Protein AF-A0A813JQM4-F1 (afdb_monomer)

InterPro domains:
  IPR029058 Alpha/Beta hydrolase fold [G3DSA:3.40.50.1820] (97-361)
  IPR029058 Alpha/Beta hydrolase fold [SSF53474] (106-343)
  IPR050955 Plant Biomass Hydrolyzing Esterase [PTHR43037] (115-410)

Organism: Polarella glacialis (NCBI:txid89957)

Structure (mmCIF, N/CA/C/O backbone):
data_AF-A0A813JQM4-F1
#
_entry.id   AF-A0A813JQM4-F1
#
loop_
_atom_site.group_PDB
_atom_site.id
_atom_site.type_symbol
_atom_site.label_atom_id
_atom_site.label_alt_id
_atom_site.label_comp_id
_atom_site.label_asym_id
_atom_site.label_entity_id
_atom_site.label_seq_id
_atom_site.pdbx_PDB_ins_code
_atom_site.Cartn_x
_atom_site.Cartn_y
_atom_site.Cartn_z
_atom_site.occupancy
_atom_site.B_iso_or_equiv
_atom_site.auth_seq_id
_atom_site.auth_comp_id
_atom_site.auth_asym_id
_atom_site.auth_atom_id
_atom_site.pdbx_PDB_model_num
ATOM 1 N N . ASP A 1 1 ? -21.031 -23.734 30.870 1.00 67.06 1 ASP A N 1
ATOM 2 C CA . ASP A 1 1 ? -20.643 -22.753 29.848 1.00 67.06 1 ASP A CA 1
ATOM 3 C C . ASP A 1 1 ? -20.612 -21.358 30.480 1.00 67.06 1 ASP A C 1
ATOM 5 O O . ASP A 1 1 ? -21.610 -20.950 31.069 1.00 67.06 1 ASP A O 1
ATOM 9 N N . SER A 1 2 ? -19.451 -20.698 30.475 1.00 84.44 2 SER A N 1
ATOM 10 C CA . SER A 1 2 ? -19.255 -19.329 30.996 1.00 84.44 2 SER A CA 1
ATOM 11 C C . SER A 1 2 ? -19.070 -18.306 29.870 1.00 84.44 2 SER A C 1
ATOM 13 O O . SER A 1 2 ? -18.728 -17.158 30.140 1.00 84.44 2 SER A O 1
ATOM 15 N N . TRP A 1 3 ? -19.262 -18.722 28.618 1.00 89.88 3 TRP A N 1
ATOM 16 C CA . TRP A 1 3 ? -19.212 -17.835 27.469 1.00 89.88 3 TRP A CA 1
ATOM 17 C C . TRP A 1 3 ? -20.367 -16.839 27.508 1.00 89.88 3 TRP A C 1
ATOM 19 O O . TRP A 1 3 ? -21.476 -17.161 27.950 1.00 89.88 3 TRP A O 1
ATOM 29 N N . VAL A 1 4 ? -20.107 -15.637 27.003 1.00 92.56 4 VAL A N 1
ATOM 30 C CA . VAL A 1 4 ? -21.167 -14.685 26.681 1.00 92.56 4 VAL A CA 1
ATOM 31 C C . VAL A 1 4 ? -21.512 -14.885 25.214 1.00 92.56 4 VAL A C 1
ATOM 33 O O . VAL A 1 4 ? -20.688 -14.630 24.339 1.00 92.56 4 VAL A O 1
ATOM 36 N N . ARG A 1 5 ? -22.716 -15.388 24.950 1.00 91.81 5 ARG A N 1
ATOM 37 C CA . ARG A 1 5 ? -23.178 -15.742 23.607 1.00 91.81 5 ARG A CA 1
ATOM 38 C C . ARG A 1 5 ? -23.965 -14.600 22.969 1.00 91.81 5 ARG A C 1
ATOM 40 O O . ARG A 1 5 ? -24.624 -13.832 23.675 1.00 91.81 5 ARG A O 1
ATOM 47 N N . SER A 1 6 ? -23.967 -14.541 21.638 1.00 91.31 6 SER A N 1
ATOM 48 C CA . SER A 1 6 ? -24.801 -13.615 20.847 1.00 91.31 6 SER A CA 1
ATOM 49 C C . SER A 1 6 ? -24.639 -12.135 21.226 1.00 91.31 6 SER A C 1
ATOM 51 O O . SER A 1 6 ? -25.618 -11.386 21.314 1.00 91.31 6 SER A O 1
ATOM 53 N N . VAL A 1 7 ? -23.397 -11.724 21.470 1.00 92.75 7 VAL A N 1
ATOM 54 C CA . VAL A 1 7 ? -23.034 -10.358 21.838 1.00 92.75 7 VAL A CA 1
ATOM 55 C C . VAL A 1 7 ? -23.314 -9.404 20.682 1.00 92.75 7 VAL A C 1
ATOM 57 O O . VAL A 1 7 ? -22.910 -9.664 19.548 1.00 92.75 7 VAL A O 1
ATOM 60 N N . ARG A 1 8 ? -24.002 -8.296 20.972 1.00 92.44 8 ARG A N 1
ATOM 61 C CA . ARG A 1 8 ? -24.404 -7.279 19.990 1.00 92.44 8 ARG A CA 1
ATOM 62 C C . ARG A 1 8 ? -24.412 -5.867 20.593 1.00 92.44 8 ARG A C 1
ATOM 64 O O . ARG A 1 8 ? -24.663 -5.722 21.792 1.00 92.44 8 ARG A O 1
ATOM 71 N N . PRO A 1 9 ? -24.176 -4.822 19.782 1.00 92.75 9 PRO A N 1
ATOM 72 C CA . PRO A 1 9 ? -24.314 -3.443 20.230 1.00 92.75 9 PRO A CA 1
ATOM 73 C C . PRO A 1 9 ? -25.788 -3.029 20.324 1.00 92.75 9 PRO A C 1
ATOM 75 O O . PRO A 1 9 ? -26.642 -3.532 19.593 1.00 92.75 9 PRO A O 1
ATOM 78 N N . VAL A 1 10 ? -26.070 -2.072 21.205 1.00 91.25 10 VAL A N 1
ATOM 79 C CA . VAL A 1 10 ? -27.380 -1.449 21.412 1.00 91.25 10 VAL A CA 1
ATOM 80 C C . VAL A 1 10 ? -27.204 0.065 21.471 1.00 91.25 10 VAL A C 1
ATOM 82 O O . VAL A 1 10 ? -26.344 0.563 22.192 1.00 91.25 10 VAL A O 1
ATOM 85 N N . LEU A 1 11 ? -28.025 0.797 20.718 1.00 90.25 11 LEU A N 1
ATOM 86 C CA . LEU A 1 11 ? -28.042 2.258 20.687 1.00 90.25 11 LEU A CA 1
ATOM 87 C C . LEU A 1 11 ? -29.149 2.758 21.612 1.00 90.25 11 LEU A C 1
ATOM 89 O O . LEU A 1 11 ? -30.335 2.572 21.337 1.00 90.25 11 LEU A O 1
ATOM 93 N N . ILE A 1 12 ? -28.736 3.359 22.724 1.00 90.69 12 ILE A N 1
ATOM 94 C CA . ILE A 1 12 ? -29.610 3.834 23.799 1.00 90.69 12 ILE A CA 1
ATOM 95 C C . ILE A 1 12 ? -30.222 5.178 23.416 1.00 90.69 12 ILE A C 1
ATOM 97 O O . ILE A 1 12 ? -31.441 5.340 23.442 1.00 90.69 12 ILE A O 1
ATOM 101 N N . SER A 1 13 ? -29.379 6.138 23.040 1.00 87.56 13 SER A N 1
ATOM 102 C CA . SER A 1 13 ? -29.812 7.490 22.703 1.00 87.56 13 SER A CA 1
ATOM 103 C C . SER A 1 13 ? -28.931 8.116 21.623 1.00 87.56 13 SER A C 1
ATOM 105 O O . SER A 1 13 ? -27.776 7.726 21.423 1.00 87.56 13 SER A O 1
ATOM 107 N N . VAL A 1 14 ? -29.500 9.087 20.909 1.00 85.44 14 VAL A N 1
ATOM 108 C CA . VAL A 1 14 ? -28.794 9.973 19.977 1.00 85.44 14 VAL A CA 1
ATOM 109 C C . VAL A 1 14 ? -29.087 11.399 20.429 1.00 85.44 14 VAL A C 1
ATOM 111 O O . VAL A 1 14 ? -30.249 11.787 20.528 1.00 85.44 14 VAL A O 1
ATOM 114 N N . ASP A 1 15 ? -28.040 12.145 20.774 1.00 84.81 15 ASP A N 1
ATOM 115 C CA . ASP A 1 15 ? -28.101 13.497 21.351 1.00 84.81 15 ASP A CA 1
ATOM 116 C C . ASP A 1 15 ? -29.008 13.595 22.588 1.00 84.81 15 ASP A C 1
ATOM 118 O O . ASP A 1 15 ? -29.729 14.570 22.787 1.00 84.81 15 ASP A O 1
ATOM 122 N N . GLY A 1 16 ? -29.002 12.548 23.418 1.00 79.88 16 GLY A N 1
ATOM 123 C CA . GLY A 1 16 ? -29.823 12.466 24.628 1.00 79.88 16 GLY A CA 1
ATOM 124 C C . GLY A 1 16 ? -31.295 12.112 24.385 1.00 79.88 16 GLY A C 1
ATOM 125 O O . GLY A 1 16 ? -32.018 11.867 25.348 1.00 79.88 16 GLY A O 1
ATOM 126 N N . ALA A 1 17 ? -31.749 12.020 23.130 1.00 77.31 17 ALA A N 1
ATOM 127 C CA . ALA A 1 17 ? -33.082 11.528 22.798 1.00 77.31 17 ALA A CA 1
ATOM 128 C C . ALA A 1 17 ? -33.075 9.997 22.667 1.00 77.31 17 ALA A C 1
ATOM 130 O O . ALA A 1 17 ? -32.280 9.436 21.906 1.00 77.31 17 ALA A O 1
ATOM 131 N N . SER A 1 18 ? -33.977 9.319 23.386 1.00 73.19 18 SER A N 1
ATOM 132 C CA . SER A 1 18 ? -34.124 7.859 23.300 1.00 73.19 18 SER A CA 1
ATOM 133 C C . SER A 1 18 ? -34.482 7.427 21.877 1.00 73.19 18 SER A C 1
ATOM 135 O O . SER A 1 18 ? -35.323 8.039 21.211 1.00 73.19 18 SER A O 1
ATOM 137 N N . THR A 1 19 ? -33.880 6.327 21.423 1.00 65.69 19 THR A N 1
ATOM 138 C CA . THR A 1 19 ? -34.180 5.714 20.119 1.00 65.69 19 THR A CA 1
ATOM 139 C C . THR A 1 19 ? -35.604 5.159 20.035 1.00 65.69 19 THR A C 1
ATOM 141 O O . THR A 1 19 ? -36.133 5.002 18.939 1.00 65.69 19 THR A O 1
ATOM 144 N N . SER A 1 20 ? -36.267 4.930 21.175 1.00 57.69 20 SER A N 1
ATOM 145 C CA . SER A 1 20 ? -37.674 4.516 21.240 1.00 57.69 20 SER A CA 1
ATOM 146 C C . SER A 1 20 ? -38.674 5.666 21.060 1.00 57.69 20 SER A C 1
ATOM 148 O O . SER A 1 20 ? -39.874 5.408 21.000 1.00 57.69 20 SER A O 1
ATOM 150 N N . SER A 1 21 ? -38.216 6.927 21.039 1.00 44.47 21 SER A N 1
ATOM 151 C CA . SER A 1 21 ? -39.083 8.109 21.153 1.00 44.47 21 SER A CA 1
ATOM 152 C C . SER A 1 21 ? -38.976 9.134 20.016 1.00 44.47 21 SER A C 1
ATOM 154 O O . SER A 1 21 ? -39.528 10.222 20.159 1.00 44.47 21 SER A O 1
ATOM 156 N N . SER A 1 22 ? -38.313 8.861 18.884 1.00 44.41 22 SER A N 1
ATOM 157 C CA . SER A 1 22 ? -38.365 9.801 17.749 1.00 44.41 22 SER A CA 1
ATOM 158 C C . SER A 1 22 ? -38.124 9.159 16.375 1.00 44.41 22 SER A C 1
ATOM 160 O O . SER A 1 22 ? -37.173 8.412 16.169 1.00 44.41 22 SER A O 1
ATOM 162 N N . ASN A 1 23 ? -38.954 9.541 15.398 1.00 48.50 23 ASN A N 1
ATOM 163 C CA . ASN A 1 23 ? -38.730 9.335 13.959 1.00 48.50 23 ASN A CA 1
ATOM 164 C C . ASN A 1 23 ? -37.703 10.334 13.369 1.00 48.50 23 ASN A C 1
ATOM 166 O O . ASN A 1 23 ? -37.594 10.449 12.154 1.00 48.50 23 ASN A O 1
ATOM 170 N N . ASN A 1 24 ? -36.978 11.090 14.208 1.00 51.31 24 ASN A N 1
ATOM 171 C CA . ASN A 1 24 ? -36.159 12.240 13.788 1.00 51.31 24 ASN A CA 1
ATOM 172 C C . ASN A 1 24 ? -34.645 12.032 13.939 1.00 51.31 24 ASN A C 1
ATOM 174 O O . ASN A 1 24 ? -33.857 12.915 13.589 1.00 51.31 24 ASN A O 1
ATOM 178 N N . ASN A 1 25 ? -34.214 10.877 14.441 1.00 61.75 25 ASN A N 1
ATOM 179 C CA . ASN A 1 25 ? -32.798 10.572 14.571 1.00 61.75 25 ASN A CA 1
ATOM 180 C C . ASN A 1 25 ? -32.352 9.845 13.297 1.00 61.75 25 ASN A C 1
ATOM 182 O O . ASN A 1 25 ? -32.552 8.644 13.156 1.00 61.75 25 ASN A O 1
ATOM 186 N N . ASN A 1 26 ? -31.748 10.578 12.356 1.00 74.38 26 ASN A N 1
ATOM 187 C CA . ASN A 1 26 ? -31.226 10.062 11.077 1.00 74.38 26 ASN A CA 1
ATOM 188 C C . ASN A 1 26 ? -30.051 9.062 11.237 1.00 74.38 26 ASN A C 1
ATOM 190 O O . ASN A 1 26 ? -29.259 8.905 10.313 1.00 74.38 26 ASN A O 1
ATOM 194 N N . ILE A 1 27 ? -29.881 8.439 12.409 1.00 80.25 27 ILE A N 1
ATOM 195 C CA . ILE A 1 27 ? -28.828 7.478 12.745 1.00 80.25 27 ILE A CA 1
ATOM 196 C C . ILE A 1 27 ? -29.484 6.288 13.447 1.00 80.25 27 ILE A C 1
ATOM 198 O O . ILE A 1 27 ? -30.138 6.452 14.475 1.00 80.25 27 ILE A O 1
ATOM 202 N N . ALA A 1 28 ? -29.261 5.089 12.917 1.00 83.12 28 ALA A N 1
ATOM 203 C CA . ALA A 1 28 ? -29.738 3.831 13.477 1.00 83.12 28 ALA A CA 1
ATOM 204 C C . ALA A 1 28 ? -28.613 2.788 13.526 1.00 83.12 28 ALA A C 1
ATOM 206 O O . ALA A 1 28 ? -27.596 2.917 12.839 1.00 83.12 28 ALA A O 1
ATOM 207 N N . LEU A 1 29 ? -28.803 1.727 14.316 1.00 86.00 29 LEU A N 1
ATOM 208 C CA . LEU A 1 29 ? -27.965 0.535 14.200 1.00 86.00 29 LEU A CA 1
ATOM 209 C C . LEU A 1 29 ? -28.356 -0.253 12.951 1.00 86.00 29 LEU A C 1
ATOM 211 O O . LEU A 1 29 ? -29.534 -0.506 12.705 1.00 86.00 29 LEU A O 1
ATOM 215 N N . GLY A 1 30 ? -27.353 -0.662 12.182 1.00 82.00 30 GLY A N 1
ATOM 216 C CA . GLY A 1 30 ? -27.517 -1.666 11.139 1.00 82.00 30 GLY A CA 1
ATOM 217 C C . GLY A 1 30 ? -27.567 -3.084 11.713 1.00 82.00 30 GLY A C 1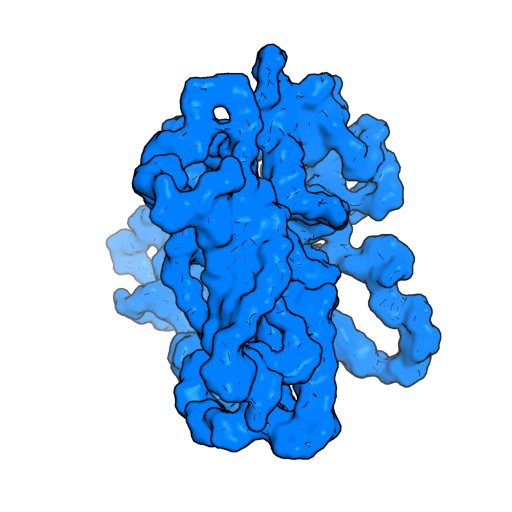
ATOM 218 O O . GLY A 1 30 ? -27.473 -3.306 12.921 1.00 82.00 30 GLY A O 1
ATOM 219 N N . SER A 1 31 ? -27.672 -4.072 10.827 1.00 79.12 31 SER A N 1
ATOM 220 C CA . SER A 1 31 ? -27.609 -5.486 11.203 1.00 79.12 31 SER A CA 1
ATOM 221 C C . SER A 1 31 ? -26.209 -5.849 11.708 1.00 79.12 31 SER A C 1
ATOM 223 O O . SER A 1 31 ? -25.260 -5.908 10.929 1.00 79.12 31 SER A O 1
ATOM 225 N N . ALA A 1 32 ? -26.076 -6.085 13.014 1.00 74.38 32 ALA A N 1
ATOM 226 C CA . ALA A 1 32 ? -24.850 -6.606 13.611 1.00 74.38 32 ALA A CA 1
ATOM 227 C C . ALA A 1 32 ? -24.814 -8.136 13.514 1.00 74.38 32 ALA A C 1
ATOM 229 O O . ALA A 1 32 ? -25.832 -8.796 13.726 1.00 74.38 32 ALA A O 1
ATOM 230 N N . ILE A 1 33 ? -23.638 -8.697 13.232 1.00 75.19 33 ILE A N 1
ATOM 231 C CA . ILE A 1 33 ? -23.407 -10.142 13.315 1.00 75.19 33 ILE A CA 1
ATOM 232 C C . ILE A 1 33 ? -23.112 -10.463 14.787 1.00 75.19 33 ILE A C 1
ATOM 234 O O . ILE A 1 33 ? -22.121 -9.948 15.312 1.00 75.19 33 ILE A O 1
ATOM 238 N N . PRO A 1 34 ? -23.955 -11.257 15.477 1.00 79.75 34 PRO A N 1
ATOM 239 C CA . PRO A 1 34 ? -23.709 -11.607 16.869 1.00 79.75 34 PRO A CA 1
ATOM 240 C C . PRO A 1 34 ? -22.393 -12.373 17.010 1.00 79.75 34 PRO A C 1
ATOM 242 O O . PRO A 1 34 ? -22.084 -13.232 16.183 1.00 79.75 34 PRO A O 1
ATOM 245 N N . MET A 1 35 ? -21.642 -12.087 18.071 1.00 85.69 35 MET A N 1
ATOM 246 C CA . MET A 1 35 ? -20.382 -12.775 18.368 1.00 85.69 35 MET A CA 1
ATOM 247 C C . MET A 1 35 ? -20.402 -13.444 19.736 1.00 85.69 35 MET A C 1
ATOM 249 O O . MET A 1 35 ? -21.093 -13.000 20.649 1.00 85.69 35 MET A O 1
ATOM 253 N N . ASP A 1 36 ? -19.619 -14.503 19.880 1.00 88.44 36 ASP A N 1
ATOM 254 C CA . ASP A 1 36 ? -19.452 -15.200 21.148 1.00 88.44 36 ASP A CA 1
ATOM 255 C C . ASP A 1 36 ? -18.104 -14.823 21.764 1.00 88.44 36 ASP A C 1
ATOM 257 O O . ASP A 1 36 ? -17.090 -14.784 21.066 1.00 88.44 36 ASP A O 1
ATOM 261 N N . ILE A 1 37 ? -18.096 -14.546 23.069 1.00 89.94 37 ILE A N 1
ATOM 262 C CA . ILE A 1 37 ? -16.904 -14.128 23.812 1.00 89.94 37 ILE A CA 1
ATOM 263 C C . ILE A 1 37 ? -16.577 -15.187 24.861 1.00 89.94 37 ILE A C 1
ATOM 265 O O . ILE A 1 37 ? -17.397 -15.485 25.741 1.00 89.94 37 ILE A O 1
ATOM 269 N N . ALA A 1 38 ? -15.369 -15.744 24.777 1.00 88.38 38 ALA A N 1
ATOM 270 C CA . ALA A 1 38 ? -14.878 -16.699 25.759 1.00 88.38 38 ALA A CA 1
ATOM 271 C C . ALA A 1 38 ? -14.550 -16.009 27.102 1.00 88.38 38 ALA A C 1
ATOM 273 O O . ALA A 1 38 ? -14.218 -14.821 27.133 1.00 88.38 38 ALA A O 1
ATOM 274 N N . PRO A 1 39 ? -14.596 -16.731 28.238 1.00 87.94 39 PRO A N 1
ATOM 275 C CA . PRO A 1 39 ? -14.222 -16.173 29.538 1.00 87.94 39 PRO A CA 1
ATOM 276 C C . PRO A 1 39 ? -12.818 -15.550 29.525 1.00 87.94 39 PRO A C 1
ATOM 278 O O . PRO A 1 39 ? -11.848 -16.217 29.176 1.00 87.94 39 PRO A O 1
ATOM 281 N N . GLY A 1 40 ? -12.714 -14.276 29.919 1.00 88.62 40 GLY A N 1
ATOM 282 C CA . GLY A 1 40 ? -11.452 -13.523 29.956 1.00 88.62 40 GLY A CA 1
ATOM 283 C C . GLY A 1 40 ? -10.958 -13.011 28.597 1.00 88.62 40 GLY A C 1
ATOM 284 O O . GLY A 1 40 ? -9.882 -12.415 28.532 1.00 88.62 40 GLY A O 1
ATOM 285 N N . GLN A 1 41 ? -11.701 -13.253 27.512 1.00 90.56 41 GLN A N 1
ATOM 286 C CA . GLN A 1 41 ? -11.315 -12.819 26.172 1.00 90.56 41 GLN A CA 1
ATOM 287 C C . GLN A 1 41 ? -11.737 -11.368 25.952 1.00 90.56 41 GLN A C 1
ATOM 289 O O . GLN A 1 41 ? -12.857 -10.976 26.280 1.00 90.56 41 GLN A O 1
ATOM 294 N N . ALA A 1 42 ? -10.849 -10.581 25.356 1.00 89.56 42 ALA A N 1
ATOM 295 C CA . ALA A 1 42 ? -11.170 -9.266 24.829 1.00 89.56 42 ALA A CA 1
ATOM 296 C C . ALA A 1 42 ? -11.347 -9.355 23.306 1.00 89.56 42 ALA A C 1
ATOM 298 O O . ALA A 1 42 ? -10.554 -9.996 22.616 1.00 89.56 42 ALA A O 1
ATOM 299 N N . VAL A 1 43 ? -12.386 -8.703 22.779 1.00 86.50 43 VAL A N 1
ATOM 300 C CA . VAL A 1 43 ? -12.692 -8.656 21.340 1.00 86.50 43 VAL A CA 1
ATOM 301 C C . VAL A 1 43 ? -13.104 -7.244 20.926 1.00 86.50 43 VAL A C 1
ATOM 303 O O . VAL A 1 43 ? -13.612 -6.470 21.739 1.00 86.50 43 VAL A O 1
ATOM 306 N N . ARG A 1 44 ? -12.912 -6.904 19.647 1.00 85.81 44 ARG A N 1
ATOM 307 C CA . ARG A 1 44 ? -13.500 -5.699 19.045 1.00 85.81 44 ARG A CA 1
ATOM 308 C C . ARG A 1 44 ? -14.882 -6.043 18.516 1.00 85.81 44 ARG A C 1
ATOM 310 O O . ARG A 1 44 ? -15.006 -6.944 17.697 1.00 85.81 44 ARG A O 1
ATOM 317 N N . LEU A 1 45 ? -15.893 -5.301 18.953 1.00 86.56 45 LEU A N 1
ATOM 318 C CA . LEU A 1 45 ? -17.265 -5.445 18.480 1.00 86.56 45 LEU A CA 1
ATOM 319 C C . LEU A 1 45 ? -17.541 -4.420 17.366 1.00 86.56 45 LEU A C 1
ATOM 321 O O . LEU A 1 45 ? -17.554 -3.221 17.655 1.00 86.56 45 LEU A O 1
ATOM 325 N N . PRO A 1 46 ? -17.775 -4.844 16.110 1.00 87.88 46 PRO A N 1
ATOM 326 C CA . PRO A 1 46 ? -18.225 -3.942 15.059 1.00 87.88 46 PRO A CA 1
ATOM 327 C C . PRO A 1 46 ? -19.598 -3.353 15.397 1.00 87.88 46 PRO A C 1
ATOM 329 O O . PRO A 1 46 ? -20.540 -4.082 15.713 1.00 87.88 46 PRO A O 1
ATOM 332 N N . VAL A 1 47 ? -19.719 -2.029 15.296 1.00 89.12 47 VAL A N 1
ATOM 333 C CA . VAL A 1 47 ? -20.983 -1.307 15.488 1.00 89.12 47 VAL A CA 1
ATOM 334 C C . VAL A 1 47 ? -21.437 -0.761 14.135 1.00 89.12 47 VAL A C 1
ATOM 336 O O . VAL A 1 47 ? -20.950 0.288 13.711 1.00 89.12 47 VAL A O 1
ATOM 339 N N . PRO A 1 48 ? -22.324 -1.466 13.410 1.00 88.12 48 PRO A N 1
ATOM 340 C CA . PRO A 1 48 ? -22.825 -0.977 12.136 1.00 88.12 48 PRO A CA 1
ATOM 341 C C . PRO A 1 48 ? -23.750 0.214 12.384 1.00 88.12 48 PRO A C 1
ATOM 343 O O . PRO A 1 48 ? -24.768 0.089 13.062 1.00 88.12 48 PRO A O 1
ATOM 346 N N . LEU A 1 49 ? -23.403 1.365 11.817 1.00 86.00 49 LEU A N 1
ATOM 347 C CA . LEU A 1 49 ? -24.231 2.567 11.848 1.00 86.00 49 LEU A CA 1
ATOM 348 C C . LEU A 1 49 ? -24.841 2.794 10.462 1.00 86.00 49 LEU A C 1
ATOM 350 O O . LEU A 1 49 ? -24.144 2.716 9.449 1.00 86.00 49 LEU A O 1
ATOM 354 N N . ALA A 1 50 ? -26.139 3.078 10.423 1.00 81.88 50 ALA A N 1
ATOM 355 C CA . ALA A 1 50 ? -26.878 3.446 9.225 1.00 81.88 50 ALA A CA 1
ATOM 356 C C . ALA A 1 50 ? -27.353 4.895 9.347 1.00 81.88 50 ALA A C 1
ATOM 358 O O . ALA A 1 50 ? -27.950 5.267 10.357 1.00 81.88 50 ALA A O 1
ATOM 359 N N . VAL A 1 51 ? -27.104 5.702 8.314 1.00 76.06 51 VAL A N 1
ATOM 360 C CA . VAL A 1 51 ? -27.625 7.071 8.221 1.00 76.06 51 VAL A CA 1
ATOM 361 C C . VAL A 1 51 ? -28.897 7.031 7.379 1.00 76.06 51 VAL A C 1
ATOM 363 O O . VAL A 1 51 ? -28.844 6.684 6.202 1.00 76.06 51 VAL A O 1
ATOM 366 N N . THR A 1 52 ? -30.045 7.322 7.986 1.00 66.50 52 THR A N 1
ATOM 367 C CA . THR A 1 52 ? -31.380 7.042 7.423 1.00 66.50 52 THR A CA 1
ATOM 368 C C . THR A 1 52 ? -32.050 8.244 6.743 1.00 66.50 52 THR A C 1
ATOM 370 O O . THR A 1 52 ? -33.184 8.121 6.286 1.00 66.50 52 THR A O 1
ATOM 373 N N . GLY A 1 53 ? -31.367 9.392 6.605 1.00 60.31 53 GLY A N 1
ATOM 374 C CA . GLY A 1 53 ? -31.925 10.575 5.934 1.00 60.31 53 GLY A CA 1
ATOM 375 C C . GLY A 1 53 ? -30.908 11.668 5.574 1.00 60.31 53 GLY A C 1
ATOM 376 O O . GLY A 1 53 ? -29.860 11.800 6.205 1.00 60.31 53 GLY A O 1
ATOM 377 N N . ALA A 1 54 ? -31.249 12.494 4.575 1.00 51.66 54 ALA A N 1
ATOM 378 C CA . ALA A 1 54 ? -30.392 13.536 3.980 1.00 51.66 54 ALA A CA 1
ATOM 379 C C . ALA A 1 54 ? -30.143 14.783 4.868 1.00 51.66 54 ALA A C 1
ATOM 381 O O . ALA A 1 54 ? -29.506 15.738 4.435 1.00 51.66 54 ALA A O 1
ATOM 382 N N . GLY A 1 55 ? -30.620 14.787 6.117 1.00 53.56 55 GLY A N 1
ATOM 383 C CA . GLY A 1 55 ? -30.558 15.932 7.038 1.00 53.56 55 GLY A CA 1
ATOM 384 C C . GLY A 1 55 ? -29.779 15.683 8.333 1.00 53.56 55 GLY A C 1
ATOM 385 O O . GLY A 1 55 ? -29.969 16.417 9.299 1.00 53.56 55 GLY A O 1
ATOM 386 N N . GLY A 1 56 ? -28.941 14.640 8.406 1.00 53.19 56 GLY A N 1
ATOM 387 C CA . GLY A 1 56 ? -28.312 14.169 9.656 1.00 53.19 56 GLY A CA 1
ATOM 388 C C . GLY A 1 56 ? -27.488 15.199 10.439 1.00 53.19 56 GLY A C 1
ATOM 389 O O . GLY A 1 56 ? -27.282 15.028 11.640 1.00 53.19 56 GLY A O 1
ATOM 390 N N . CYS A 1 57 ? -27.073 16.288 9.794 1.00 59.22 57 CYS A N 1
ATOM 391 C CA . CYS A 1 57 ? -26.171 17.270 10.386 1.00 59.22 57 CYS A CA 1
ATOM 392 C C . CYS A 1 57 ? -26.812 18.576 10.855 1.00 59.22 57 CYS A C 1
ATOM 394 O O . CYS A 1 57 ? -26.110 19.349 11.489 1.00 59.22 57 CYS A O 1
ATOM 396 N N . GLY A 1 58 ? -28.111 18.803 10.619 1.00 52.62 58 GLY A N 1
ATOM 397 C CA . GLY A 1 58 ? -28.779 20.055 10.996 1.00 52.62 58 GLY A CA 1
ATOM 398 C C . GLY A 1 58 ? -28.223 21.262 10.225 1.00 52.62 58 GLY A C 1
ATOM 399 O O . GLY A 1 58 ? -27.044 21.590 10.288 1.00 52.62 58 GLY A O 1
ATOM 400 N N . GLY A 1 59 ? -29.058 21.932 9.436 1.00 48.22 59 GLY A N 1
ATOM 401 C CA . GLY A 1 59 ? -28.627 23.068 8.621 1.00 48.22 59 GLY A CA 1
ATOM 402 C C . GLY A 1 59 ? -28.335 24.318 9.454 1.00 48.22 59 GLY A C 1
ATOM 403 O O . GLY A 1 59 ? -29.170 25.205 9.504 1.00 48.22 59 GLY A O 1
ATOM 404 N N . THR A 1 60 ? -27.160 24.418 10.071 1.00 42.53 60 THR A N 1
ATOM 405 C CA . THR A 1 60 ? -26.565 25.687 10.525 1.00 42.53 60 THR A CA 1
ATOM 406 C C . THR A 1 60 ? -25.048 25.561 10.472 1.00 42.53 60 THR A C 1
ATOM 408 O O . THR A 1 60 ? -24.496 24.527 10.825 1.00 42.53 60 THR A O 1
ATOM 411 N N . SER A 1 61 ? -24.384 26.607 9.993 1.00 42.50 61 SER A N 1
ATOM 412 C CA . SER A 1 61 ? -22.986 26.693 9.552 1.00 42.50 61 SER A CA 1
ATOM 413 C C . SER A 1 61 ? -21.907 26.544 10.647 1.00 42.50 61 SER A C 1
ATOM 415 O O . SER A 1 61 ? -20.947 27.311 10.678 1.00 42.50 61 SER A O 1
ATOM 417 N N . GLY A 1 62 ? -22.033 25.563 11.540 1.00 47.12 62 GLY A N 1
ATOM 418 C CA . GLY A 1 62 ? -21.035 25.187 12.543 1.00 47.12 62 GLY A CA 1
ATOM 419 C C . GLY A 1 62 ? -20.771 23.682 12.501 1.00 47.12 62 GLY A C 1
ATOM 420 O O . GLY A 1 62 ? -21.601 22.921 12.011 1.00 47.12 62 GLY A O 1
ATOM 421 N N . VAL A 1 63 ? -19.604 23.242 12.976 1.00 52.84 63 VAL A N 1
ATOM 422 C CA . VAL A 1 63 ? -19.229 21.818 13.059 1.00 52.84 63 VAL A CA 1
ATOM 423 C C . VAL A 1 63 ? -20.230 21.093 13.966 1.00 52.84 63 VAL A C 1
ATOM 425 O O . VAL A 1 63 ? -20.078 21.090 15.182 1.00 52.84 63 VAL A O 1
ATOM 428 N N . ALA A 1 64 ? -21.286 20.525 13.385 1.00 71.88 64 ALA A N 1
ATOM 429 C CA . ALA A 1 64 ? -22.284 19.775 14.131 1.00 71.88 64 ALA A CA 1
ATOM 430 C C . ALA A 1 64 ? -21.675 18.437 14.571 1.00 71.88 64 ALA A C 1
ATOM 432 O O . ALA A 1 64 ? -21.229 17.633 13.752 1.00 71.88 64 ALA A O 1
ATOM 433 N N . GLU A 1 65 ? -21.614 18.203 15.873 1.00 81.19 65 GLU A N 1
ATOM 434 C CA . GLU A 1 65 ? -21.231 16.921 16.454 1.00 81.19 65 GLU A CA 1
ATOM 435 C C . GLU A 1 65 ? -22.500 16.217 16.938 1.00 81.19 65 GLU A C 1
ATOM 437 O O . GLU A 1 65 ? -23.385 16.852 17.511 1.00 81.19 65 GLU A O 1
ATOM 442 N N . ARG A 1 66 ? -22.615 14.915 16.672 1.00 83.25 66 ARG A N 1
ATOM 443 C CA . ARG A 1 66 ? -23.709 14.072 17.167 1.00 83.25 66 ARG A CA 1
ATOM 444 C C . ARG A 1 66 ? -23.148 13.143 18.234 1.00 83.25 66 ARG A C 1
ATOM 446 O O . ARG A 1 66 ? -22.110 12.518 18.016 1.00 83.25 66 ARG A O 1
ATOM 453 N N . THR A 1 67 ? -23.826 13.031 19.367 1.00 88.56 67 THR A N 1
ATOM 454 C CA . THR A 1 67 ? -23.427 12.147 20.470 1.00 88.56 67 THR A CA 1
ATOM 455 C C . THR A 1 67 ? -24.286 10.888 20.460 1.00 88.56 67 THR A C 1
ATOM 457 O O . THR A 1 67 ? -25.509 10.961 20.525 1.00 88.56 67 THR A O 1
ATOM 460 N N . LEU A 1 68 ? -23.648 9.724 20.411 1.00 89.62 68 LEU A N 1
ATOM 461 C CA . LEU A 1 68 ? -24.279 8.410 20.474 1.00 89.62 68 LEU A CA 1
ATOM 462 C C . LEU A 1 68 ? -24.031 7.792 21.846 1.00 89.62 68 LEU A C 1
ATOM 464 O O . LEU A 1 68 ? -22.892 7.741 22.307 1.00 89.62 68 LEU A O 1
ATOM 468 N N . GLU A 1 69 ? -25.079 7.275 22.475 1.00 93.31 69 GLU A N 1
ATOM 469 C CA . GLU A 1 69 ? -24.956 6.465 23.682 1.00 93.31 69 GLU A CA 1
ATOM 470 C C . GLU A 1 69 ? -25.136 4.985 23.332 1.00 93.31 69 GLU A C 1
ATOM 472 O O . GLU A 1 69 ? -26.207 4.558 22.8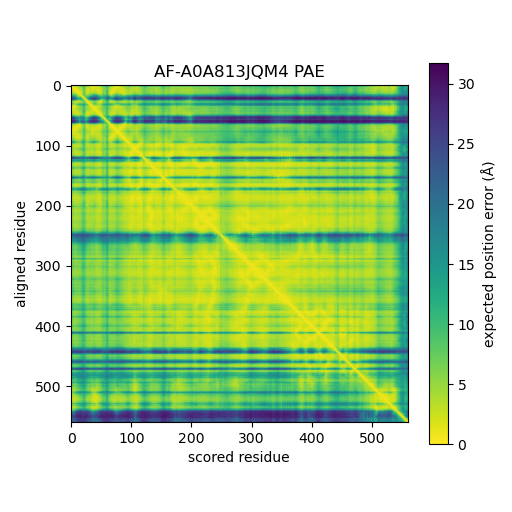97 1.00 93.31 69 GLU A O 1
ATOM 477 N N . LEU A 1 70 ? -24.073 4.201 23.500 1.00 93.00 70 LEU A N 1
ATOM 478 C CA . LEU A 1 70 ? -23.999 2.799 23.096 1.00 93.00 70 LEU A CA 1
ATOM 479 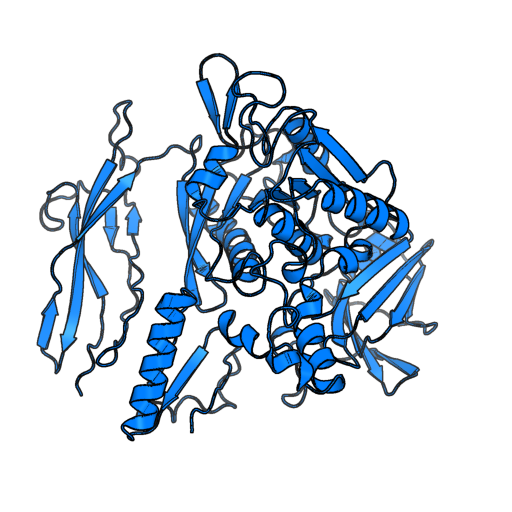C C . LEU A 1 70 ? -23.809 1.897 24.315 1.00 93.00 70 LEU A C 1
ATOM 481 O O . LEU A 1 70 ? -23.044 2.220 25.214 1.00 93.00 70 LEU A O 1
ATOM 485 N N . ALA A 1 71 ? -24.445 0.733 24.319 1.00 94.00 71 ALA A N 1
ATOM 486 C CA . ALA A 1 71 ? -24.157 -0.358 25.245 1.00 94.00 71 ALA A CA 1
ATOM 487 C C . ALA A 1 71 ? -24.006 -1.673 24.479 1.00 94.00 71 ALA A C 1
ATOM 489 O O . ALA A 1 71 ? -24.263 -1.748 23.277 1.00 94.00 71 ALA A O 1
ATOM 490 N N . VAL A 1 72 ? -23.585 -2.720 25.177 1.00 93.50 72 VAL A N 1
ATOM 491 C CA . VAL A 1 72 ? -23.425 -4.064 24.626 1.00 93.50 72 VAL A CA 1
ATOM 492 C C . VAL A 1 72 ? -24.315 -5.023 25.400 1.00 93.50 72 VAL A C 1
ATOM 494 O O . VAL A 1 72 ? -24.343 -4.995 26.630 1.00 93.50 72 VAL A O 1
ATOM 497 N N . GLU A 1 73 ? -25.034 -5.880 24.685 1.00 94.44 73 GLU A N 1
ATOM 498 C CA . GLU A 1 73 ? -25.856 -6.944 25.257 1.00 94.44 73 GLU A CA 1
ATOM 499 C C . GLU A 1 73 ? -25.357 -8.316 24.830 1.00 94.44 73 GLU A C 1
ATOM 501 O O . GLU A 1 73 ? -24.876 -8.476 23.712 1.00 94.44 73 GLU A O 1
ATOM 506 N N . GLY A 1 74 ? -25.536 -9.317 25.689 1.00 94.38 74 GLY A N 1
ATOM 507 C CA . GLY A 1 74 ? -25.250 -10.717 25.382 1.00 94.38 74 GLY A CA 1
ATOM 508 C C . GLY A 1 74 ? -25.962 -11.672 26.338 1.00 94.38 74 GLY A C 1
ATOM 509 O O . GLY A 1 74 ? -26.649 -11.245 27.265 1.00 94.38 74 GLY A O 1
ATOM 510 N N . LEU A 1 75 ? -25.808 -12.976 26.113 1.00 95.19 75 LEU A N 1
ATOM 511 C CA . LEU A 1 75 ? -26.418 -14.030 26.921 1.00 95.19 75 LEU A CA 1
ATOM 512 C C . LEU A 1 75 ? -25.350 -14.770 27.729 1.00 95.19 75 LEU A C 1
ATOM 514 O O . LEU A 1 75 ? -24.510 -15.462 27.161 1.00 95.19 75 LEU A O 1
ATOM 518 N N . LEU A 1 76 ? -25.417 -14.687 29.057 1.00 94.12 76 LEU A N 1
ATOM 519 C CA . LEU A 1 76 ? -24.587 -15.479 29.965 1.00 94.12 76 LEU A CA 1
ATOM 520 C C . LEU A 1 76 ? -25.464 -16.525 30.653 1.00 94.12 76 LEU A C 1
ATOM 522 O O . LEU A 1 76 ? -26.373 -16.182 31.410 1.00 94.12 76 LEU A O 1
ATOM 526 N N . LYS A 1 77 ? -25.210 -17.813 30.384 1.00 92.50 77 LYS A N 1
ATOM 527 C CA . LYS A 1 77 ? -26.039 -18.933 30.884 1.00 92.50 77 LYS A CA 1
ATOM 528 C C . LYS A 1 77 ? -27.538 -18.737 30.579 1.00 92.50 77 LYS A C 1
ATOM 530 O O . LYS A 1 77 ? -28.389 -18.950 31.438 1.00 92.50 77 LYS A O 1
ATOM 535 N N . GLY A 1 78 ? -27.846 -18.258 29.370 1.00 91.62 78 GLY A N 1
ATOM 536 C CA . GLY A 1 78 ? -29.211 -17.971 28.910 1.00 91.62 78 GLY A CA 1
ATOM 537 C C . GLY A 1 78 ? -29.847 -16.698 29.484 1.00 91.62 78 GLY A C 1
ATOM 538 O O . GLY A 1 78 ? -30.950 -16.345 29.078 1.00 91.62 78 GLY A O 1
ATOM 539 N N . LYS A 1 79 ? -29.176 -15.981 30.395 1.00 94.62 79 LYS A N 1
ATOM 540 C CA . LYS A 1 79 ? -29.665 -14.713 30.949 1.00 94.62 79 LYS A CA 1
ATOM 541 C C . LYS A 1 79 ? -29.084 -13.535 30.177 1.00 94.62 79 LYS A C 1
ATOM 543 O O . LYS A 1 79 ? -27.876 -13.483 29.951 1.00 94.62 79 LYS A O 1
ATOM 548 N N . LEU A 1 80 ? -29.944 -12.586 29.809 1.00 95.44 80 LEU A N 1
ATOM 549 C CA . LEU A 1 80 ? -29.521 -11.329 29.199 1.00 95.44 80 LEU A CA 1
ATOM 550 C C . LEU A 1 80 ? -28.680 -10.530 30.198 1.00 95.44 80 LEU A C 1
ATOM 552 O O . LEU A 1 80 ? -29.108 -10.285 31.326 1.00 95.44 80 LEU A O 1
ATOM 556 N N . ILE A 1 81 ? -27.499 -10.116 29.761 1.00 95.31 81 ILE A N 1
ATOM 557 C CA . ILE A 1 81 ? -26.632 -9.177 30.466 1.00 95.31 81 ILE A CA 1
ATOM 558 C C . ILE A 1 81 ? -26.385 -7.963 29.573 1.00 95.31 81 ILE A C 1
ATOM 560 O O . ILE A 1 81 ? -26.373 -8.085 28.346 1.00 95.31 81 ILE A O 1
ATOM 564 N N . ARG A 1 82 ? -26.190 -6.793 30.187 1.00 95.12 82 ARG A N 1
ATOM 565 C CA . ARG A 1 82 ? -25.926 -5.527 29.495 1.00 95.12 82 ARG A CA 1
ATOM 566 C C . ARG A 1 82 ? -24.740 -4.814 30.145 1.00 95.12 82 ARG A C 1
ATOM 568 O O . ARG A 1 82 ? -24.635 -4.792 31.370 1.00 95.12 82 ARG A O 1
ATOM 575 N N . SER A 1 83 ? -23.858 -4.243 29.331 1.00 94.44 83 SER A N 1
ATOM 576 C CA . SER A 1 83 ? -22.748 -3.409 29.798 1.00 94.44 83 SER A CA 1
ATOM 577 C C . SER A 1 83 ? -23.228 -2.028 30.271 1.00 94.44 83 SER A C 1
ATOM 579 O O . SER A 1 83 ? -24.314 -1.586 29.887 1.00 94.44 83 SER A O 1
ATOM 581 N N . PRO A 1 84 ? -22.397 -1.283 31.021 1.00 95.94 84 PRO A N 1
ATOM 582 C CA . PRO A 1 84 ? -22.545 0.166 31.119 1.00 95.94 84 PRO A CA 1
ATOM 583 C C . PRO A 1 84 ? -22.570 0.813 29.728 1.00 95.94 84 PRO A C 1
ATOM 585 O O . PRO A 1 84 ? -21.990 0.270 28.777 1.00 95.94 84 PRO A O 1
ATOM 588 N N . SER A 1 85 ? -23.238 1.962 29.615 1.00 94.00 85 SER A N 1
ATOM 589 C CA . SER A 1 85 ? -23.240 2.737 28.381 1.00 94.00 85 SER A CA 1
ATOM 590 C C . SER A 1 85 ? -21.951 3.542 28.222 1.00 94.00 85 SER A C 1
ATOM 592 O O . SER A 1 85 ? -21.323 3.964 29.195 1.00 94.00 85 SER A O 1
ATOM 594 N N . ILE A 1 86 ? -21.555 3.757 26.972 1.00 94.50 86 ILE A N 1
ATOM 595 C CA . ILE A 1 86 ? -20.463 4.635 26.570 1.00 94.50 86 ILE A CA 1
ATOM 596 C C . ILE A 1 86 ? -21.008 5.727 25.658 1.00 94.50 86 ILE A C 1
ATOM 598 O O . ILE A 1 86 ? -21.902 5.487 24.846 1.00 94.50 86 ILE A O 1
ATOM 602 N N . ARG A 1 87 ? -20.451 6.932 25.782 1.00 93.12 87 ARG A N 1
ATOM 603 C CA . ARG A 1 87 ? -20.757 8.052 24.890 1.00 93.12 87 ARG A CA 1
ATOM 604 C C . ARG A 1 87 ? -19.680 8.159 23.819 1.00 93.12 87 ARG A C 1
ATOM 606 O O . ARG A 1 87 ? -18.497 8.217 24.142 1.00 93.12 87 ARG A O 1
ATOM 613 N N . VAL A 1 88 ? -20.101 8.176 22.560 1.00 90.44 88 VAL A N 1
ATOM 614 C CA . VAL A 1 88 ? -19.235 8.301 21.386 1.00 90.44 88 VAL A CA 1
ATOM 615 C C . VAL A 1 88 ? -19.719 9.476 20.559 1.00 90.44 88 VAL A C 1
ATOM 617 O O . VAL A 1 88 ? -20.901 9.553 20.239 1.00 90.44 88 VAL A O 1
ATOM 620 N N . SER A 1 89 ? -18.810 10.362 20.176 1.00 88.38 89 SER A N 1
ATOM 621 C CA . SER A 1 89 ? -19.157 11.514 19.354 1.00 88.38 89 SER A CA 1
ATOM 622 C C . SER A 1 89 ? -18.729 11.313 17.904 1.00 88.38 89 SER A C 1
ATOM 624 O O . SER A 1 89 ? -17.626 10.837 17.627 1.00 88.38 89 SER A O 1
ATOM 626 N N . ILE A 1 90 ? -19.602 11.683 16.970 1.00 85.94 90 ILE A N 1
ATOM 627 C CA . ILE A 1 90 ? -19.323 11.672 15.534 1.00 85.94 90 ILE A CA 1
ATOM 628 C C . ILE A 1 90 ? -19.454 13.085 14.967 1.00 85.94 90 ILE A C 1
ATOM 630 O O . ILE A 1 90 ? -20.386 13.822 15.283 1.00 85.94 90 ILE A O 1
ATOM 634 N N . ARG A 1 91 ? -18.506 13.471 14.111 1.00 85.31 91 ARG A N 1
ATOM 635 C CA . ARG A 1 91 ? -18.456 14.813 13.520 1.00 85.31 91 ARG A CA 1
ATOM 636 C C . ARG A 1 91 ? -19.140 14.825 12.162 1.00 85.31 91 ARG A C 1
ATOM 638 O O . ARG A 1 91 ? -18.834 13.991 11.312 1.00 85.31 91 ARG A O 1
ATOM 645 N N . CYS A 1 92 ? -19.976 15.825 11.927 1.00 80.88 92 CYS A N 1
ATOM 646 C CA . CYS A 1 92 ? -20.488 16.123 10.602 1.00 80.88 92 CYS A CA 1
ATOM 647 C C . CYS A 1 92 ? -19.406 16.744 9.726 1.00 80.88 92 CYS A C 1
ATOM 649 O O . CYS A 1 92 ? -18.786 17.746 10.085 1.00 80.88 92 CYS A O 1
ATOM 651 N N . ARG A 1 93 ? -19.185 16.136 8.561 1.00 81.62 93 ARG A N 1
ATOM 652 C CA . ARG A 1 93 ? -18.190 16.560 7.576 1.00 81.62 93 ARG A CA 1
ATOM 653 C C . ARG A 1 93 ? -18.846 16.693 6.210 1.00 81.62 93 ARG A C 1
ATOM 655 O O . ARG A 1 93 ? -19.744 15.928 5.869 1.00 81.62 93 ARG A O 1
ATOM 662 N N . THR A 1 94 ? -18.392 17.671 5.435 1.00 77.81 94 THR A N 1
ATOM 663 C CA . THR A 1 94 ? -18.771 17.807 4.019 1.00 77.81 94 THR A CA 1
ATOM 664 C C . THR A 1 94 ? -17.771 17.070 3.129 1.00 77.81 94 THR A C 1
ATOM 666 O O . THR A 1 94 ? -16.659 16.779 3.563 1.00 77.81 94 THR A O 1
ATOM 669 N N . GLY A 1 95 ? -18.113 16.833 1.858 1.00 72.06 95 GLY A N 1
ATOM 670 C CA . GLY A 1 95 ? -17.196 16.207 0.892 1.00 72.06 95 GLY A CA 1
ATOM 671 C C . GLY A 1 95 ? -15.893 16.982 0.637 1.00 72.06 95 GLY A C 1
ATOM 672 O O . GLY A 1 95 ? -14.940 16.419 0.111 1.00 72.06 95 GLY A O 1
ATOM 673 N N . ARG A 1 96 ? -15.828 18.262 1.040 1.00 79.56 96 ARG A N 1
ATOM 674 C CA . ARG A 1 96 ? -14.627 19.116 0.961 1.00 79.56 96 ARG A CA 1
ATOM 675 C C . ARG A 1 96 ? -13.731 19.039 2.200 1.00 79.56 96 ARG A C 1
ATOM 677 O O . ARG A 1 96 ? -12.740 19.757 2.286 1.00 79.56 96 ARG A O 1
ATOM 684 N N . GLN A 1 97 ? -14.102 18.226 3.178 1.00 86.94 97 GLN A N 1
ATOM 685 C CA . GLN A 1 97 ? -13.321 17.953 4.376 1.00 86.94 97 GLN A CA 1
ATOM 686 C C . GLN A 1 97 ? -12.948 16.475 4.389 1.00 86.94 97 GLN A C 1
ATOM 688 O O . GLN A 1 97 ? -13.580 15.661 3.714 1.00 86.94 97 GLN A O 1
ATOM 693 N N . ASN A 1 98 ? -11.950 16.114 5.192 1.00 92.38 98 ASN A N 1
ATOM 694 C CA . ASN A 1 98 ? -11.717 14.703 5.445 1.00 92.38 98 ASN A CA 1
ATOM 695 C C . ASN A 1 98 ? -12.920 14.085 6.173 1.00 92.38 98 ASN A C 1
ATOM 697 O O . ASN A 1 98 ? -13.558 14.722 7.019 1.00 92.38 98 ASN A O 1
ATOM 701 N N . PHE A 1 99 ? -13.187 12.823 5.869 1.00 92.69 99 PHE A N 1
ATOM 702 C CA . PHE A 1 99 ? -14.083 11.978 6.642 1.00 92.69 99 PHE A CA 1
ATOM 703 C C . PHE A 1 99 ? -13.409 10.634 6.906 1.00 92.69 99 PHE A C 1
ATOM 705 O O . PHE A 1 99 ? -12.647 10.138 6.077 1.00 92.69 99 PHE A O 1
ATOM 712 N N . VAL A 1 100 ? -13.691 10.045 8.068 1.00 93.81 100 VAL A N 1
ATOM 713 C CA . VAL A 1 100 ? -13.168 8.732 8.461 1.00 93.81 100 VAL A CA 1
ATOM 714 C C . VAL A 1 100 ? -14.223 7.673 8.174 1.00 93.81 100 VAL A C 1
ATOM 716 O O . VAL A 1 100 ? -15.390 7.848 8.521 1.00 93.81 100 VAL A O 1
ATOM 719 N N . PHE A 1 101 ? -13.808 6.567 7.569 1.00 93.88 101 PHE A N 1
ATOM 720 C CA . PHE A 1 101 ? -14.641 5.393 7.346 1.00 93.88 101 PHE A CA 1
ATOM 721 C C . PHE A 1 101 ? -13.938 4.134 7.853 1.00 93.88 101 PHE A C 1
ATOM 723 O O . PHE A 1 101 ? -12.711 4.078 7.952 1.00 93.88 101 PHE A O 1
ATOM 730 N N . THR A 1 102 ? -14.728 3.117 8.183 1.00 93.62 102 THR A N 1
ATOM 731 C CA . THR A 1 102 ? -14.238 1.802 8.600 1.00 93.62 102 THR A CA 1
ATOM 732 C C . THR A 1 102 ? -14.381 0.784 7.476 1.00 93.62 102 THR A C 1
ATOM 734 O O . THR A 1 102 ? -15.258 0.901 6.616 1.00 93.62 102 THR A O 1
ATOM 737 N N . PHE A 1 103 ? -13.510 -0.219 7.476 1.00 92.88 103 PHE A N 1
ATOM 738 C CA . PHE A 1 103 ? -13.528 -1.327 6.527 1.00 92.88 103 PHE A CA 1
ATOM 739 C C . PHE A 1 103 ? -13.000 -2.601 7.192 1.00 92.88 103 PHE A C 1
ATOM 741 O O . PHE A 1 103 ? -12.279 -2.540 8.187 1.00 92.88 103 PHE A O 1
ATOM 748 N N . GLU A 1 104 ? -13.392 -3.749 6.652 1.00 89.56 104 GLU A N 1
ATOM 749 C CA . GLU A 1 104 ? -12.854 -5.051 7.049 1.00 89.56 104 GLU A CA 1
ATOM 750 C C . GLU A 1 104 ? -11.549 -5.305 6.286 1.00 89.56 104 GLU A C 1
ATOM 752 O O . GLU A 1 104 ? -11.514 -5.158 5.061 1.00 89.56 104 GLU A O 1
ATOM 757 N N . ASP A 1 105 ? -10.482 -5.612 7.018 1.00 89.00 105 ASP A N 1
ATOM 758 C CA . ASP A 1 105 ? -9.166 -5.945 6.471 1.00 89.00 105 ASP A CA 1
ATOM 759 C C . ASP A 1 105 ? -9.079 -7.438 6.106 1.00 89.00 105 ASP A C 1
ATOM 761 O O . ASP A 1 105 ? -9.967 -8.230 6.426 1.00 89.00 105 ASP A O 1
ATOM 765 N N . ASP A 1 106 ? -8.006 -7.845 5.432 1.00 83.50 106 ASP A N 1
ATOM 766 C CA . ASP A 1 106 ? -7.823 -9.213 4.938 1.00 83.50 106 ASP A CA 1
ATOM 767 C C . ASP A 1 106 ? -7.732 -10.254 6.071 1.00 83.50 106 ASP A C 1
ATOM 769 O O . ASP A 1 106 ? -7.991 -11.434 5.838 1.00 83.50 106 ASP A O 1
ATOM 773 N N . ASP A 1 107 ? -7.395 -9.841 7.298 1.00 81.75 107 ASP A N 1
ATOM 774 C CA . ASP A 1 107 ? -7.402 -10.693 8.493 1.00 81.75 107 ASP A CA 1
ATOM 775 C C . ASP A 1 107 ? -8.785 -10.797 9.175 1.00 81.75 107 ASP A C 1
ATOM 777 O O . ASP A 1 107 ? -8.942 -11.527 10.157 1.00 81.75 107 ASP A O 1
ATOM 781 N N . GLY A 1 108 ? -9.796 -10.096 8.651 1.00 83.06 108 GLY A N 1
ATOM 782 C CA . GLY A 1 108 ? -11.146 -10.008 9.211 1.00 83.06 108 GLY A CA 1
ATOM 783 C C . GLY A 1 108 ? -11.290 -8.982 10.340 1.00 83.06 108 GLY A C 1
ATOM 784 O O . GLY A 1 108 ? -12.363 -8.861 10.936 1.00 83.06 108 GLY A O 1
ATOM 785 N N . SER A 1 109 ? -10.231 -8.240 10.676 1.00 84.00 109 SER A N 1
ATOM 786 C CA . SER A 1 109 ? -10.300 -7.172 11.668 1.00 84.00 109 SER A CA 1
ATOM 787 C C . SER A 1 109 ? -10.923 -5.901 11.081 1.00 84.00 109 SER A C 1
ATOM 789 O O . SER A 1 109 ? -10.823 -5.606 9.890 1.00 84.00 109 SER A O 1
ATOM 791 N N . LEU A 1 110 ? -11.580 -5.111 11.935 1.00 88.25 110 LEU A N 1
ATOM 792 C CA . LEU A 1 110 ? -12.117 -3.811 11.539 1.00 88.25 110 LEU A CA 1
ATOM 793 C C . LEU A 1 110 ? -11.024 -2.741 11.652 1.00 88.25 110 LEU A C 1
ATOM 795 O O . LEU A 1 110 ? -10.570 -2.421 12.758 1.00 88.25 110 LEU A O 1
ATOM 799 N N . GLN A 1 111 ? -10.652 -2.165 10.514 1.00 91.25 111 GLN A N 1
ATOM 800 C CA . GLN A 1 111 ? -9.713 -1.053 10.397 1.00 91.25 111 GLN A CA 1
ATOM 801 C C . GLN A 1 111 ? -10.430 0.217 9.924 1.00 91.25 111 GLN A C 1
ATOM 803 O O . GLN A 1 111 ? -11.643 0.233 9.699 1.00 91.25 111 GLN A O 1
ATOM 808 N N . HIS A 1 112 ? -9.690 1.321 9.836 1.00 94.31 112 HIS A N 1
ATOM 809 C CA . HIS A 1 112 ? -10.229 2.609 9.413 1.00 94.31 112 HIS A CA 1
ATOM 810 C C . HIS A 1 112 ? -9.260 3.367 8.508 1.00 94.31 112 HIS A C 1
ATOM 812 O O . HIS A 1 112 ? -8.047 3.175 8.550 1.00 94.31 112 HIS A O 1
ATOM 818 N N . ALA A 1 113 ? -9.815 4.244 7.684 1.00 97.19 113 ALA A N 1
ATOM 819 C CA . ALA A 1 113 ? -9.089 5.155 6.814 1.00 97.19 113 ALA A CA 1
ATOM 820 C C . ALA A 1 113 ? -9.810 6.502 6.782 1.00 97.19 113 ALA A C 1
ATOM 822 O O . ALA A 1 113 ? -10.995 6.590 7.105 1.00 97.19 113 ALA A O 1
ATOM 823 N N . ALA A 1 114 ? -9.102 7.550 6.386 1.00 97.19 114 ALA A N 1
ATOM 824 C CA . ALA A 1 114 ? -9.696 8.832 6.055 1.00 97.19 114 ALA A CA 1
ATOM 825 C C . ALA A 1 114 ? -9.639 9.062 4.548 1.00 97.19 114 ALA A C 1
ATOM 827 O O . ALA A 1 114 ? -8.707 8.614 3.879 1.00 97.19 114 ALA A O 1
ATOM 828 N N . ALA A 1 115 ? -10.622 9.779 4.017 1.00 96.88 115 ALA A N 1
ATOM 829 C CA . ALA A 1 115 ? -10.625 10.194 2.626 1.00 96.88 115 ALA A CA 1
ATOM 830 C C . ALA A 1 115 ? -11.074 11.645 2.459 1.00 96.88 115 ALA A C 1
ATOM 832 O O . ALA A 1 115 ? -11.801 12.184 3.294 1.00 96.88 115 ALA A O 1
ATOM 833 N N . VAL A 1 116 ? -10.640 12.258 1.359 1.00 95.25 116 VAL A N 1
ATOM 834 C CA . VAL A 1 116 ? -11.142 13.544 0.857 1.00 95.25 116 VAL A CA 1
ATOM 835 C C . VAL A 1 116 ? -11.545 13.342 -0.600 1.00 95.25 116 VAL A C 1
ATOM 837 O O . VAL A 1 116 ? -10.815 12.700 -1.361 1.00 95.25 116 VAL A O 1
ATOM 840 N N . MET A 1 117 ? -12.710 13.865 -0.984 1.00 94.06 117 MET A N 1
ATOM 841 C CA . MET A 1 117 ? -13.184 13.766 -2.365 1.00 94.06 117 MET A CA 1
ATOM 842 C C . MET A 1 117 ? -12.298 14.601 -3.311 1.00 94.06 117 MET A C 1
ATOM 844 O O . MET A 1 117 ? -11.697 15.584 -2.868 1.00 94.06 117 MET A O 1
ATOM 848 N N . PRO A 1 118 ? -12.238 14.254 -4.609 1.00 92.06 118 PRO A N 1
ATOM 849 C CA . PRO A 1 118 ? -11.479 15.013 -5.598 1.00 92.06 118 PRO A CA 1
ATOM 850 C C . PRO A 1 118 ? -11.839 16.502 -5.629 1.00 92.06 118 PRO A C 1
ATOM 852 O O . PRO A 1 118 ? -13.016 16.873 -5.682 1.00 92.06 118 PRO A O 1
ATOM 855 N N . LEU A 1 119 ? -10.821 17.369 -5.648 1.00 87.62 119 LEU A N 1
ATOM 856 C CA . LEU A 1 119 ? -11.016 18.796 -5.893 1.00 87.62 119 LEU A CA 1
ATOM 857 C C . LEU A 1 119 ? -11.163 19.042 -7.398 1.00 87.62 119 LEU A C 1
ATOM 859 O O . LEU A 1 119 ? -10.200 18.906 -8.153 1.00 87.62 119 LEU A O 1
ATOM 863 N N . GLY A 1 120 ? -12.361 19.448 -7.821 1.00 76.19 120 GLY A N 1
ATOM 864 C CA . GLY A 1 120 ? -12.676 19.664 -9.234 1.00 76.19 120 GLY A CA 1
ATOM 865 C C . GLY A 1 120 ? -12.777 18.355 -10.025 1.00 76.19 120 GLY A C 1
ATOM 866 O O . GLY A 1 120 ? -12.197 17.334 -9.667 1.00 76.19 120 GLY A O 1
ATOM 867 N N . SER A 1 121 ? -13.546 18.384 -11.109 1.00 58.97 121 SER A N 1
ATOM 868 C CA . SER A 1 121 ? -13.868 17.208 -11.926 1.00 58.97 121 SER A CA 1
ATOM 869 C C . SER A 1 121 ? -13.402 17.384 -13.372 1.00 58.97 121 SER A C 1
ATOM 871 O O . SER A 1 121 ? -14.175 17.153 -14.296 1.00 58.97 121 SER A O 1
ATOM 873 N N . GLY A 1 122 ? -12.167 17.858 -13.586 1.00 61.94 122 GLY A N 1
ATOM 874 C CA . GLY A 1 122 ? -11.604 17.952 -14.941 1.00 61.94 122 GLY A CA 1
ATOM 875 C C . GLY A 1 122 ? -11.627 16.597 -15.673 1.00 61.94 122 GLY A C 1
ATOM 876 O O . GLY A 1 122 ? -11.892 15.564 -15.058 1.00 61.94 122 GLY A O 1
ATOM 877 N N . GLY A 1 123 ? -11.293 16.576 -16.970 1.00 68.31 123 GLY A N 1
ATOM 878 C CA . GLY A 1 123 ? -11.378 15.365 -17.815 1.00 68.31 123 GLY A CA 1
ATOM 879 C C . GLY A 1 123 ? -10.628 14.124 -17.289 1.00 68.31 123 GLY A C 1
ATOM 880 O O . GLY A 1 123 ? -10.941 13.005 -17.666 1.00 68.31 123 GLY A O 1
ATOM 881 N N . VAL A 1 124 ? -9.693 14.286 -16.344 1.00 79.25 124 VAL A N 1
ATOM 882 C CA . VAL A 1 124 ? -8.981 13.189 -15.649 1.00 79.25 124 VAL A CA 1
ATOM 883 C C . VAL A 1 124 ? -9.929 12.199 -14.949 1.00 79.25 124 VAL A C 1
ATOM 885 O O . VAL A 1 124 ? -9.590 11.022 -14.795 1.00 79.25 124 VAL A O 1
ATOM 888 N N . CYS A 1 125 ? -11.106 12.672 -14.533 1.00 85.25 125 CYS A N 1
ATOM 889 C CA . CYS A 1 125 ? -12.127 11.880 -13.853 1.00 85.25 125 CYS A CA 1
ATOM 890 C C . CYS A 1 125 ? -13.156 11.222 -14.796 1.00 85.25 125 CYS A C 1
ATOM 892 O O . CYS A 1 125 ? -14.104 10.596 -14.309 1.00 85.25 125 CYS A O 1
ATOM 894 N N . GLU A 1 126 ? -13.007 11.350 -16.120 1.00 81.31 126 GLU A N 1
ATOM 895 C CA . GLU A 1 126 ? -13.862 10.660 -17.094 1.00 81.31 126 GLU A CA 1
ATOM 896 C C . GLU A 1 126 ? -13.687 9.137 -16.954 1.00 81.31 126 GLU A C 1
ATOM 898 O O . GLU A 1 126 ? -12.600 8.600 -17.150 1.00 81.31 126 GLU A O 1
ATOM 903 N N . GLY A 1 127 ? -14.752 8.435 -16.552 1.00 80.38 127 GLY A N 1
ATOM 904 C CA . GLY A 1 127 ? -14.713 6.989 -16.281 1.00 80.38 127 GLY A CA 1
ATOM 905 C C . GLY A 1 127 ? -14.221 6.590 -14.881 1.00 80.38 127 GLY A C 1
ATOM 906 O O . GLY A 1 127 ? -14.059 5.403 -14.620 1.00 80.38 127 GLY A O 1
ATOM 907 N N . GLY A 1 128 ? -14.012 7.555 -13.979 1.00 90.44 128 GLY A N 1
ATOM 908 C CA . GLY A 1 128 ? -13.565 7.339 -12.596 1.00 90.44 128 GLY A CA 1
ATOM 909 C C . GLY A 1 128 ? -12.400 8.262 -12.239 1.00 90.44 128 GLY A C 1
ATOM 910 O O . GLY A 1 128 ? -11.613 8.634 -13.105 1.00 90.44 128 GLY A O 1
ATOM 911 N N . CYS A 1 129 ? -12.282 8.672 -10.977 1.00 94.19 129 CYS A N 1
ATOM 912 C CA . CYS A 1 129 ? -11.177 9.531 -10.539 1.00 94.19 129 CYS A CA 1
ATOM 913 C C . CYS A 1 129 ? -10.019 8.690 -9.981 1.00 94.19 129 CYS A C 1
ATOM 915 O O . CYS A 1 129 ? -10.273 7.850 -9.120 1.00 94.19 129 CYS A O 1
ATOM 917 N N . PRO A 1 130 ? -8.755 8.941 -10.363 1.00 96.94 130 PRO A N 1
ATOM 918 C CA . PRO A 1 130 ? -7.604 8.294 -9.736 1.00 96.94 130 PRO A CA 1
ATOM 919 C C . PRO A 1 130 ? -7.565 8.461 -8.210 1.00 96.94 130 PRO A C 1
ATOM 921 O O . PRO A 1 130 ? -8.202 9.357 -7.645 1.00 96.94 130 PRO A O 1
ATOM 924 N N . VAL A 1 131 ? -6.745 7.649 -7.543 1.00 98.31 131 VAL A N 1
ATOM 925 C CA . VAL A 1 131 ? -6.550 7.706 -6.087 1.00 98.31 131 VAL A CA 1
ATOM 926 C C . VAL A 1 131 ? -5.118 8.115 -5.749 1.00 98.31 131 VAL A C 1
ATOM 928 O O . VAL A 1 131 ? -4.167 7.457 -6.157 1.00 98.31 131 VAL A O 1
ATOM 931 N N . LEU A 1 132 ? -4.952 9.165 -4.949 1.00 98.44 132 LEU A N 1
ATOM 932 C CA . LEU A 1 132 ? -3.733 9.441 -4.198 1.00 98.44 132 LEU A CA 1
ATOM 933 C C . LEU A 1 132 ? -3.779 8.667 -2.873 1.00 98.44 132 LEU A C 1
ATOM 935 O O . LEU A 1 132 ? -4.440 9.082 -1.920 1.00 98.44 132 LEU A O 1
ATOM 939 N N . LEU A 1 133 ? -3.068 7.542 -2.817 1.00 98.75 133 LEU A N 1
ATOM 940 C CA . LEU A 1 133 ? -2.876 6.752 -1.604 1.00 98.75 133 LEU A CA 1
ATOM 941 C C . LEU A 1 133 ? -1.691 7.323 -0.819 1.00 98.75 133 LEU A C 1
ATOM 943 O O . LEU A 1 133 ? -0.540 7.146 -1.218 1.00 98.75 133 LEU A O 1
ATOM 947 N N . THR A 1 134 ? -1.971 8.004 0.290 1.00 97.94 134 THR A N 1
ATOM 948 C CA . THR A 1 134 ? -0.949 8.614 1.145 1.00 97.94 134 THR A CA 1
ATOM 949 C C . THR A 1 134 ? -0.743 7.839 2.438 1.00 97.94 134 THR A C 1
ATOM 951 O O . THR A 1 134 ? -1.700 7.454 3.105 1.00 97.94 134 THR A O 1
ATOM 954 N N . LEU A 1 135 ? 0.515 7.616 2.807 1.00 97.94 135 LEU A N 1
ATOM 955 C CA . LEU A 1 135 ? 0.897 6.874 4.000 1.00 97.94 135 LEU A CA 1
ATOM 956 C C . LEU A 1 135 ? 1.545 7.802 5.026 1.00 97.94 135 LEU A C 1
ATOM 958 O O . LEU A 1 135 ? 2.445 8.589 4.717 1.00 97.94 135 LEU A O 1
ATOM 962 N N . HIS A 1 136 ? 1.104 7.672 6.272 1.00 95.50 136 HIS A N 1
ATOM 963 C CA . HIS A 1 136 ? 1.492 8.566 7.354 1.00 95.50 136 HIS A CA 1
ATOM 964 C C . HIS A 1 136 ? 2.743 8.103 8.116 1.00 95.50 136 HIS A C 1
ATOM 966 O O . HIS A 1 136 ? 3.115 6.925 8.108 1.00 95.50 136 HIS A O 1
ATOM 972 N N . GLY A 1 137 ? 3.380 9.050 8.809 1.00 92.25 137 GLY A N 1
ATOM 973 C CA . GLY A 1 137 ? 4.484 8.808 9.739 1.00 92.25 137 GLY A CA 1
ATOM 974 C C . GLY A 1 137 ? 4.033 8.210 11.079 1.00 92.25 137 GLY A C 1
ATOM 975 O O . GLY A 1 137 ? 2.849 7.963 11.316 1.00 92.25 137 GLY A O 1
ATOM 976 N N . THR A 1 138 ? 4.978 7.963 11.982 1.00 88.69 138 THR A N 1
ATOM 977 C CA . THR A 1 138 ? 4.680 7.437 13.324 1.00 88.69 138 THR A CA 1
ATOM 978 C C . THR A 1 138 ? 3.781 8.398 14.111 1.00 88.69 138 THR A C 1
ATOM 980 O O . THR A 1 138 ? 3.973 9.608 14.058 1.00 88.69 138 THR A O 1
ATOM 983 N N . SER A 1 139 ? 2.817 7.853 14.859 1.00 86.44 139 SER A N 1
ATOM 984 C CA . SER A 1 139 ? 1.904 8.605 15.745 1.00 86.44 139 SER A CA 1
ATOM 985 C C . SER A 1 139 ? 0.930 9.575 15.059 1.00 86.44 139 SER A C 1
ATOM 987 O O . SER A 1 139 ? 0.298 10.376 15.740 1.00 86.44 139 SER A O 1
ATOM 989 N N . ILE A 1 140 ? 0.766 9.487 13.738 1.00 92.62 140 ILE A N 1
ATOM 990 C CA . ILE A 1 140 ? -0.218 10.274 12.984 1.00 92.62 140 ILE A CA 1
ATOM 991 C C . ILE A 1 140 ? -1.487 9.442 12.778 1.00 92.62 140 ILE A C 1
ATOM 993 O O . ILE A 1 140 ? -1.404 8.267 12.423 1.00 92.62 140 ILE A O 1
ATOM 997 N N . SER A 1 141 ? -2.663 10.027 13.018 1.00 94.00 141 SER A N 1
ATOM 998 C CA . SER A 1 141 ? -3.936 9.355 12.737 1.00 94.00 141 SER A CA 1
ATOM 999 C C . SER A 1 141 ? -4.275 9.403 11.242 1.00 94.00 141 SER A C 1
ATOM 1001 O O . SER A 1 141 ? -3.802 10.276 10.513 1.00 94.00 141 SER A O 1
ATOM 1003 N N . ALA A 1 142 ? -5.156 8.514 10.774 1.00 95.12 142 ALA A N 1
ATOM 1004 C CA . ALA A 1 142 ? -5.655 8.556 9.395 1.00 95.12 142 ALA A CA 1
ATOM 1005 C C . ALA A 1 142 ? -6.268 9.931 9.044 1.00 95.12 142 ALA A C 1
ATOM 1007 O O . ALA A 1 142 ? -6.000 10.485 7.979 1.00 95.12 142 ALA A O 1
ATOM 1008 N N . SER A 1 143 ? -7.034 10.517 9.976 1.00 95.25 143 SER A N 1
ATOM 1009 C CA . SER A 1 143 ? -7.639 11.849 9.825 1.00 95.25 143 SER A CA 1
ATOM 1010 C C . SER A 1 143 ? -6.581 12.945 9.686 1.00 95.25 143 SER A C 1
ATOM 1012 O O . SER A 1 143 ? -6.686 13.764 8.778 1.00 95.25 143 SER A O 1
ATOM 1014 N N . ASP A 1 144 ? -5.563 12.956 10.551 1.00 95.50 144 ASP A N 1
ATOM 1015 C CA . ASP A 1 144 ? -4.504 13.976 10.525 1.00 95.50 144 ASP A CA 1
ATOM 1016 C C . ASP A 1 144 ? -3.630 13.847 9.272 1.00 95.50 144 ASP A C 1
ATOM 1018 O O . ASP A 1 144 ? -3.183 14.844 8.702 1.00 95.50 144 ASP A O 1
ATOM 1022 N N . SER A 1 145 ? -3.428 12.616 8.797 1.00 95.88 145 SER A N 1
ATOM 1023 C CA . SER A 1 145 ? -2.754 12.354 7.529 1.00 95.88 145 SER A CA 1
ATOM 1024 C C . SER A 1 145 ? -3.525 12.942 6.350 1.00 95.88 145 SER A C 1
ATOM 1026 O O . SER A 1 145 ? -2.927 13.609 5.510 1.00 95.88 145 SER A O 1
ATOM 1028 N N . ALA A 1 146 ? -4.845 12.739 6.286 1.00 96.25 146 ALA A N 1
ATOM 1029 C CA . ALA A 1 146 ? -5.672 13.363 5.255 1.00 96.25 146 ALA A CA 1
ATOM 1030 C C . ALA A 1 146 ? -5.664 14.900 5.376 1.00 96.25 146 ALA A C 1
ATOM 1032 O O . ALA A 1 146 ? -5.528 15.601 4.374 1.00 96.25 146 ALA A O 1
ATOM 1033 N N . ASP A 1 147 ? -5.727 15.429 6.601 1.00 94.81 147 ASP A N 1
ATOM 1034 C CA . ASP A 1 147 ? -5.676 16.871 6.872 1.00 94.81 147 ASP A CA 1
ATOM 1035 C C . ASP A 1 147 ? -4.321 17.516 6.578 1.00 94.81 147 ASP A C 1
ATOM 1037 O O . ASP A 1 147 ? -4.258 18.732 6.407 1.00 94.81 147 ASP A O 1
ATOM 1041 N N . SER A 1 148 ? -3.245 16.735 6.482 1.00 94.88 148 SER A N 1
ATOM 1042 C CA . SER A 1 148 ? -1.924 17.240 6.093 1.00 94.88 148 SER A CA 1
ATOM 1043 C C . SER A 1 148 ? -1.882 17.682 4.625 1.00 94.88 148 SER A C 1
ATOM 1045 O O . SER A 1 148 ? -1.052 18.507 4.259 1.00 94.88 148 SER A O 1
ATOM 1047 N N . TYR A 1 149 ? -2.824 17.220 3.796 1.00 95.19 149 TYR A N 1
ATOM 1048 C CA . TYR A 1 149 ? -3.011 17.666 2.411 1.00 95.19 149 TYR A CA 1
ATOM 1049 C C . TYR A 1 149 ? -3.921 18.894 2.309 1.00 95.19 149 TYR A C 1
ATOM 1051 O O . TYR A 1 149 ? -4.684 19.040 1.354 1.00 95.19 149 TYR A O 1
ATOM 1059 N N . LYS A 1 150 ? -3.865 19.793 3.293 1.00 93.38 150 LYS A N 1
ATOM 1060 C CA . LYS A 1 150 ? -4.491 21.112 3.190 1.00 93.38 150 LYS A CA 1
ATOM 1061 C C . LYS A 1 150 ? -3.459 22.164 2.817 1.00 93.38 150 LYS A C 1
ATOM 1063 O O . LYS A 1 150 ? -2.331 22.132 3.296 1.00 93.38 150 LYS A O 1
ATOM 1068 N N . ALA A 1 151 ? -3.867 23.115 1.997 1.00 91.62 151 ALA A N 1
ATOM 1069 C CA . ALA A 1 151 ? -3.098 24.320 1.718 1.00 91.62 151 ALA A CA 1
ATOM 1070 C C . ALA A 1 151 ? -4.024 25.529 1.816 1.00 91.62 151 ALA A C 1
ATOM 1072 O O . ALA A 1 151 ? -5.228 25.418 1.552 1.00 91.62 151 ALA A O 1
ATOM 1073 N N . LYS A 1 152 ? -3.479 26.678 2.215 1.00 89.81 152 LYS A N 1
ATOM 1074 C CA . LYS A 1 152 ? -4.237 27.927 2.204 1.00 89.81 152 LYS A CA 1
ATOM 1075 C C . LYS A 1 152 ? -4.172 28.518 0.799 1.00 89.81 152 LYS A C 1
ATOM 1077 O O . LYS A 1 152 ? -3.113 28.948 0.353 1.00 89.81 152 LYS A O 1
ATOM 1082 N N . LEU A 1 153 ? -5.304 28.503 0.107 1.00 78.06 153 LEU A N 1
ATOM 1083 C CA . LEU A 1 153 ? -5.466 29.112 -1.209 1.00 78.06 153 LEU A CA 1
ATOM 1084 C C . LEU A 1 153 ? -6.450 30.268 -1.014 1.00 78.06 153 LEU A C 1
ATOM 1086 O O . LEU A 1 153 ? -7.586 30.047 -0.599 1.00 78.06 153 LEU A O 1
ATOM 1090 N N . ASP A 1 154 ? -5.981 31.495 -1.229 1.00 79.94 154 ASP A N 1
ATOM 1091 C CA . ASP A 1 154 ? -6.682 32.739 -0.888 1.00 79.94 154 ASP A CA 1
ATOM 1092 C C . ASP A 1 154 ? -6.932 32.907 0.629 1.00 79.94 154 ASP A C 1
ATOM 1094 O O . ASP A 1 154 ? -5.990 32.990 1.427 1.00 79.94 154 ASP A O 1
ATOM 1098 N N . THR A 1 155 ? -8.198 33.003 1.053 1.00 79.94 155 THR A N 1
ATOM 1099 C CA . THR A 1 155 ? -8.587 33.293 2.442 1.00 79.94 155 THR A CA 1
ATOM 1100 C C . THR A 1 155 ? -8.846 32.050 3.296 1.00 79.94 155 THR A C 1
ATOM 1102 O O . THR A 1 155 ? -8.818 32.181 4.522 1.00 79.94 155 THR A O 1
ATOM 1105 N N . ASP A 1 156 ? -9.019 30.860 2.706 1.00 86.31 156 ASP A N 1
ATOM 1106 C CA . ASP A 1 156 ? -9.428 29.636 3.417 1.00 86.31 156 ASP A CA 1
ATOM 1107 C C . ASP A 1 156 ? -8.556 28.407 3.079 1.00 86.31 156 ASP A C 1
ATOM 1109 O O . ASP A 1 156 ? -7.797 28.383 2.105 1.00 86.31 156 ASP A O 1
ATOM 1113 N N . TYR A 1 157 ? -8.641 27.371 3.915 1.00 89.19 157 TYR A N 1
ATOM 1114 C CA . TYR A 1 157 ? -7.978 26.091 3.692 1.00 89.19 157 TYR A CA 1
ATOM 1115 C C . TYR A 1 157 ? -8.758 25.226 2.708 1.00 89.19 157 TYR A C 1
ATOM 1117 O O . TYR A 1 157 ? -9.940 24.935 2.889 1.00 89.19 157 TYR A O 1
ATOM 1125 N N . ARG A 1 158 ? -8.051 24.714 1.703 1.00 90.25 158 ARG A N 1
ATOM 1126 C CA . ARG A 1 158 ? -8.555 23.677 0.803 1.00 90.25 158 ARG A CA 1
ATOM 1127 C C . ARG A 1 158 ? -7.894 22.352 1.146 1.00 90.25 158 ARG A C 1
ATOM 1129 O O . ARG A 1 158 ? -6.671 22.285 1.185 1.00 90.25 158 ARG A O 1
ATOM 1136 N N . PHE A 1 159 ? -8.705 21.325 1.391 1.00 92.00 159 PHE A N 1
ATOM 1137 C CA . PHE A 1 159 ? -8.268 19.970 1.733 1.00 92.00 159 PHE A CA 1
ATOM 1138 C C . PHE A 1 159 ? -8.318 19.065 0.505 1.00 92.00 159 PHE A C 1
ATOM 1140 O O . PHE A 1 159 ? -9.269 19.142 -0.271 1.00 92.00 159 PHE A O 1
ATOM 1147 N N . GLY A 1 160 ? -7.347 18.164 0.374 1.00 91.94 160 GLY A N 1
ATOM 1148 C CA . GLY A 1 160 ? -7.305 17.179 -0.704 1.00 91.94 160 GLY A CA 1
ATOM 1149 C C . GLY A 1 160 ? -6.457 17.630 -1.890 1.00 91.94 160 GLY A C 1
ATOM 1150 O O . GLY A 1 160 ? -5.678 18.579 -1.805 1.00 91.94 160 GLY A O 1
ATOM 1151 N N . VAL A 1 161 ? -6.601 16.917 -3.005 1.00 91.38 161 VAL A N 1
ATOM 1152 C CA . VAL A 1 161 ? -5.825 17.138 -4.231 1.00 91.38 161 VAL A CA 1
ATOM 1153 C C . VAL A 1 161 ? -6.736 17.286 -5.444 1.00 91.38 161 VAL A C 1
ATOM 1155 O O . VAL A 1 161 ? -7.885 16.842 -5.449 1.00 91.38 161 VAL A O 1
ATOM 1158 N N . GLU A 1 162 ? -6.230 17.955 -6.474 1.00 89.94 162 GLU A N 1
ATOM 1159 C CA . GLU A 1 162 ? -6.971 18.184 -7.713 1.00 89.94 162 GLU A CA 1
ATOM 1160 C C . GLU A 1 162 ? -7.156 16.882 -8.495 1.00 89.94 162 GLU A C 1
ATOM 1162 O O . GLU A 1 162 ? -6.200 16.141 -8.704 1.00 89.94 162 GLU A O 1
ATOM 1167 N N . SER A 1 163 ? -8.381 16.628 -8.966 1.00 91.31 163 SER A N 1
ATOM 1168 C CA . SER A 1 163 ? -8.716 15.499 -9.852 1.00 91.31 163 SER A CA 1
ATOM 1169 C C . SER A 1 163 ? -8.349 14.093 -9.339 1.00 91.31 163 SER A C 1
ATOM 1171 O O . SER A 1 163 ? -8.194 13.174 -10.141 1.00 91.31 163 SER A O 1
ATOM 1173 N N . ALA A 1 164 ? -8.217 13.893 -8.025 1.00 95.12 164 ALA A N 1
ATOM 1174 C CA . ALA A 1 164 ? -8.007 12.570 -7.438 1.00 95.12 164 ALA A CA 1
ATOM 1175 C C . ALA A 1 164 ? -8.605 12.452 -6.037 1.00 95.12 164 ALA A C 1
ATOM 1177 O O . ALA A 1 164 ? -8.637 13.413 -5.270 1.00 95.12 164 ALA A O 1
ATOM 1178 N N . TRP A 1 165 ? -9.042 11.247 -5.687 1.00 96.69 165 TRP A N 1
ATOM 1179 C CA . TRP A 1 165 ? -9.404 10.909 -4.317 1.00 96.69 165 TRP A CA 1
ATOM 1180 C C . TRP A 1 165 ? -8.153 10.914 -3.450 1.00 96.69 165 TRP A C 1
ATOM 1182 O O . TRP A 1 165 ? -7.179 10.254 -3.793 1.00 96.69 165 TRP A O 1
ATOM 1192 N N . LEU A 1 166 ? -8.178 11.591 -2.306 1.00 97.50 166 LEU A N 1
ATOM 1193 C CA . LEU A 1 166 ? -7.150 11.393 -1.287 1.00 97.50 166 LEU A CA 1
ATOM 1194 C C . LEU A 1 166 ? -7.589 10.250 -0.376 1.00 97.50 166 LEU A C 1
ATOM 1196 O O . LEU A 1 166 ? -8.676 10.321 0.193 1.00 97.50 166 LEU A O 1
ATOM 1200 N N . LEU A 1 167 ? -6.744 9.237 -0.204 1.00 98.44 167 LEU A N 1
ATOM 1201 C CA . LEU A 1 167 ? -6.965 8.122 0.712 1.00 98.44 167 LEU A CA 1
ATOM 1202 C C . LEU A 1 167 ? -5.792 8.004 1.687 1.00 98.44 167 LEU A C 1
ATOM 1204 O O . LEU A 1 167 ? -4.657 7.792 1.268 1.00 98.44 167 LEU A O 1
ATOM 1208 N N . ALA A 1 168 ? -6.082 8.090 2.982 1.00 97.94 168 ALA A N 1
ATOM 1209 C CA . ALA A 1 168 ? -5.121 7.959 4.070 1.00 97.94 168 ALA A CA 1
ATOM 1210 C C . ALA A 1 168 ? -5.534 6.805 5.007 1.00 97.94 168 ALA A C 1
ATOM 1212 O O . ALA A 1 168 ? -6.370 7.006 5.893 1.00 97.94 168 ALA A O 1
ATOM 1213 N N . PRO A 1 169 ? -5.018 5.578 4.820 1.00 96.75 169 PRO A N 1
ATOM 1214 C CA . PRO A 1 169 ? -5.317 4.453 5.701 1.00 96.75 169 PRO A CA 1
ATOM 1215 C C . PRO A 1 169 ? -4.666 4.602 7.080 1.00 96.75 169 PRO A C 1
ATOM 1217 O O . PRO A 1 169 ? -3.703 5.346 7.253 1.00 96.75 169 PRO A O 1
ATOM 1220 N N . THR A 1 170 ? -5.174 3.858 8.063 1.00 91.94 170 THR A N 1
ATOM 1221 C CA . THR A 1 170 ? -4.439 3.578 9.303 1.00 91.94 170 THR A CA 1
ATOM 1222 C C . THR A 1 170 ? -3.380 2.503 9.063 1.00 91.94 170 THR A C 1
ATOM 1224 O O . THR A 1 170 ? -3.577 1.605 8.239 1.00 91.94 170 THR A O 1
ATOM 1227 N N . ARG A 1 171 ? -2.276 2.544 9.815 1.00 85.62 171 ARG A N 1
ATOM 1228 C CA . ARG A 1 171 ? -1.367 1.394 9.889 1.00 85.62 171 ARG A CA 1
ATOM 1229 C C . ARG A 1 171 ? -1.975 0.335 10.814 1.00 85.62 171 ARG A C 1
ATOM 1231 O O . ARG A 1 171 ? -2.284 0.614 11.974 1.00 85.62 171 ARG A O 1
ATOM 1238 N N . HIS A 1 172 ? -2.166 -0.875 10.306 1.00 79.50 172 HIS A N 1
ATOM 1239 C CA . HIS A 1 172 ? -2.670 -1.982 11.110 1.00 79.50 172 HIS A CA 1
ATOM 1240 C C . HIS A 1 172 ? -1.550 -2.590 11.974 1.00 79.50 172 HIS A C 1
ATOM 1242 O O . HIS A 1 172 ? -0.554 -3.104 11.464 1.00 79.50 172 HIS A O 1
ATOM 1248 N N . GLY A 1 173 ? -1.723 -2.520 13.298 1.00 74.25 173 GLY A N 1
ATOM 1249 C CA . GLY A 1 173 ? -0.831 -3.129 14.286 1.00 74.25 173 GLY A CA 1
ATOM 1250 C C . GLY A 1 173 ? 0.493 -2.388 14.520 1.00 74.25 173 GLY A C 1
ATOM 1251 O O . GLY A 1 173 ? 0.689 -1.234 14.136 1.00 74.25 173 GLY A O 1
ATOM 1252 N N . ALA A 1 174 ? 1.412 -3.060 15.218 1.00 69.69 174 ALA A N 1
ATOM 1253 C CA . ALA A 1 174 ? 2.711 -2.501 15.599 1.00 69.69 174 ALA A CA 1
ATOM 1254 C C . ALA A 1 174 ? 3.734 -2.461 14.450 1.00 69.69 174 ALA A C 1
ATOM 1256 O O . ALA A 1 174 ? 4.698 -1.693 14.519 1.00 69.69 174 ALA A O 1
ATOM 1257 N N . HIS A 1 175 ? 3.520 -3.252 13.398 1.00 73.06 175 HIS A N 1
ATOM 1258 C CA . HIS A 1 175 ? 4.342 -3.235 12.192 1.00 73.06 175 HIS A CA 1
ATOM 1259 C C . HIS A 1 175 ? 4.162 -1.887 11.471 1.00 73.06 175 HIS A C 1
ATOM 1261 O O . HIS A 1 175 ? 3.137 -1.224 11.630 1.00 73.06 175 HIS A O 1
ATOM 1267 N N . ASN A 1 176 ? 5.195 -1.414 10.770 1.00 86.44 176 ASN A N 1
ATOM 1268 C CA . ASN A 1 176 ? 5.148 -0.145 10.035 1.00 86.44 176 ASN A CA 1
ATOM 1269 C C . ASN A 1 176 ? 4.183 -0.289 8.830 1.00 86.44 176 ASN A C 1
ATOM 1271 O O . ASN A 1 176 ? 3.106 -0.863 8.938 1.00 86.44 176 ASN A O 1
ATOM 1275 N N . TRP A 1 177 ? 4.569 0.148 7.636 1.00 92.12 177 TRP A N 1
ATOM 1276 C CA . TRP A 1 177 ? 3.833 -0.168 6.400 1.00 92.12 177 TRP A CA 1
ATOM 1277 C C . TRP A 1 177 ? 4.288 -1.493 5.770 1.00 92.12 177 TRP A C 1
ATOM 1279 O O . TRP A 1 177 ? 4.234 -1.683 4.561 1.00 92.12 177 TRP A O 1
ATOM 1289 N N . GLU A 1 178 ? 4.752 -2.404 6.619 1.00 89.62 178 GLU A N 1
ATOM 1290 C CA . GLU A 1 178 ? 5.210 -3.751 6.299 1.00 89.62 178 GLU A CA 1
ATOM 1291 C C . GLU A 1 178 ? 4.134 -4.751 6.742 1.00 89.62 178 GLU A C 1
ATOM 1293 O O . GLU A 1 178 ? 3.410 -4.500 7.710 1.00 89.62 178 GLU A O 1
ATOM 1298 N N . GLY A 1 179 ? 4.041 -5.910 6.085 1.00 86.88 179 GLY A N 1
ATOM 1299 C CA . GLY A 1 179 ? 3.179 -6.999 6.552 1.00 86.88 179 GLY A CA 1
ATOM 1300 C C . GLY A 1 179 ? 1.702 -6.578 6.715 1.00 86.88 179 GLY A C 1
ATOM 1301 O O . GLY A 1 179 ? 1.082 -6.207 5.716 1.00 86.88 179 GLY A O 1
ATOM 1302 N N . PRO A 1 180 ? 1.137 -6.604 7.940 1.00 85.75 180 PRO A N 1
ATOM 1303 C CA . PRO A 1 180 ? -0.250 -6.203 8.187 1.00 85.75 180 PRO A CA 1
ATOM 1304 C C . PRO A 1 180 ? -0.562 -4.751 7.787 1.00 85.75 180 PRO A C 1
ATOM 1306 O O . PRO A 1 180 ? -1.612 -4.493 7.209 1.00 85.75 180 PRO A O 1
ATOM 1309 N N . GLY A 1 181 ? 0.360 -3.802 7.995 1.00 90.00 181 GLY A N 1
ATOM 1310 C CA . GLY A 1 181 ? 0.146 -2.405 7.590 1.00 90.00 181 GLY A CA 1
ATOM 1311 C C . GLY A 1 181 ? 0.051 -2.231 6.070 1.00 90.00 181 GLY A C 1
ATOM 1312 O O . GLY A 1 181 ? -0.746 -1.433 5.580 1.00 90.00 181 GLY A O 1
ATOM 1313 N N . HIS A 1 182 ? 0.819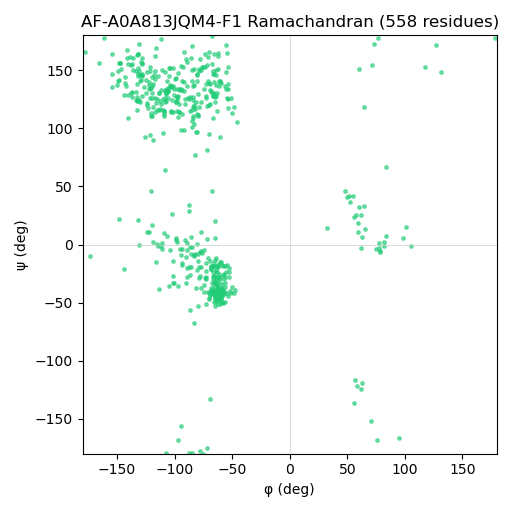 -3.026 5.318 1.00 91.69 182 HIS A N 1
ATOM 1314 C CA . HIS A 1 182 ? 0.723 -3.090 3.858 1.00 91.69 182 HIS A CA 1
ATOM 1315 C C . HIS A 1 182 ? -0.639 -3.641 3.409 1.00 91.69 182 HIS A C 1
ATOM 1317 O O . HIS A 1 182 ? -1.272 -3.077 2.516 1.00 91.69 182 HIS A O 1
ATOM 1323 N N . ALA A 1 183 ? -1.097 -4.737 4.026 1.00 90.31 183 ALA A N 1
ATOM 1324 C CA . ALA A 1 183 ? -2.396 -5.342 3.728 1.00 90.31 183 ALA A CA 1
ATOM 1325 C C . ALA A 1 183 ? -3.549 -4.358 3.988 1.00 90.31 183 ALA A C 1
ATOM 1327 O O . ALA A 1 183 ? -4.349 -4.117 3.084 1.00 90.31 183 ALA A O 1
ATOM 1328 N N . ALA A 1 184 ? -3.533 -3.679 5.138 1.00 92.25 184 ALA A N 1
ATOM 1329 C CA . ALA A 1 184 ? -4.535 -2.686 5.512 1.00 92.25 184 ALA A CA 1
ATOM 1330 C C . ALA A 1 184 ? -4.643 -1.524 4.517 1.00 92.25 184 ALA A C 1
ATOM 1332 O O . ALA A 1 184 ? -5.744 -1.082 4.187 1.00 92.25 184 ALA A O 1
ATOM 1333 N N . ALA A 1 185 ? -3.512 -1.035 3.995 1.00 95.69 185 ALA A N 1
ATOM 1334 C CA . ALA A 1 185 ? -3.510 0.013 2.976 1.00 95.69 185 ALA A CA 1
ATOM 1335 C C . ALA A 1 185 ? -4.172 -0.454 1.666 1.00 95.69 185 ALA A C 1
ATOM 1337 O O . ALA A 1 185 ? -4.968 0.279 1.074 1.00 95.69 185 ALA A O 1
ATOM 1338 N N . LEU A 1 186 ? -3.896 -1.691 1.236 1.00 95.50 186 LEU A N 1
ATOM 1339 C CA . LEU A 1 186 ? -4.542 -2.285 0.064 1.00 95.50 186 LEU A CA 1
ATOM 1340 C C . LEU A 1 186 ? -6.033 -2.561 0.297 1.00 95.50 186 LEU A C 1
ATOM 1342 O O . LEU A 1 186 ? -6.844 -2.336 -0.603 1.00 95.50 186 LEU A O 1
ATOM 1346 N N . ALA A 1 187 ? -6.414 -3.018 1.489 1.00 95.56 187 ALA A N 1
ATOM 1347 C CA . ALA A 1 187 ? -7.807 -3.236 1.861 1.00 95.56 187 ALA A CA 1
ATOM 1348 C C . ALA A 1 187 ? -8.596 -1.916 1.896 1.00 95.56 187 ALA A C 1
ATOM 1350 O O . ALA A 1 187 ? -9.696 -1.852 1.342 1.00 95.56 187 ALA A O 1
ATOM 1351 N N . ALA A 1 188 ? -8.009 -0.836 2.423 1.00 97.62 188 ALA A N 1
ATOM 1352 C CA . ALA A 1 188 ? -8.597 0.503 2.380 1.00 97.62 188 ALA A CA 1
ATOM 1353 C C . ALA A 1 188 ? -8.844 0.975 0.939 1.00 97.62 188 ALA A C 1
ATOM 1355 O O . ALA A 1 188 ? -9.926 1.477 0.627 1.00 97.62 188 ALA A O 1
ATOM 1356 N N . LEU A 1 189 ? -7.866 0.766 0.048 1.00 98.19 189 LEU A N 1
ATOM 1357 C CA . LEU A 1 189 ? -7.994 1.093 -1.372 1.00 98.19 189 LEU A CA 1
ATOM 1358 C C . LEU A 1 189 ? -9.152 0.315 -2.015 1.00 98.19 189 LEU A C 1
ATOM 1360 O O . LEU A 1 189 ? -9.991 0.913 -2.683 1.00 98.19 189 LEU A O 1
ATOM 1364 N N . ARG A 1 190 ? -9.261 -0.995 -1.751 1.00 97.56 190 ARG A N 1
ATOM 1365 C CA . ARG A 1 190 ? -10.369 -1.839 -2.240 1.00 97.56 190 ARG A CA 1
ATOM 1366 C C . ARG A 1 190 ? -11.731 -1.470 -1.643 1.00 97.56 190 ARG A C 1
ATOM 1368 O O . ARG A 1 190 ? -12.760 -1.724 -2.270 1.00 97.56 190 ARG A O 1
ATOM 1375 N N . ALA A 1 191 ? -11.763 -0.900 -0.441 1.00 97.62 191 ALA A N 1
ATOM 1376 C CA . ALA A 1 191 ? -12.995 -0.484 0.222 1.00 97.62 191 ALA A CA 1
ATOM 1377 C C . ALA A 1 191 ? -13.536 0.855 -0.307 1.00 97.62 191 ALA A C 1
ATOM 1379 O O . ALA A 1 191 ? -14.752 1.062 -0.298 1.00 97.62 191 ALA A O 1
ATOM 1380 N N . LEU A 1 192 ? -12.665 1.743 -0.800 1.00 97.44 192 LEU A N 1
ATOM 1381 C CA . LEU A 1 192 ? -13.029 3.105 -1.200 1.00 97.44 192 LEU A CA 1
ATOM 1382 C C . LEU A 1 192 ? -14.148 3.185 -2.266 1.00 97.44 192 LEU A C 1
ATOM 1384 O O . LEU A 1 192 ? -15.061 3.987 -2.061 1.00 97.44 192 LEU A O 1
ATOM 1388 N N . PRO A 1 193 ? -14.189 2.353 -3.334 1.00 96.94 193 PRO A N 1
ATOM 1389 C CA . PRO A 1 193 ? -15.305 2.368 -4.288 1.00 96.94 193 PRO A CA 1
ATOM 1390 C C . PRO A 1 193 ? -16.670 2.132 -3.631 1.00 96.94 193 PRO A C 1
ATOM 1392 O O . PRO A 1 193 ? -17.633 2.842 -3.911 1.00 96.94 193 PRO A O 1
ATOM 1395 N N . LYS A 1 194 ? -16.751 1.193 -2.677 1.00 94.69 194 LYS A N 1
ATOM 1396 C CA . LYS A 1 194 ? -17.996 0.911 -1.939 1.00 94.69 194 LYS A CA 1
ATOM 1397 C C . LYS A 1 194 ? -18.427 2.101 -1.081 1.00 94.69 194 LYS A C 1
ATOM 1399 O O . LYS A 1 194 ? -19.621 2.315 -0.887 1.00 94.69 194 LYS A O 1
ATOM 1404 N N . VAL A 1 195 ? -17.467 2.856 -0.548 1.00 92.81 195 VAL A N 1
ATOM 1405 C CA . VAL A 1 195 ? -17.729 4.078 0.223 1.00 92.81 195 VAL A CA 1
ATOM 1406 C C . VAL A 1 195 ? -18.253 5.182 -0.692 1.00 92.81 195 VAL A C 1
ATOM 1408 O O . VAL A 1 195 ? -19.282 5.775 -0.381 1.00 92.81 195 VAL A O 1
ATOM 1411 N N . ALA A 1 196 ? -17.611 5.410 -1.839 1.00 92.75 196 ALA A N 1
ATOM 1412 C CA . ALA A 1 196 ? -18.054 6.395 -2.825 1.00 92.75 196 ALA A CA 1
ATOM 1413 C C . ALA A 1 196 ? -19.472 6.098 -3.344 1.00 92.75 196 ALA A C 1
ATOM 1415 O O . ALA A 1 196 ? -20.318 6.992 -3.347 1.00 92.75 196 ALA A O 1
ATOM 1416 N N . ALA A 1 197 ? -19.767 4.832 -3.662 1.00 92.38 197 ALA A N 1
ATOM 1417 C CA . ALA A 1 197 ? -21.096 4.396 -4.084 1.00 92.38 197 ALA A CA 1
ATOM 1418 C C . ALA A 1 197 ? -22.169 4.663 -3.011 1.00 92.38 197 ALA A C 1
ATOM 1420 O O . ALA A 1 197 ? -23.239 5.182 -3.320 1.00 92.38 197 ALA A O 1
ATOM 1421 N N . LYS A 1 198 ? -21.874 4.385 -1.730 1.00 87.19 198 LYS A N 1
ATOM 1422 C CA . LYS A 1 198 ? -22.785 4.698 -0.608 1.00 87.19 198 LYS A CA 1
ATOM 1423 C C . LYS A 1 198 ? -23.026 6.196 -0.427 1.00 87.19 198 LYS A C 1
ATOM 1425 O O . LYS A 1 198 ? -24.091 6.581 0.045 1.00 87.19 198 LYS A O 1
ATOM 1430 N N . LEU A 1 199 ? -22.041 7.022 -0.765 1.00 85.38 199 LEU A N 1
ATOM 1431 C CA . LEU A 1 199 ? -22.144 8.478 -0.714 1.00 85.38 199 LEU A CA 1
ATOM 1432 C C . LEU A 1 199 ? -22.810 9.069 -1.969 1.00 85.38 199 LEU A C 1
ATOM 1434 O O . LEU A 1 199 ? -23.123 10.256 -1.968 1.00 85.38 199 LEU A O 1
ATOM 1438 N N . GLY A 1 200 ? -23.037 8.270 -3.020 1.00 88.06 200 GLY A N 1
ATOM 1439 C CA . GLY A 1 200 ? -23.620 8.733 -4.282 1.00 88.06 200 GLY A CA 1
ATOM 1440 C C . GLY A 1 200 ? -22.732 9.735 -5.026 1.00 88.06 200 GLY A C 1
ATOM 1441 O O . GLY A 1 200 ? -23.246 10.661 -5.649 1.00 88.06 200 GLY A O 1
ATOM 1442 N N . VAL A 1 201 ? -21.408 9.594 -4.917 1.00 87.75 201 VAL A N 1
ATOM 1443 C CA . VAL A 1 201 ? -20.422 10.506 -5.522 1.00 87.75 201 VAL A CA 1
ATOM 1444 C C . VAL A 1 201 ? -19.572 9.799 -6.577 1.00 87.75 201 VAL A C 1
ATOM 1446 O O . VAL A 1 201 ? -19.593 8.575 -6.682 1.00 87.75 201 VAL A O 1
ATOM 1449 N N . GLN A 1 202 ? -18.802 10.580 -7.342 1.00 88.62 202 GLN A N 1
ATOM 1450 C CA . GLN A 1 202 ? -17.917 10.081 -8.397 1.00 88.62 202 GLN A CA 1
ATOM 1451 C C . GLN A 1 202 ? -17.007 8.949 -7.901 1.00 88.62 202 GLN A C 1
ATOM 1453 O O . GLN A 1 202 ? -16.271 9.112 -6.923 1.00 88.62 202 GLN A O 1
ATOM 1458 N N . GLU A 1 203 ? -17.025 7.817 -8.603 1.00 93.31 203 GLU A N 1
ATOM 1459 C CA . GLU A 1 203 ? -16.295 6.629 -8.172 1.00 93.31 203 GLU A CA 1
ATOM 1460 C C . GLU A 1 203 ? -14.767 6.785 -8.315 1.00 93.31 203 GLU A C 1
ATOM 1462 O O . GLU A 1 203 ? -14.280 7.378 -9.287 1.00 93.31 203 GLU A O 1
ATOM 1467 N N . PRO A 1 204 ? -13.988 6.269 -7.348 1.00 95.56 204 PRO A N 1
ATOM 1468 C CA . PRO A 1 204 ? -12.544 6.135 -7.464 1.00 95.56 204 PRO A CA 1
ATOM 1469 C C . PRO A 1 204 ? -12.167 5.000 -8.426 1.00 95.56 204 PRO A C 1
ATOM 1471 O O . PRO A 1 204 ? -12.703 3.895 -8.353 1.00 95.56 204 PRO A O 1
ATOM 1474 N N . ASP A 1 205 ? -11.165 5.243 -9.258 1.00 95.88 205 ASP A N 1
ATOM 1475 C CA . ASP A 1 205 ? -10.518 4.242 -10.095 1.00 95.88 205 ASP A CA 1
ATOM 1476 C C . ASP A 1 205 ? -9.275 3.695 -9.382 1.00 95.88 205 ASP A C 1
ATOM 1478 O O . ASP A 1 205 ? -8.195 4.290 -9.394 1.00 95.88 205 ASP A O 1
ATOM 1482 N N . ILE A 1 206 ? -9.431 2.532 -8.750 1.00 96.31 206 ILE A N 1
ATOM 1483 C CA . ILE A 1 206 ? -8.351 1.860 -8.013 1.00 96.31 206 ILE A CA 1
ATOM 1484 C C . ILE A 1 206 ? -7.299 1.205 -8.930 1.00 96.31 206 ILE A C 1
ATOM 1486 O O . ILE A 1 206 ? -6.304 0.686 -8.429 1.00 96.31 206 ILE A O 1
ATOM 1490 N N . GLY A 1 207 ? -7.500 1.217 -10.254 1.00 95.88 207 GLY A N 1
ATOM 1491 C CA . GLY A 1 207 ? -6.498 0.834 -11.255 1.00 95.88 207 GLY A CA 1
ATOM 1492 C C . GLY A 1 207 ? -5.520 1.964 -11.598 1.00 95.88 207 GLY A C 1
ATOM 1493 O O . GLY A 1 207 ? -4.517 1.733 -12.275 1.00 95.88 207 GLY A O 1
ATOM 1494 N N . ARG A 1 208 ? -5.790 3.180 -11.110 1.00 96.88 208 ARG A N 1
ATOM 1495 C CA . ARG A 1 208 ? -4.981 4.384 -11.312 1.00 96.88 208 ARG A CA 1
ATOM 1496 C C . ARG A 1 208 ? -4.625 5.009 -9.967 1.00 96.88 208 ARG A C 1
ATOM 1498 O O . ARG A 1 208 ? -5.364 5.825 -9.418 1.00 96.88 208 ARG A O 1
ATOM 1505 N N . VAL A 1 209 ? -3.466 4.624 -9.437 1.00 98.31 209 VAL A N 1
ATOM 1506 C CA . VAL A 1 209 ? -3.044 4.980 -8.077 1.00 98.31 209 VAL A CA 1
ATOM 1507 C C . VAL A 1 209 ? -1.747 5.775 -8.100 1.00 98.31 209 VAL A C 1
ATOM 1509 O O . VAL A 1 209 ? -0.738 5.337 -8.636 1.00 98.31 209 VAL A O 1
ATOM 1512 N N . LEU A 1 210 ? -1.740 6.940 -7.472 1.00 98.50 210 LEU A N 1
ATOM 1513 C CA . LEU A 1 210 ? -0.529 7.675 -7.132 1.00 98.50 210 LEU A CA 1
ATOM 1514 C C . LEU A 1 210 ? -0.198 7.373 -5.672 1.00 98.50 210 LEU A C 1
ATOM 1516 O O . LEU A 1 210 ? -1.043 7.568 -4.803 1.00 98.50 210 LEU A O 1
ATOM 1520 N N . VAL A 1 211 ? 1.005 6.879 -5.388 1.00 98.69 211 VAL A N 1
ATOM 1521 C CA . VAL A 1 211 ? 1.393 6.528 -4.014 1.00 98.69 211 VAL A CA 1
ATOM 1522 C C . VAL A 1 211 ? 2.262 7.638 -3.437 1.00 98.69 211 VAL A C 1
ATOM 1524 O O . VAL A 1 211 ? 3.186 8.113 -4.096 1.00 98.69 211 VAL A O 1
ATOM 1527 N N . ALA A 1 212 ? 1.983 8.058 -2.207 1.00 98.56 212 ALA A N 1
ATOM 1528 C CA . ALA A 1 212 ? 2.785 9.049 -1.510 1.00 98.56 212 ALA A CA 1
ATOM 1529 C C . ALA A 1 212 ? 2.999 8.693 -0.036 1.00 98.56 212 ALA A C 1
ATOM 1531 O O . ALA A 1 212 ? 2.250 7.908 0.541 1.00 98.56 212 ALA A O 1
ATOM 1532 N N . GLY A 1 213 ? 4.002 9.289 0.603 1.00 97.81 213 GLY A N 1
ATOM 1533 C CA . GLY A 1 213 ? 4.134 9.195 2.052 1.00 97.81 213 GLY A CA 1
ATOM 1534 C C . GLY A 1 213 ? 5.303 9.978 2.632 1.00 97.81 213 GLY A C 1
ATOM 1535 O O . GLY A 1 213 ? 6.209 10.401 1.915 1.00 97.81 213 GLY A O 1
ATOM 1536 N N . HIS A 1 214 ? 5.283 10.151 3.955 1.00 97.31 214 HIS A N 1
ATOM 1537 C CA . HIS A 1 214 ? 6.326 10.848 4.717 1.00 97.31 214 HIS A CA 1
ATOM 1538 C C . HIS A 1 214 ? 6.901 9.979 5.843 1.00 97.31 214 HIS A C 1
ATOM 1540 O O . HIS A 1 214 ? 6.157 9.250 6.502 1.00 97.31 214 HIS A O 1
ATOM 1546 N N . SER A 1 215 ? 8.215 10.045 6.084 1.00 95.25 215 SER A N 1
ATOM 1547 C CA . SER A 1 215 ? 8.890 9.321 7.173 1.00 95.25 215 SER A CA 1
ATOM 1548 C C . SER A 1 215 ? 8.688 7.801 7.065 1.00 95.25 215 SER A C 1
ATOM 1550 O O . SER A 1 215 ? 8.991 7.204 6.029 1.00 95.25 215 SER A O 1
ATOM 1552 N N . MET A 1 216 ? 8.120 7.163 8.094 1.00 94.94 216 MET A N 1
ATOM 1553 C CA . MET A 1 216 ? 7.636 5.778 8.039 1.00 94.94 216 MET A CA 1
ATOM 1554 C C . MET A 1 216 ? 6.703 5.544 6.839 1.00 94.94 216 MET A C 1
ATOM 1556 O O . MET A 1 216 ? 6.841 4.541 6.146 1.00 94.94 216 MET A O 1
ATOM 1560 N N . GLY A 1 217 ? 5.797 6.475 6.540 1.00 96.75 217 GLY A N 1
ATOM 1561 C CA . GLY A 1 217 ? 4.942 6.434 5.354 1.00 96.75 217 GLY A CA 1
ATOM 1562 C C . GLY A 1 217 ? 5.704 6.573 4.042 1.00 96.75 217 GLY A C 1
ATOM 1563 O O . GLY A 1 217 ? 5.346 5.939 3.055 1.00 96.75 217 GLY A O 1
ATOM 1564 N N . GLY A 1 218 ? 6.808 7.322 4.036 1.00 97.06 218 GLY A N 1
ATOM 1565 C CA . GLY A 1 218 ? 7.721 7.398 2.899 1.00 97.06 218 GLY A CA 1
ATOM 1566 C C . GLY A 1 218 ? 8.344 6.033 2.604 1.00 97.06 218 GLY A C 1
ATOM 1567 O O . GLY A 1 218 ? 8.354 5.603 1.453 1.00 97.06 218 GLY A O 1
ATOM 1568 N N . HIS A 1 219 ? 8.766 5.297 3.638 1.00 96.38 219 HIS A N 1
ATOM 1569 C CA . HIS A 1 219 ? 9.186 3.899 3.489 1.00 96.38 219 HIS A CA 1
ATOM 1570 C C . HIS A 1 219 ? 8.065 3.025 2.903 1.00 96.38 219 HIS A C 1
ATOM 1572 O O . HIS A 1 219 ? 8.264 2.344 1.897 1.00 96.38 219 HIS A O 1
ATOM 1578 N N . GLY A 1 220 ? 6.866 3.107 3.485 1.00 96.56 220 GLY A N 1
ATOM 1579 C CA . GLY A 1 220 ? 5.694 2.377 3.003 1.00 96.56 220 GLY A CA 1
ATOM 1580 C C . GLY A 1 220 ? 5.352 2.663 1.546 1.00 96.56 220 GLY A C 1
ATOM 1581 O O . GLY A 1 220 ? 4.959 1.753 0.823 1.00 96.56 220 GLY A O 1
ATOM 1582 N N . SER A 1 221 ? 5.537 3.906 1.094 1.00 97.94 221 SER A N 1
ATOM 1583 C CA . SER A 1 221 ? 5.187 4.317 -0.266 1.00 97.94 221 SER A CA 1
ATOM 1584 C C . SER A 1 221 ? 6.012 3.569 -1.314 1.00 97.94 221 SER A C 1
ATOM 1586 O O . SER A 1 221 ? 5.479 3.187 -2.353 1.00 97.94 221 SER A O 1
ATOM 1588 N N . TRP A 1 222 ? 7.277 3.259 -1.008 1.00 97.75 222 TRP A N 1
ATOM 1589 C CA . TRP A 1 222 ? 8.127 2.433 -1.862 1.00 97.75 222 TRP A CA 1
ATOM 1590 C C . TRP A 1 222 ? 7.619 0.997 -1.977 1.00 97.75 222 TRP A C 1
ATOM 1592 O O . TRP A 1 222 ? 7.562 0.448 -3.080 1.00 97.75 222 TRP A O 1
ATOM 1602 N N . LEU A 1 223 ? 7.242 0.396 -0.843 1.00 96.44 223 LEU A N 1
ATOM 1603 C CA . LEU A 1 223 ? 6.717 -0.969 -0.799 1.00 96.44 223 LEU A CA 1
ATOM 1604 C C . LEU A 1 223 ? 5.387 -1.059 -1.556 1.00 96.44 223 LEU A C 1
ATOM 1606 O O . LEU A 1 223 ? 5.242 -1.891 -2.450 1.00 96.44 223 LEU A O 1
ATOM 1610 N N . LEU A 1 224 ? 4.455 -0.144 -1.271 1.00 97.31 224 LEU A N 1
ATOM 1611 C CA . LEU A 1 224 ? 3.134 -0.101 -1.901 1.00 97.31 224 LEU A CA 1
ATOM 1612 C C . LEU A 1 224 ? 3.230 0.175 -3.399 1.00 97.31 224 LEU A C 1
ATOM 1614 O O . LEU A 1 224 ? 2.550 -0.492 -4.165 1.00 97.31 224 LEU A O 1
ATOM 1618 N N . ALA A 1 225 ? 4.084 1.097 -3.848 1.00 97.44 225 ALA A N 1
ATOM 1619 C CA . ALA A 1 225 ? 4.268 1.348 -5.278 1.00 97.44 225 ALA A CA 1
ATOM 1620 C C . ALA A 1 225 ? 4.914 0.165 -6.014 1.00 97.44 225 ALA A C 1
ATOM 1622 O O . ALA A 1 225 ? 4.637 -0.046 -7.193 1.00 97.44 225 ALA A O 1
ATOM 1623 N N . SER A 1 226 ? 5.745 -0.625 -5.329 1.00 96.19 226 SER A N 1
ATOM 1624 C CA . SER A 1 226 ? 6.292 -1.868 -5.887 1.00 96.19 226 SER A CA 1
ATOM 1625 C C . SER A 1 226 ? 5.210 -2.946 -6.006 1.00 96.19 226 SER A C 1
ATOM 1627 O O . SER A 1 226 ? 5.141 -3.643 -7.016 1.00 96.19 226 SER A O 1
ATOM 1629 N N . ALA A 1 227 ? 4.329 -3.060 -5.007 1.00 95.62 227 ALA A N 1
ATOM 1630 C CA . ALA A 1 227 ? 3.200 -3.990 -5.020 1.00 95.62 227 ALA A CA 1
ATOM 1631 C C . ALA A 1 227 ? 2.063 -3.558 -5.961 1.00 95.62 227 ALA A C 1
ATOM 1633 O O . ALA A 1 227 ? 1.356 -4.399 -6.502 1.00 95.62 227 ALA A O 1
ATOM 1634 N N . LEU A 1 228 ? 1.893 -2.256 -6.180 1.00 97.06 228 LEU A N 1
ATOM 1635 C CA . LEU A 1 228 ? 0.885 -1.670 -7.061 1.00 97.06 228 LEU A CA 1
ATOM 1636 C C . LEU A 1 228 ? 1.483 -1.236 -8.400 1.00 97.06 228 LEU A C 1
ATOM 1638 O O . LEU A 1 228 ? 0.991 -0.298 -9.021 1.00 97.06 228 LEU A O 1
ATOM 1642 N N . ARG A 1 229 ? 2.585 -1.856 -8.841 1.00 96.38 229 ARG A N 1
ATOM 1643 C CA . ARG A 1 229 ? 3.376 -1.321 -9.955 1.00 96.38 229 ARG A CA 1
ATOM 1644 C C . ARG A 1 229 ? 2.580 -1.177 -11.253 1.00 96.38 229 ARG A C 1
ATOM 1646 O O . ARG A 1 229 ? 2.828 -0.219 -11.988 1.00 96.38 229 ARG A O 1
ATOM 1653 N N . ASP A 1 230 ? 1.633 -2.076 -11.509 1.00 95.69 230 ASP A N 1
ATOM 1654 C CA . ASP A 1 230 ? 0.721 -1.990 -12.653 1.00 95.69 230 ASP A CA 1
ATOM 1655 C C . ASP A 1 230 ? -0.348 -0.903 -12.505 1.00 95.69 230 ASP A C 1
ATOM 1657 O O . ASP A 1 230 ? -0.759 -0.319 -13.502 1.00 95.69 230 ASP A O 1
ATOM 1661 N N . GLN A 1 231 ? -0.772 -0.578 -11.285 1.00 97.25 231 GLN A N 1
ATOM 1662 C CA . GLN A 1 231 ? -1.738 0.495 -11.030 1.00 97.25 231 GLN A CA 1
ATOM 1663 C C . GLN A 1 231 ? -1.065 1.867 -10.871 1.00 97.25 231 GLN A C 1
ATOM 1665 O O . GLN A 1 231 ? -1.722 2.905 -10.975 1.00 97.25 231 GLN A O 1
ATOM 1670 N N . ALA A 1 232 ? 0.239 1.883 -10.592 1.00 97.75 232 ALA A N 1
ATOM 1671 C CA . ALA A 1 232 ? 0.970 3.069 -10.182 1.00 97.75 232 ALA A CA 1
ATOM 1672 C C . ALA A 1 232 ? 1.109 4.097 -11.319 1.00 97.75 232 ALA A C 1
ATOM 1674 O O . ALA A 1 232 ? 1.716 3.832 -12.357 1.00 97.75 232 ALA A O 1
ATOM 1675 N N . LEU A 1 233 ? 0.598 5.304 -11.080 1.00 97.94 233 LEU A N 1
ATOM 1676 C CA . LEU A 1 233 ? 0.742 6.487 -11.935 1.00 97.94 233 LEU A CA 1
ATOM 1677 C C . LEU A 1 233 ? 2.025 7.276 -11.643 1.00 97.94 233 LEU A C 1
ATOM 1679 O O . LEU A 1 233 ? 2.541 7.996 -12.499 1.00 97.94 233 LEU A O 1
ATOM 1683 N N . GLY A 1 234 ? 2.519 7.160 -10.414 1.00 98.12 234 GLY A N 1
ATOM 1684 C CA . GLY A 1 234 ? 3.712 7.825 -9.914 1.00 98.12 234 GLY A CA 1
ATOM 1685 C C . GLY A 1 234 ? 3.946 7.494 -8.442 1.00 98.12 234 GLY A C 1
ATOM 1686 O O . GLY A 1 234 ? 3.143 6.798 -7.810 1.00 98.12 234 GLY A O 1
ATOM 1687 N N . LEU A 1 235 ? 5.039 8.018 -7.898 1.00 98.62 235 LEU A N 1
ATOM 1688 C CA . LEU A 1 235 ? 5.432 7.820 -6.507 1.00 98.62 235 LEU A CA 1
ATOM 1689 C C . LEU A 1 235 ? 6.082 9.080 -5.929 1.00 98.62 235 LEU A C 1
ATOM 1691 O O . LEU A 1 235 ? 7.034 9.598 -6.507 1.00 98.62 235 LEU A O 1
ATOM 1695 N N . ALA A 1 236 ? 5.607 9.549 -4.777 1.00 98.50 236 ALA A N 1
ATOM 1696 C CA . ALA A 1 236 ? 6.227 10.632 -4.013 1.00 98.50 236 ALA A CA 1
ATOM 1697 C C . ALA A 1 236 ? 6.643 10.155 -2.614 1.00 98.50 236 ALA A C 1
ATOM 1699 O O . ALA A 1 236 ? 5.799 9.915 -1.755 1.00 98.50 236 ALA A O 1
ATOM 1700 N N . SER A 1 237 ? 7.944 10.047 -2.360 1.00 98.25 237 SER A N 1
ATOM 1701 C CA . SER A 1 237 ? 8.464 9.595 -1.068 1.00 98.25 237 SER A CA 1
ATOM 1702 C C . SER A 1 237 ? 9.254 10.699 -0.374 1.00 98.25 237 SER A C 1
ATOM 1704 O O . SER A 1 237 ? 10.295 11.145 -0.864 1.00 98.25 237 SER A O 1
ATOM 1706 N N . SER A 1 238 ? 8.753 11.152 0.775 1.00 97.88 238 SER A N 1
ATOM 1707 C CA . SER A 1 238 ? 9.349 12.238 1.550 1.00 97.88 238 SER A CA 1
ATOM 1708 C C . SER A 1 238 ? 10.025 11.712 2.821 1.00 97.88 238 SER A C 1
ATOM 1710 O O . SER A 1 238 ? 9.406 10.993 3.602 1.00 97.88 238 SER A O 1
ATOM 1712 N N . ALA A 1 239 ? 11.282 12.096 3.060 1.00 96.62 239 ALA A N 1
ATOM 1713 C CA . ALA A 1 239 ? 12.065 11.769 4.256 1.00 96.62 239 ALA A CA 1
ATOM 1714 C C . ALA A 1 239 ? 12.007 10.273 4.635 1.00 96.62 239 ALA A C 1
ATOM 1716 O O . ALA A 1 239 ? 11.763 9.923 5.784 1.00 96.62 239 ALA A O 1
ATOM 1717 N N . SER A 1 240 ? 12.173 9.376 3.658 1.00 95.00 240 SER A N 1
ATOM 1718 C CA . SER A 1 240 ? 12.010 7.929 3.844 1.00 95.00 240 SER A CA 1
ATOM 1719 C C . SER A 1 240 ? 13.312 7.206 4.176 1.00 95.00 240 SER A C 1
ATOM 1721 O O . SER A 1 240 ? 14.340 7.464 3.546 1.00 95.00 240 SER A O 1
ATOM 1723 N N . TRP A 1 241 ? 13.246 6.227 5.072 1.00 94.00 241 TRP A N 1
ATOM 1724 C CA . TRP A 1 241 ? 14.298 5.229 5.259 1.00 94.00 241 TRP A CA 1
ATOM 1725 C C . TRP A 1 241 ? 14.067 4.013 4.347 1.00 94.00 241 TRP A C 1
ATOM 1727 O O . TRP A 1 241 ? 12.953 3.761 3.885 1.00 94.00 241 TRP A O 1
ATOM 1737 N N . LEU A 1 242 ? 15.132 3.261 4.057 1.00 92.94 242 LEU A N 1
ATOM 1738 C CA . LEU A 1 242 ? 15.097 2.186 3.051 1.00 92.94 242 LEU A CA 1
ATOM 1739 C C . LEU A 1 242 ? 14.972 0.786 3.658 1.00 92.94 242 LEU A C 1
ATOM 1741 O O . LEU A 1 242 ? 14.420 -0.114 3.029 1.00 92.94 242 LEU A O 1
ATOM 1745 N N . ARG A 1 243 ? 15.453 0.616 4.890 1.00 88.06 243 ARG A N 1
ATOM 1746 C CA . ARG A 1 243 ? 15.313 -0.608 5.676 1.00 88.06 243 ARG A CA 1
ATOM 1747 C C . ARG A 1 243 ? 15.229 -0.245 7.153 1.00 88.06 243 ARG A C 1
ATOM 1749 O O . ARG A 1 243 ? 15.901 0.691 7.594 1.00 88.06 243 ARG A O 1
ATOM 1756 N N . LYS A 1 244 ? 14.380 -0.947 7.901 1.00 82.31 244 LYS A N 1
ATOM 1757 C CA . LYS A 1 244 ? 14.051 -0.588 9.286 1.00 82.31 244 LYS A CA 1
ATOM 1758 C C . LYS A 1 244 ? 15.273 -0.637 10.208 1.00 82.31 244 LYS A C 1
ATOM 1760 O O . LYS A 1 244 ? 15.460 0.253 11.024 1.00 82.31 244 LYS A O 1
ATOM 1765 N N . ASP A 1 245 ? 16.133 -1.632 10.033 1.00 78.06 245 ASP A N 1
ATOM 1766 C CA . ASP A 1 245 ? 17.375 -1.836 10.794 1.00 78.06 245 ASP A CA 1
ATOM 1767 C C . ASP A 1 245 ? 18.478 -0.803 10.516 1.00 78.06 245 ASP A C 1
ATOM 1769 O O . ASP A 1 245 ? 19.440 -0.715 11.273 1.00 78.06 245 ASP A O 1
ATOM 1773 N N . GLN A 1 246 ? 18.358 -0.021 9.443 1.00 79.62 246 GLN A N 1
ATOM 1774 C CA . GLN A 1 246 ? 19.253 1.098 9.151 1.00 79.62 246 GLN A CA 1
ATOM 1775 C C . GLN A 1 246 ? 18.740 2.408 9.763 1.00 79.62 246 GLN A C 1
ATOM 1777 O O . GLN A 1 246 ? 19.461 3.405 9.769 1.00 79.62 246 GLN A O 1
ATOM 1782 N N . TYR A 1 247 ? 17.502 2.416 10.263 1.00 76.62 247 TYR A N 1
ATOM 1783 C CA . TYR A 1 247 ? 16.820 3.587 10.791 1.00 76.62 247 TYR A CA 1
ATOM 1784 C C . TYR A 1 247 ? 16.673 3.524 12.315 1.00 76.62 247 TYR A C 1
ATOM 1786 O O . TYR A 1 247 ? 15.901 2.721 12.845 1.00 76.62 247 TYR A O 1
ATOM 1794 N N . ALA A 1 248 ? 17.349 4.460 12.991 1.00 68.75 248 ALA A N 1
ATOM 1795 C CA . ALA A 1 248 ? 17.395 4.619 14.446 1.00 68.75 248 ALA A CA 1
ATOM 1796 C C . ALA A 1 248 ? 17.958 3.398 15.210 1.00 68.75 248 ALA A C 1
ATOM 1798 O O . ALA A 1 248 ? 17.863 2.244 14.794 1.00 68.75 248 ALA A O 1
ATOM 1799 N N . ASP A 1 249 ? 18.572 3.649 16.366 1.00 57.88 249 ASP A N 1
ATOM 1800 C CA . ASP A 1 249 ? 19.336 2.623 17.091 1.00 57.88 249 ASP A CA 1
ATOM 1801 C C . ASP A 1 249 ? 18.474 1.495 17.682 1.00 57.88 249 ASP A C 1
ATOM 1803 O O . ASP A 1 249 ? 18.965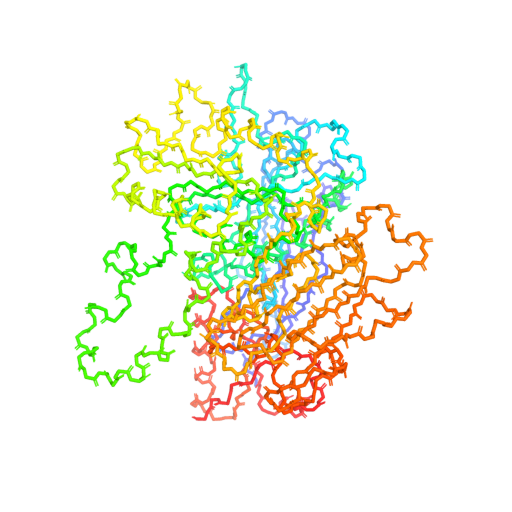 0.389 17.892 1.00 57.88 249 ASP A O 1
ATOM 1807 N N . SER A 1 250 ? 17.173 1.722 17.882 1.00 53.59 250 SER A N 1
ATOM 1808 C CA . SER A 1 250 ? 16.246 0.744 18.467 1.00 53.59 250 SER A CA 1
ATOM 1809 C C . SER A 1 250 ? 15.794 -0.367 17.513 1.00 53.59 250 SER A C 1
ATOM 1811 O O . SER A 1 250 ? 15.100 -1.286 17.943 1.00 53.59 250 SER A O 1
ATOM 1813 N N . ASN A 1 251 ? 16.170 -0.306 16.232 1.00 59.81 251 ASN A N 1
ATOM 1814 C CA . ASN A 1 251 ? 15.681 -1.233 15.210 1.00 59.81 251 ASN A CA 1
ATOM 1815 C C . ASN A 1 251 ? 16.758 -2.137 14.605 1.00 59.81 251 ASN A C 1
ATOM 1817 O O . ASN A 1 251 ? 16.438 -2.924 13.714 1.00 59.81 251 ASN A O 1
ATOM 1821 N N . LYS A 1 252 ? 18.022 -2.036 15.036 1.00 67.44 252 LYS A N 1
ATOM 1822 C CA . LYS A 1 252 ? 19.116 -2.794 14.415 1.00 67.44 252 LYS A CA 1
ATOM 1823 C C . LYS A 1 252 ? 18.995 -4.283 14.734 1.00 67.44 252 LYS A C 1
ATOM 1825 O O . LYS A 1 252 ? 19.465 -4.749 15.772 1.00 67.44 252 LYS A O 1
ATOM 1830 N N . VAL A 1 253 ? 18.366 -5.020 13.821 1.00 65.25 253 VAL A N 1
ATOM 1831 C CA . VAL A 1 253 ? 18.106 -6.459 13.932 1.00 65.25 253 VAL A CA 1
ATOM 1832 C C . VAL A 1 253 ? 19.410 -7.199 14.221 1.00 65.25 253 VAL A C 1
ATOM 1834 O O . VAL A 1 253 ? 20.346 -7.175 13.419 1.00 65.25 253 VAL A O 1
ATOM 1837 N N . MET A 1 254 ? 19.461 -7.842 15.390 1.00 66.81 254 MET A N 1
ATOM 1838 C CA . MET A 1 254 ? 20.577 -8.657 15.883 1.00 66.81 254 MET A CA 1
ATOM 1839 C C . MET A 1 254 ? 21.913 -7.916 16.086 1.00 66.81 254 MET A C 1
ATOM 1841 O O . MET A 1 254 ? 22.862 -8.529 16.550 1.00 66.81 254 MET A O 1
ATOM 1845 N N . LEU A 1 255 ? 22.040 -6.619 15.766 1.00 68.62 255 LEU A N 1
ATOM 1846 C CA . LEU A 1 255 ? 23.317 -5.906 15.947 1.00 68.62 255 LEU A CA 1
ATOM 1847 C C . LEU A 1 255 ? 23.565 -5.539 17.413 1.00 68.62 255 LEU A C 1
ATOM 1849 O O . LEU A 1 255 ? 24.699 -5.564 17.879 1.00 68.62 255 LEU A O 1
ATOM 1853 N N . HIS A 1 256 ? 22.501 -5.163 18.121 1.00 70.12 256 HIS A N 1
ATOM 1854 C CA . HIS A 1 256 ? 22.547 -4.821 19.544 1.00 70.12 256 HIS A CA 1
ATOM 1855 C C . HIS A 1 256 ? 22.112 -5.984 20.446 1.00 70.12 256 HIS A C 1
ATOM 1857 O O . HIS A 1 256 ? 22.061 -5.826 21.663 1.00 70.12 256 HIS A O 1
ATOM 1863 N N . ASP A 1 257 ? 21.807 -7.143 19.858 1.00 74.69 257 ASP A N 1
ATOM 1864 C CA . ASP A 1 257 ? 21.467 -8.348 20.603 1.00 74.69 257 ASP A CA 1
ATOM 1865 C C . ASP A 1 257 ? 22.750 -9.100 20.967 1.00 74.69 257 ASP A C 1
ATOM 1867 O O . ASP A 1 257 ? 23.467 -9.587 20.093 1.00 74.69 257 ASP A O 1
ATOM 1871 N N . ILE A 1 258 ? 23.042 -9.193 22.264 1.00 77.88 258 ILE A N 1
ATOM 1872 C CA . ILE A 1 258 ? 24.221 -9.905 22.769 1.00 77.88 258 ILE A CA 1
ATOM 1873 C C . ILE A 1 258 ? 24.209 -11.390 22.387 1.00 77.88 258 ILE A C 1
ATOM 1875 O O . ILE A 1 258 ? 25.277 -11.967 22.203 1.00 77.88 258 ILE A O 1
ATOM 1879 N N . ALA A 1 259 ? 23.027 -11.990 22.205 1.00 79.50 259 ALA A N 1
ATOM 1880 C CA . ALA A 1 259 ? 22.896 -13.388 21.814 1.00 79.50 259 ALA A CA 1
ATOM 1881 C C . ALA A 1 259 ? 23.273 -13.616 20.344 1.00 79.50 259 ALA A C 1
ATOM 1883 O O . ALA A 1 259 ? 23.522 -14.751 19.947 1.00 79.50 259 ALA A O 1
ATOM 1884 N N . ALA A 1 260 ? 23.357 -12.563 19.519 1.00 78.50 260 ALA A N 1
ATOM 1885 C CA . ALA A 1 260 ? 23.688 -12.699 18.103 1.00 78.50 260 ALA A CA 1
ATOM 1886 C C . ALA A 1 260 ? 25.092 -13.273 17.855 1.00 78.50 260 ALA A C 1
ATOM 1888 O O . ALA A 1 260 ? 25.319 -13.848 16.793 1.00 78.50 260 ALA A O 1
ATOM 1889 N N . ALA A 1 261 ? 26.015 -13.147 18.817 1.00 81.94 261 ALA A N 1
ATOM 1890 C CA . ALA A 1 261 ? 27.340 -13.764 18.744 1.00 81.94 261 ALA A CA 1
ATOM 1891 C C . ALA A 1 261 ? 27.288 -15.303 18.808 1.00 81.94 261 ALA A C 1
ATOM 1893 O O . ALA A 1 261 ? 28.157 -15.963 18.242 1.00 81.94 261 ALA A O 1
ATOM 1894 N N . ASP A 1 262 ? 26.254 -15.857 19.444 1.00 86.81 262 ASP A N 1
ATOM 1895 C CA . ASP A 1 262 ? 26.053 -17.299 19.615 1.00 86.81 262 ASP A CA 1
ATOM 1896 C C . ASP A 1 262 ? 25.134 -17.900 18.534 1.00 86.81 262 ASP A C 1
ATOM 1898 O O . ASP A 1 262 ? 24.920 -19.113 18.483 1.00 86.81 262 ASP A O 1
ATOM 1902 N N . VAL A 1 263 ? 24.574 -17.066 17.650 1.00 85.56 263 VAL A N 1
ATOM 1903 C CA . VAL A 1 263 ? 23.695 -17.509 16.562 1.00 85.56 263 VAL A CA 1
ATOM 1904 C C . VAL A 1 263 ? 24.530 -17.961 15.367 1.00 85.56 263 VAL A C 1
ATOM 1906 O O . VAL A 1 263 ? 25.311 -17.199 14.799 1.00 85.56 263 VAL A O 1
ATOM 1909 N N . GLU A 1 264 ? 24.312 -19.199 14.921 1.00 90.81 264 GLU A N 1
ATOM 1910 C CA . GLU A 1 264 ? 24.941 -19.728 13.711 1.00 90.81 264 GLU A CA 1
ATOM 1911 C C . GLU A 1 264 ? 24.636 -18.844 12.485 1.00 90.81 264 GLU A C 1
ATOM 1913 O O . GLU A 1 264 ? 23.489 -18.457 12.236 1.00 90.81 264 GLU A O 1
ATOM 1918 N N . LEU A 1 265 ? 25.651 -18.575 11.656 1.00 88.31 265 LEU A N 1
ATOM 1919 C CA . LEU A 1 265 ? 25.518 -17.718 10.472 1.00 88.31 265 LEU A CA 1
ATOM 1920 C C . LEU A 1 265 ? 24.430 -18.191 9.495 1.00 88.31 265 LEU A C 1
ATOM 1922 O O . LEU A 1 265 ? 23.772 -17.360 8.868 1.00 88.31 265 LEU A O 1
ATOM 1926 N N . ALA A 1 266 ? 24.211 -19.504 9.372 1.00 90.12 266 ALA A N 1
ATOM 1927 C CA . ALA A 1 266 ? 23.155 -20.054 8.525 1.00 90.12 266 ALA A CA 1
ATOM 1928 C C . ALA A 1 266 ? 21.752 -19.675 9.034 1.00 90.12 266 ALA A C 1
ATOM 1930 O O . ALA A 1 266 ? 20.908 -19.236 8.248 1.00 90.12 266 ALA A O 1
ATOM 1931 N N . LEU A 1 267 ? 21.517 -19.772 10.347 1.00 87.06 267 LEU A N 1
ATOM 1932 C CA . LEU A 1 267 ? 20.265 -19.348 10.973 1.00 87.06 267 LEU A CA 1
ATOM 1933 C C . LEU A 1 267 ? 20.071 -17.833 10.844 1.00 87.06 267 LEU A C 1
ATOM 1935 O O . LEU A 1 267 ? 18.993 -17.385 10.452 1.00 87.06 267 LEU A O 1
ATOM 1939 N N . LEU A 1 268 ? 21.123 -17.042 11.076 1.00 85.06 268 LEU A N 1
ATOM 1940 C CA . LEU A 1 268 ? 21.073 -15.591 10.891 1.00 85.06 268 LEU A CA 1
ATOM 1941 C C . LEU A 1 268 ? 20.704 -15.210 9.446 1.00 85.06 268 LEU A C 1
ATOM 1943 O O . LEU A 1 268 ? 19.921 -14.282 9.230 1.00 85.06 268 LEU A O 1
ATOM 1947 N N . ALA A 1 269 ? 21.221 -15.937 8.451 1.00 86.56 269 ALA A N 1
ATOM 1948 C CA . ALA A 1 269 ? 20.882 -15.712 7.049 1.00 86.56 269 ALA A CA 1
ATOM 1949 C C . ALA A 1 269 ? 19.400 -16.008 6.756 1.00 86.56 269 ALA A C 1
ATOM 1951 O O . ALA A 1 269 ? 18.768 -15.259 6.010 1.00 86.56 269 ALA A O 1
ATOM 1952 N N . LEU A 1 270 ? 18.835 -17.061 7.361 1.00 87.06 270 LEU A N 1
ATOM 1953 C CA . LEU A 1 270 ? 17.408 -17.394 7.257 1.00 87.06 270 LEU A CA 1
ATOM 1954 C C . LEU A 1 270 ? 16.517 -16.339 7.927 1.00 87.06 270 LEU A C 1
ATOM 1956 O O . LEU A 1 270 ? 15.490 -15.959 7.372 1.00 87.06 270 LEU A O 1
ATOM 1960 N N . MET A 1 271 ? 16.912 -15.830 9.096 1.00 84.38 271 MET A N 1
ATOM 1961 C CA . MET A 1 271 ? 16.167 -14.763 9.773 1.00 84.38 271 MET A CA 1
ATOM 1962 C C . MET A 1 271 ? 16.162 -13.474 8.943 1.00 84.38 271 MET A C 1
ATOM 1964 O O . MET A 1 271 ? 15.118 -12.851 8.781 1.00 84.38 271 MET A O 1
ATOM 1968 N N . ARG A 1 272 ? 17.304 -13.103 8.350 1.00 84.19 272 ARG A N 1
ATOM 1969 C CA . ARG A 1 272 ? 17.403 -11.928 7.469 1.00 84.19 272 ARG A CA 1
ATOM 1970 C C . ARG A 1 272 ? 16.633 -12.101 6.162 1.00 84.19 272 ARG A C 1
ATOM 1972 O O . ARG A 1 272 ? 15.991 -11.157 5.712 1.00 84.19 272 ARG A O 1
ATOM 1979 N N . SER A 1 273 ? 16.670 -13.286 5.549 1.00 87.31 273 SER A N 1
ATOM 1980 C CA . SER A 1 273 ? 15.916 -13.537 4.312 1.00 87.31 273 SER A CA 1
ATOM 1981 C C . SER A 1 273 ? 14.410 -13.426 4.539 1.00 87.31 273 SER A C 1
ATOM 1983 O O . SER A 1 273 ? 13.691 -12.943 3.665 1.00 87.31 273 SER A O 1
ATOM 1985 N N . ALA A 1 274 ? 13.942 -13.770 5.740 1.00 85.75 274 ALA A N 1
ATOM 1986 C CA . ALA A 1 274 ? 12.555 -13.609 6.135 1.00 85.75 274 ALA A CA 1
ATOM 1987 C C . ALA A 1 274 ? 12.094 -12.144 6.182 1.00 85.75 274 ALA A C 1
ATOM 1989 O O . ALA A 1 274 ? 10.900 -11.929 6.317 1.00 85.75 274 ALA A O 1
ATOM 1990 N N . GLU A 1 275 ? 12.971 -11.140 6.106 1.00 85.88 275 GLU A N 1
ATOM 1991 C CA . GLU A 1 275 ? 12.619 -9.707 6.060 1.00 85.88 275 GLU A CA 1
ATOM 1992 C C . GLU A 1 275 ? 12.995 -9.035 4.733 1.00 85.88 275 GLU A C 1
ATOM 1994 O O . GLU A 1 275 ? 12.720 -7.851 4.539 1.00 85.88 275 GLU A O 1
ATOM 1999 N N . ALA A 1 276 ? 13.605 -9.778 3.806 1.00 88.19 276 ALA A N 1
ATOM 2000 C CA . ALA A 1 276 ? 14.180 -9.218 2.588 1.00 88.19 276 ALA A CA 1
ATOM 2001 C C . ALA A 1 276 ? 13.140 -8.523 1.690 1.00 88.19 276 ALA A C 1
ATOM 2003 O O . ALA A 1 276 ? 13.487 -7.602 0.953 1.00 88.19 276 ALA A O 1
ATOM 2004 N N . GLU A 1 277 ? 11.856 -8.895 1.772 1.00 89.19 277 GLU A N 1
ATOM 2005 C CA . GLU A 1 277 ? 10.789 -8.201 1.040 1.00 89.19 277 GLU A CA 1
ATOM 2006 C C . GLU A 1 277 ? 10.591 -6.729 1.441 1.00 89.19 277 GLU A C 1
ATOM 2008 O O . GLU A 1 277 ? 10.010 -5.974 0.665 1.00 89.19 277 GLU A O 1
ATOM 2013 N N . PHE A 1 278 ? 11.087 -6.307 2.608 1.00 90.06 278 PHE A N 1
ATOM 2014 C CA . PHE A 1 278 ? 10.968 -4.932 3.102 1.00 90.06 278 PHE A CA 1
ATOM 2015 C C . PHE A 1 278 ? 12.224 -4.086 2.846 1.00 90.06 278 PHE A C 1
ATOM 2017 O O . PHE A 1 278 ? 12.289 -2.923 3.237 1.00 90.06 278 PHE A O 1
ATOM 2024 N N . GLU A 1 279 ? 13.232 -4.631 2.161 1.00 90.88 279 GLU A N 1
ATOM 2025 C CA . GLU A 1 279 ? 14.401 -3.863 1.735 1.00 90.88 279 GLU A CA 1
ATOM 2026 C C . GLU A 1 279 ? 14.088 -3.077 0.456 1.00 90.88 279 GLU A C 1
ATOM 2028 O O . GLU A 1 279 ? 14.188 -3.592 -0.659 1.00 90.88 279 GLU A O 1
ATOM 2033 N N . VAL A 1 280 ? 13.739 -1.800 0.613 1.00 93.75 280 VAL A N 1
ATOM 2034 C CA . VAL A 1 280 ? 13.285 -0.924 -0.482 1.00 93.75 280 VAL A CA 1
ATOM 2035 C C . VAL A 1 280 ? 14.297 -0.819 -1.620 1.00 93.75 280 VAL A C 1
ATOM 2037 O O . VAL A 1 280 ? 13.917 -0.830 -2.789 1.00 93.75 280 VAL A O 1
ATOM 2040 N N . GLU A 1 281 ? 15.592 -0.742 -1.307 1.00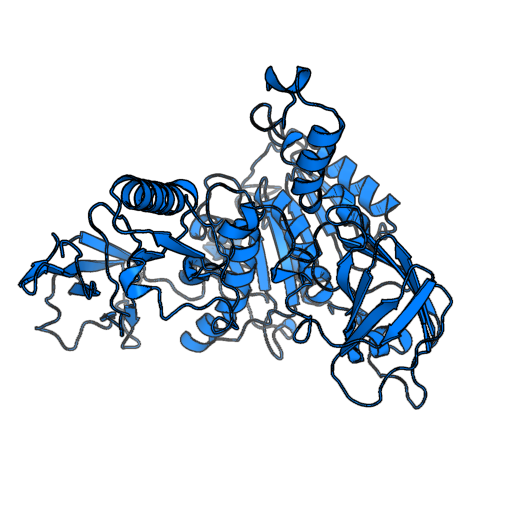 93.88 281 GLU A N 1
ATOM 2041 C CA . GLU A 1 281 ? 16.636 -0.604 -2.332 1.00 93.88 281 GLU A CA 1
ATOM 2042 C C . GLU A 1 281 ? 16.624 -1.751 -3.338 1.00 93.88 281 GLU A C 1
ATOM 2044 O O . GLU A 1 281 ? 16.822 -1.543 -4.535 1.00 93.88 281 GLU A O 1
ATOM 2049 N N . SER A 1 282 ? 16.348 -2.962 -2.855 1.00 93.19 282 SER A N 1
ATOM 2050 C CA . SER A 1 282 ? 16.303 -4.162 -3.684 1.00 93.19 282 SER A CA 1
ATOM 2051 C C . SER A 1 282 ? 15.133 -4.157 -4.681 1.00 93.19 282 SER A C 1
ATOM 2053 O O . SER A 1 282 ? 15.183 -4.866 -5.687 1.00 93.19 282 SER A O 1
ATOM 2055 N N . GLN A 1 283 ? 14.120 -3.314 -4.440 1.00 94.12 283 GLN A N 1
ATOM 2056 C CA . GLN A 1 283 ? 12.938 -3.122 -5.284 1.00 94.12 283 GLN A CA 1
ATOM 2057 C C . GLN A 1 283 ? 13.127 -2.041 -6.357 1.00 94.12 283 GLN A C 1
ATOM 2059 O O . GLN A 1 283 ? 12.260 -1.865 -7.215 1.00 94.12 283 GLN A O 1
ATOM 2064 N N . ALA A 1 284 ? 14.261 -1.331 -6.373 1.00 96.94 284 ALA A N 1
ATOM 2065 C CA . ALA A 1 284 ? 14.535 -0.298 -7.372 1.00 96.94 284 ALA A CA 1
ATOM 2066 C C . ALA A 1 284 ? 14.346 -0.771 -8.833 1.00 96.94 284 ALA A C 1
ATOM 2068 O O . ALA A 1 284 ? 13.759 -0.016 -9.610 1.00 96.94 284 ALA A O 1
ATOM 2069 N N . PRO A 1 285 ? 14.732 -2.004 -9.236 1.00 96.81 285 PRO A N 1
ATOM 2070 C CA . PRO A 1 285 ? 14.447 -2.504 -10.585 1.00 96.81 285 PRO A CA 1
ATOM 2071 C C . PRO A 1 285 ? 12.948 -2.642 -10.894 1.00 96.81 285 PRO A C 1
ATOM 2073 O O . PRO A 1 285 ? 12.528 -2.363 -12.018 1.00 96.81 285 PRO A O 1
ATOM 2076 N N . THR A 1 286 ? 12.132 -3.022 -9.903 1.00 97.00 286 THR A N 1
ATOM 2077 C CA . THR A 1 286 ? 10.666 -3.099 -10.025 1.00 97.00 286 THR A CA 1
ATOM 2078 C C . THR A 1 286 ? 10.063 -1.710 -10.238 1.00 97.00 286 THR A C 1
ATOM 2080 O O . THR A 1 286 ? 9.190 -1.537 -11.090 1.00 97.00 286 THR A O 1
ATOM 2083 N N . LEU A 1 287 ? 10.573 -0.696 -9.543 1.00 96.56 287 LEU A N 1
ATOM 2084 C CA . LEU A 1 287 ? 10.104 0.686 -9.663 1.00 96.56 287 LEU A CA 1
ATOM 2085 C C . LEU A 1 287 ? 10.570 1.368 -10.961 1.00 96.56 287 LEU A C 1
ATOM 2087 O O . LEU A 1 287 ? 9.811 2.128 -11.558 1.00 96.56 287 LEU A O 1
ATOM 2091 N N . ALA A 1 288 ? 11.779 1.061 -11.436 1.00 95.56 288 ALA A N 1
ATOM 2092 C CA . ALA A 1 288 ? 12.341 1.612 -12.668 1.00 95.56 288 ALA A CA 1
ATOM 2093 C C . ALA A 1 288 ? 11.538 1.237 -13.935 1.00 95.56 288 ALA A C 1
ATOM 2095 O O . ALA A 1 288 ? 10.763 0.274 -13.955 1.00 95.56 288 ALA A O 1
ATOM 2096 N N . GLY A 1 289 ? 11.760 1.987 -15.019 1.00 89.19 289 GLY A N 1
ATOM 2097 C CA . GLY A 1 289 ? 11.149 1.747 -16.331 1.00 89.19 289 GLY A CA 1
ATOM 2098 C C . GLY A 1 289 ? 9.751 2.352 -16.472 1.00 89.19 289 GLY A C 1
ATOM 2099 O O . GLY A 1 289 ? 8.773 1.615 -16.556 1.00 89.19 289 GLY A O 1
ATOM 2100 N N . GLY A 1 290 ? 9.654 3.688 -16.458 1.00 90.94 290 GLY A N 1
ATOM 2101 C CA . GLY A 1 290 ? 8.441 4.425 -16.843 1.00 90.94 290 GLY A CA 1
ATOM 2102 C C . GLY A 1 290 ? 7.521 4.911 -15.713 1.00 90.94 290 GLY A C 1
ATOM 2103 O O . GLY A 1 290 ? 6.455 5.469 -15.987 1.00 90.94 290 GLY A O 1
ATOM 2104 N N . LEU A 1 291 ? 7.919 4.741 -14.446 1.00 96.31 291 LEU A N 1
ATOM 2105 C CA . LEU A 1 291 ? 7.220 5.323 -13.294 1.00 96.31 291 LEU A CA 1
ATOM 2106 C C . LEU A 1 291 ? 7.887 6.646 -12.880 1.00 96.31 291 LEU A C 1
ATOM 2108 O O . LEU A 1 291 ? 9.059 6.617 -12.503 1.00 96.31 291 LEU A O 1
ATOM 2112 N N . PRO A 1 292 ? 7.171 7.785 -12.880 1.00 97.88 292 PRO A N 1
ATOM 2113 C CA . PRO A 1 292 ? 7.678 9.018 -12.292 1.00 97.88 292 PRO A CA 1
ATOM 2114 C C . PRO A 1 292 ? 7.832 8.881 -10.775 1.00 97.88 292 PRO A C 1
ATOM 2116 O O . PRO A 1 292 ? 6.891 8.490 -10.082 1.00 97.88 292 PRO A O 1
ATOM 2119 N N . ILE A 1 293 ? 9.001 9.237 -10.252 1.00 98.56 293 ILE A N 1
ATOM 2120 C CA . ILE A 1 293 ? 9.354 9.122 -8.837 1.00 98.56 293 ILE A CA 1
ATOM 2121 C C . ILE A 1 293 ? 9.922 10.456 -8.352 1.00 98.56 293 ILE A C 1
ATOM 2123 O O . ILE A 1 293 ? 10.934 10.937 -8.860 1.00 98.56 293 ILE A O 1
ATOM 2127 N N . MET A 1 294 ? 9.312 11.033 -7.321 1.00 98.38 294 MET A N 1
ATOM 2128 C CA . MET A 1 294 ? 9.814 12.214 -6.628 1.00 98.38 294 MET A CA 1
ATOM 2129 C C . MET A 1 294 ? 10.239 11.850 -5.207 1.00 98.38 294 MET A C 1
ATOM 2131 O O . MET A 1 294 ? 9.446 11.361 -4.409 1.00 98.38 294 MET A O 1
ATOM 2135 N N . MET A 1 295 ? 11.496 12.130 -4.879 1.00 98.25 295 MET A N 1
ATOM 2136 C CA . MET A 1 295 ? 12.040 12.047 -3.528 1.00 98.25 295 MET A CA 1
ATOM 2137 C C . MET A 1 295 ? 12.229 13.442 -2.960 1.00 98.25 295 MET A C 1
ATOM 2139 O O . MET A 1 295 ? 12.828 14.297 -3.618 1.00 98.25 295 MET A O 1
ATOM 2143 N N . ARG A 1 296 ? 11.770 13.666 -1.729 1.00 96.88 296 ARG A N 1
ATOM 2144 C CA . ARG A 1 296 ? 11.956 14.945 -1.031 1.00 96.88 296 ARG A CA 1
ATOM 2145 C C . ARG A 1 296 ? 12.502 14.734 0.366 1.00 96.88 296 ARG A C 1
ATOM 2147 O O . ARG A 1 296 ? 12.092 13.815 1.058 1.00 96.88 296 ARG A O 1
ATOM 2154 N N . VAL A 1 297 ? 13.408 15.589 0.816 1.00 98.00 297 VAL A N 1
ATOM 2155 C CA . VAL A 1 297 ? 13.930 15.518 2.188 1.00 98.00 297 VAL A CA 1
ATOM 2156 C C . VAL A 1 297 ? 14.412 16.888 2.643 1.00 98.00 297 VAL A C 1
ATOM 2158 O O . VAL A 1 297 ? 14.900 17.674 1.834 1.00 98.00 297 VAL A O 1
ATOM 2161 N N . GLY A 1 298 ? 14.269 17.200 3.929 1.00 98.19 298 GLY A N 1
ATOM 2162 C CA . GLY A 1 298 ? 14.864 18.402 4.503 1.00 98.19 298 GLY A CA 1
ATOM 2163 C C . GLY A 1 298 ? 16.385 18.273 4.533 1.00 98.19 298 GLY A C 1
ATOM 2164 O O . GLY A 1 298 ? 16.912 17.256 4.972 1.00 98.19 298 GLY A O 1
ATOM 2165 N N . SER A 1 299 ? 17.125 19.286 4.077 1.00 97.75 299 SER A N 1
ATOM 2166 C CA . SER A 1 299 ? 18.590 19.193 3.965 1.00 97.75 299 SER A CA 1
ATOM 2167 C C . SER A 1 299 ? 19.303 19.045 5.315 1.00 97.75 299 SER A C 1
ATOM 2169 O O . SER A 1 299 ? 20.505 18.788 5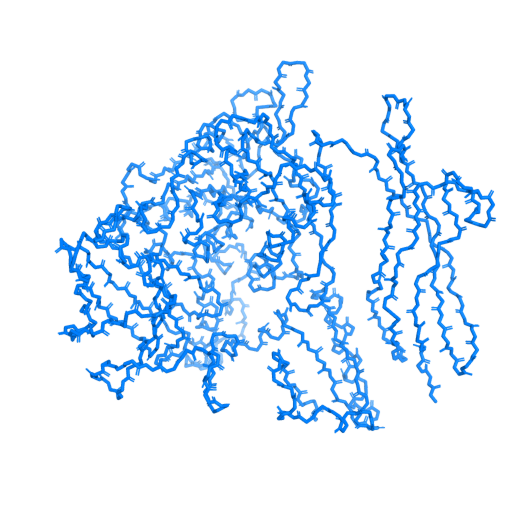.340 1.00 97.75 299 SER A O 1
ATOM 2171 N N . ARG A 1 300 ? 18.597 19.292 6.424 1.00 97.44 300 ARG A N 1
ATOM 2172 C CA . ARG A 1 300 ? 19.113 19.164 7.787 1.00 97.44 300 ARG A CA 1
ATOM 2173 C C . ARG A 1 300 ? 18.488 18.009 8.564 1.00 97.44 300 ARG A C 1
ATOM 2175 O O . ARG A 1 300 ? 18.872 17.834 9.708 1.00 97.44 300 ARG A O 1
ATOM 2182 N N . ASP A 1 301 ? 17.592 17.226 7.955 1.00 96.88 301 ASP A N 1
ATOM 2183 C CA . ASP A 1 301 ? 16.855 16.154 8.631 1.00 96.88 301 ASP A CA 1
ATOM 2184 C C . ASP A 1 301 ? 17.792 15.219 9.415 1.00 96.88 301 ASP A C 1
ATOM 2186 O O . ASP A 1 301 ? 18.612 14.497 8.843 1.00 96.88 301 ASP A O 1
ATOM 2190 N N . GLN A 1 302 ? 17.669 15.252 10.743 1.00 92.75 302 GLN A N 1
ATOM 2191 C CA . GLN A 1 302 ? 18.444 14.410 11.662 1.00 92.75 302 GLN A CA 1
ATOM 2192 C C . GLN A 1 302 ? 17.714 13.122 12.054 1.00 92.75 302 GLN A C 1
ATOM 2194 O O . GLN A 1 302 ? 18.305 12.252 12.686 1.00 92.75 302 GLN A O 1
ATOM 2199 N N . THR A 1 303 ? 16.435 12.992 11.698 1.00 91.88 303 THR A N 1
ATOM 2200 C CA . THR A 1 303 ? 15.637 11.791 11.973 1.00 91.88 303 THR A CA 1
ATOM 2201 C C . THR A 1 303 ? 15.843 10.783 10.852 1.00 91.88 303 THR A C 1
ATOM 2203 O O . THR A 1 303 ? 16.304 9.668 11.086 1.00 91.88 303 THR A O 1
ATOM 2206 N N . VAL A 1 304 ? 15.574 11.192 9.611 1.00 93.56 304 VAL A N 1
ATOM 2207 C CA . VAL A 1 304 ? 15.842 10.394 8.414 1.00 93.56 304 VAL A CA 1
ATOM 2208 C C . VAL A 1 304 ? 16.828 11.149 7.539 1.00 93.56 304 VAL A C 1
ATOM 2210 O O . VAL A 1 304 ? 16.462 11.939 6.671 1.00 93.56 304 VAL A O 1
ATOM 2213 N N . HIS A 1 305 ? 18.110 10.886 7.778 1.00 94.31 305 HIS A N 1
ATOM 2214 C CA . HIS A 1 305 ? 19.194 11.621 7.139 1.00 94.31 305 HIS A CA 1
ATOM 2215 C C . HIS A 1 305 ? 19.074 11.628 5.595 1.00 94.31 305 HIS A C 1
ATOM 2217 O O . HIS A 1 305 ? 18.846 10.566 4.999 1.00 94.31 305 HIS A O 1
ATOM 2223 N N . PRO A 1 306 ? 19.328 12.763 4.902 1.00 96.75 306 PRO A N 1
ATOM 2224 C CA . PRO A 1 306 ? 19.222 12.882 3.436 1.00 96.75 306 PRO A CA 1
ATOM 2225 C C . PRO A 1 306 ? 19.999 11.835 2.631 1.00 96.75 306 PRO A C 1
ATOM 2227 O O . PRO A 1 306 ? 19.695 11.570 1.466 1.00 96.75 306 PRO A O 1
ATOM 2230 N N . TRP A 1 307 ? 20.991 11.200 3.260 1.00 95.88 307 TRP A N 1
ATOM 2231 C CA . TRP A 1 307 ? 21.713 10.054 2.713 1.00 95.88 307 TRP A CA 1
ATOM 2232 C C . TRP A 1 307 ? 20.791 8.965 2.150 1.00 95.88 307 TRP A C 1
ATOM 2234 O O . TRP A 1 307 ? 21.080 8.475 1.061 1.00 95.88 307 TRP A O 1
ATOM 2244 N N . PHE A 1 308 ? 19.675 8.633 2.813 1.00 96.69 308 PHE A N 1
ATOM 2245 C CA . PHE A 1 308 ? 18.745 7.611 2.313 1.00 96.69 308 PHE A CA 1
ATOM 2246 C C . PHE A 1 308 ? 18.146 8.001 0.958 1.00 96.69 308 PHE A C 1
ATOM 2248 O O . PHE A 1 308 ? 18.152 7.206 0.020 1.00 96.69 308 PHE A O 1
ATOM 2255 N N . SER A 1 309 ? 17.710 9.255 0.816 1.00 97.19 309 SER A N 1
ATOM 2256 C CA . SER A 1 309 ? 17.133 9.754 -0.438 1.00 97.19 309 SER A CA 1
ATOM 2257 C C . SER A 1 309 ? 18.184 9.828 -1.554 1.00 97.19 309 SER A C 1
ATOM 2259 O O . SER A 1 309 ? 17.932 9.395 -2.676 1.00 97.19 309 SER A O 1
ATOM 2261 N N . ARG A 1 310 ? 19.409 10.283 -1.242 1.00 97.88 310 ARG A N 1
ATOM 2262 C CA . ARG A 1 310 ? 20.545 10.283 -2.188 1.00 97.88 310 ARG A CA 1
ATOM 2263 C C . ARG A 1 310 ? 20.909 8.874 -2.653 1.00 97.88 310 ARG A C 1
ATOM 2265 O O . ARG A 1 310 ? 21.206 8.669 -3.829 1.00 97.88 310 ARG A O 1
ATOM 2272 N N . ARG A 1 311 ? 20.922 7.915 -1.725 1.00 97.25 311 ARG A N 1
ATOM 2273 C CA . ARG A 1 311 ? 21.233 6.511 -1.994 1.00 97.25 311 ARG A CA 1
ATOM 2274 C C . ARG A 1 311 ? 20.180 5.897 -2.904 1.00 97.25 311 ARG A C 1
ATOM 2276 O O . ARG A 1 311 ? 20.544 5.423 -3.973 1.00 97.25 311 ARG A O 1
ATOM 2283 N N . MET A 1 312 ? 18.900 6.013 -2.555 1.00 97.94 312 MET A N 1
ATOM 2284 C CA . MET A 1 312 ? 17.811 5.487 -3.380 1.00 97.94 312 MET A CA 1
ATOM 2285 C C . MET A 1 312 ? 17.770 6.124 -4.773 1.00 97.94 312 MET A C 1
ATOM 2287 O O . MET A 1 312 ? 17.606 5.411 -5.758 1.00 97.94 312 MET A O 1
ATOM 2291 N N . PHE A 1 313 ? 18.013 7.435 -4.883 1.00 98.31 313 PHE A N 1
ATOM 2292 C CA . PHE A 1 313 ? 18.130 8.118 -6.175 1.00 98.31 313 PHE A CA 1
ATOM 2293 C C . PHE A 1 313 ? 19.202 7.480 -7.070 1.00 98.31 313 PHE A C 1
ATOM 2295 O O . PHE A 1 313 ? 18.929 7.135 -8.218 1.00 98.31 313 PHE A O 1
ATOM 2302 N N . ARG A 1 314 ? 20.409 7.247 -6.537 1.00 98.00 314 ARG A N 1
ATOM 2303 C CA . ARG A 1 314 ? 21.493 6.575 -7.276 1.00 98.00 314 ARG A CA 1
ATOM 2304 C C . ARG A 1 314 ? 21.146 5.125 -7.608 1.00 98.00 314 ARG A C 1
ATOM 2306 O O . ARG A 1 314 ? 21.422 4.687 -8.721 1.00 98.00 314 ARG A O 1
ATOM 2313 N N . THR A 1 315 ? 20.523 4.403 -6.677 1.00 98.00 315 THR A N 1
ATOM 2314 C CA . THR A 1 315 ? 20.098 3.012 -6.873 1.00 98.00 315 THR A CA 1
ATOM 2315 C C . THR A 1 315 ? 19.050 2.899 -7.985 1.00 98.00 315 THR A C 1
ATOM 2317 O O . THR A 1 315 ? 19.154 2.001 -8.813 1.00 98.00 315 THR A O 1
ATOM 2320 N N . LEU A 1 316 ? 18.093 3.829 -8.079 1.00 98.12 316 LEU A N 1
ATOM 2321 C CA . LEU A 1 316 ? 17.097 3.872 -9.159 1.00 98.12 316 LEU A CA 1
ATOM 2322 C C . LEU A 1 316 ? 17.737 4.120 -10.529 1.00 98.12 316 LEU A C 1
ATOM 2324 O O . LEU A 1 316 ? 17.429 3.404 -11.482 1.00 98.12 316 LEU A O 1
ATOM 2328 N N . LEU A 1 317 ? 18.658 5.085 -10.627 1.00 97.31 317 LEU A N 1
ATOM 2329 C CA . LEU A 1 317 ? 19.390 5.343 -11.872 1.00 97.31 317 LEU A CA 1
ATOM 2330 C C . LEU A 1 317 ? 20.222 4.123 -12.288 1.00 97.31 317 LEU A C 1
ATOM 2332 O O . LEU A 1 317 ? 20.144 3.683 -13.432 1.00 97.31 317 LEU A O 1
ATOM 2336 N N . ALA A 1 318 ? 20.948 3.514 -11.345 1.00 97.06 318 ALA A N 1
ATOM 2337 C CA . ALA A 1 318 ? 21.699 2.281 -11.586 1.00 97.06 318 ALA A CA 1
ATOM 2338 C C . ALA A 1 318 ? 20.789 1.096 -11.959 1.00 97.06 318 ALA A C 1
ATOM 2340 O O . ALA A 1 318 ? 21.202 0.189 -12.680 1.00 97.06 318 ALA A O 1
ATOM 2341 N N . ALA A 1 319 ? 19.537 1.098 -11.494 1.00 96.19 319 ALA A N 1
ATOM 2342 C CA . ALA A 1 319 ? 18.548 0.089 -11.840 1.00 96.19 319 ALA A CA 1
ATOM 2343 C C . ALA A 1 319 ? 17.928 0.279 -13.239 1.00 96.19 319 ALA A C 1
ATOM 2345 O O . ALA A 1 319 ? 17.214 -0.623 -13.691 1.00 96.19 319 ALA A O 1
ATOM 2346 N N . GLY A 1 320 ? 18.229 1.384 -13.931 1.00 94.50 320 GLY A N 1
ATOM 2347 C CA . GLY A 1 320 ? 17.752 1.692 -15.281 1.00 94.50 320 GLY A CA 1
ATOM 2348 C C . GLY A 1 320 ? 16.593 2.691 -15.333 1.00 94.50 320 GLY A C 1
ATOM 2349 O O . GLY A 1 320 ? 15.927 2.790 -16.360 1.00 94.50 320 GLY A O 1
ATOM 2350 N N . ALA A 1 321 ? 16.307 3.414 -14.246 1.00 95.50 321 ALA A N 1
ATOM 2351 C CA . ALA A 1 321 ? 15.334 4.499 -14.293 1.00 95.50 321 ALA A CA 1
ATOM 2352 C C . ALA A 1 321 ? 15.881 5.683 -15.107 1.00 95.50 321 ALA A C 1
ATOM 2354 O O . ALA A 1 321 ? 17.049 6.053 -14.974 1.00 95.50 321 ALA A O 1
ATOM 2355 N N . SER A 1 322 ? 15.028 6.300 -15.927 1.00 94.56 322 SER A N 1
ATOM 2356 C CA . SER A 1 322 ? 15.390 7.514 -16.658 1.00 94.56 322 SER A CA 1
ATOM 2357 C C . SER A 1 322 ? 15.633 8.669 -15.686 1.00 94.56 322 SER A C 1
ATOM 2359 O O . SER A 1 322 ? 14.868 8.867 -14.739 1.00 94.56 322 SER A O 1
ATOM 2361 N N . SER A 1 323 ? 16.649 9.491 -15.952 1.00 94.25 323 SER A N 1
ATOM 2362 C CA . SER A 1 323 ? 16.885 10.727 -15.195 1.00 94.25 323 SER A CA 1
ATOM 2363 C C . SER A 1 323 ? 15.734 11.732 -15.319 1.00 94.25 323 SER A C 1
ATOM 2365 O O . SER A 1 323 ? 15.603 12.606 -14.470 1.00 94.25 323 SER A O 1
ATOM 2367 N N . ALA A 1 324 ? 14.877 11.598 -16.338 1.00 93.75 324 ALA A N 1
ATOM 2368 C CA . ALA A 1 324 ? 13.663 12.401 -16.492 1.00 93.75 324 ALA A CA 1
ATOM 2369 C C . ALA A 1 324 ? 12.482 11.899 -15.636 1.00 93.75 324 ALA A C 1
ATOM 2371 O O . ALA A 1 324 ? 11.553 12.664 -15.359 1.00 93.75 324 ALA A O 1
ATOM 2372 N N . ASP A 1 325 ? 12.507 10.626 -15.229 1.00 94.00 325 ASP A N 1
ATOM 2373 C CA . ASP A 1 325 ? 11.455 10.016 -14.411 1.00 94.00 325 ASP A CA 1
ATOM 2374 C C . ASP A 1 325 ? 11.729 10.184 -12.916 1.00 94.00 325 ASP A C 1
ATOM 2376 O O . ASP A 1 325 ? 10.786 10.246 -12.131 1.00 94.00 325 ASP A O 1
ATOM 2380 N N . VAL A 1 326 ? 12.996 10.286 -12.507 1.00 97.44 326 VAL A N 1
ATOM 2381 C CA . VAL A 1 326 ? 13.383 10.319 -11.093 1.00 97.44 326 VAL A CA 1
ATOM 2382 C C . VAL A 1 326 ? 13.895 11.699 -10.699 1.00 97.44 326 VAL A C 1
ATOM 2384 O O . VAL A 1 326 ? 14.841 12.217 -11.281 1.00 97.44 326 VAL A O 1
ATOM 2387 N N . THR A 1 327 ? 13.303 12.288 -9.663 1.00 98.00 327 THR A N 1
ATOM 2388 C CA . THR A 1 327 ? 13.707 13.585 -9.104 1.00 98.00 327 THR A CA 1
ATOM 2389 C C . THR A 1 327 ? 14.064 13.440 -7.629 1.00 98.00 327 THR A C 1
ATOM 2391 O O . THR A 1 327 ? 13.340 12.792 -6.879 1.00 98.00 327 THR A O 1
ATOM 2394 N N . LEU A 1 328 ? 15.155 14.076 -7.199 1.00 98.06 328 LEU A N 1
ATOM 2395 C CA . LEU A 1 328 ? 15.509 14.259 -5.792 1.00 98.06 328 LEU A CA 1
ATOM 2396 C C . LEU A 1 328 ? 15.524 15.754 -5.480 1.00 98.06 328 LEU A C 1
ATOM 2398 O O . LEU A 1 328 ? 16.215 16.519 -6.148 1.00 98.06 328 LEU A O 1
ATOM 2402 N N . THR A 1 329 ? 14.777 16.178 -4.465 1.00 97.50 329 THR A N 1
ATOM 2403 C CA . THR A 1 329 ? 14.778 17.563 -3.985 1.00 97.50 329 THR A CA 1
ATOM 2404 C C . THR A 1 329 ? 15.137 17.611 -2.504 1.00 97.50 329 THR A C 1
ATOM 2406 O O . THR A 1 329 ? 14.413 17.093 -1.655 1.00 97.50 329 THR A O 1
ATOM 2409 N N . GLU A 1 330 ? 16.251 18.269 -2.190 1.00 97.88 330 GLU A N 1
ATOM 2410 C CA . GLU A 1 330 ? 16.651 18.558 -0.813 1.00 97.88 330 GLU A CA 1
ATOM 2411 C C . GLU A 1 330 ? 16.246 19.985 -0.444 1.00 97.88 330 GLU A C 1
ATOM 2413 O O . GLU A 1 330 ? 16.746 20.953 -1.017 1.00 97.88 330 GLU A O 1
ATOM 2418 N N . ILE A 1 331 ? 15.332 20.127 0.514 1.00 97.62 331 ILE A N 1
ATOM 2419 C CA . ILE A 1 331 ? 14.784 21.427 0.896 1.00 97.62 331 ILE A CA 1
ATOM 2420 C C . ILE A 1 331 ? 15.721 22.088 1.902 1.00 97.62 331 ILE A C 1
ATOM 2422 O O . ILE A 1 331 ? 15.847 21.650 3.050 1.00 97.62 331 ILE A O 1
ATOM 2426 N N . LYS A 1 332 ? 16.406 23.144 1.453 1.00 97.12 332 LYS A N 1
ATOM 2427 C CA . LYS A 1 332 ? 17.441 23.835 2.226 1.00 97.12 332 LYS A CA 1
ATOM 2428 C C . LYS A 1 332 ? 16.913 24.288 3.587 1.00 97.12 332 LYS A C 1
ATOM 2430 O O . LYS A 1 332 ? 15.936 25.023 3.681 1.00 97.12 332 LYS A O 1
ATOM 2435 N N . GLY A 1 333 ? 17.611 23.886 4.644 1.00 96.62 333 GLY A N 1
ATOM 2436 C CA . GLY A 1 333 ? 17.358 24.339 6.010 1.00 96.62 333 GLY A CA 1
ATOM 2437 C C . GLY A 1 333 ? 16.169 23.680 6.712 1.00 96.62 333 GLY A C 1
ATOM 2438 O O . GLY A 1 333 ? 16.002 23.917 7.904 1.00 96.62 333 GLY A O 1
ATOM 2439 N N . LYS A 1 334 ? 15.369 22.855 6.025 1.00 97.56 334 LYS A N 1
ATOM 2440 C CA . LYS A 1 334 ? 14.263 22.124 6.655 1.00 97.56 334 LYS A CA 1
ATOM 2441 C C . LYS A 1 334 ? 14.778 20.874 7.368 1.00 97.56 334 LYS A C 1
ATOM 2443 O O . LYS A 1 334 ? 15.744 20.246 6.928 1.00 97.56 334 LYS A O 1
ATOM 2448 N N . GLU A 1 335 ? 14.108 20.552 8.465 1.00 96.06 335 GLU A N 1
ATOM 2449 C CA . GLU A 1 335 ? 14.318 19.356 9.283 1.00 96.06 335 GLU A CA 1
ATOM 2450 C C . GLU A 1 335 ? 13.340 18.246 8.844 1.00 96.06 335 GLU A C 1
ATOM 2452 O O . GLU A 1 335 ? 12.871 18.247 7.707 1.00 96.06 335 GLU A O 1
ATOM 2457 N N . HIS A 1 336 ? 13.029 17.293 9.725 1.00 95.62 336 HIS A N 1
ATOM 2458 C CA . HIS A 1 336 ? 12.207 16.123 9.400 1.00 95.62 336 HIS A CA 1
ATOM 2459 C C . HIS A 1 336 ? 10.768 16.443 8.966 1.00 95.62 336 HIS A C 1
ATOM 2461 O O . HIS A 1 336 ? 10.226 15.799 8.069 1.00 95.62 336 HIS A O 1
ATOM 2467 N N . TRP A 1 337 ? 10.145 17.443 9.590 1.00 94.69 337 TRP A N 1
ATOM 2468 C CA . TRP A 1 337 ? 8.797 17.911 9.269 1.00 94.69 337 TRP A CA 1
ATOM 2469 C C . TRP A 1 337 ? 8.805 19.423 9.069 1.00 94.69 337 TRP A C 1
ATOM 2471 O O . TRP A 1 337 ? 9.477 20.150 9.804 1.00 94.69 337 TRP A O 1
ATOM 2481 N N . TRP A 1 338 ? 8.031 19.904 8.098 1.00 94.81 338 TRP A N 1
ATOM 2482 C CA . TRP A 1 338 ? 7.799 21.328 7.893 1.00 94.81 338 TRP A CA 1
ATOM 2483 C C . TRP A 1 338 ? 6.406 21.571 7.317 1.00 94.81 338 TRP A C 1
ATOM 2485 O O . TRP A 1 338 ? 5.925 20.823 6.463 1.00 94.81 338 TRP A O 1
ATOM 2495 N N . TRP A 1 339 ? 5.770 22.633 7.808 1.00 92.31 339 TRP A N 1
ATOM 2496 C CA . TRP A 1 339 ? 4.455 23.078 7.347 1.00 92.31 339 TRP A CA 1
ATOM 2497 C C . TRP A 1 339 ? 4.538 24.084 6.197 1.00 92.31 339 TRP A C 1
ATOM 2499 O O . TRP A 1 339 ? 3.708 24.057 5.296 1.00 92.31 339 TRP A O 1
ATOM 2509 N N . ASP A 1 340 ? 5.583 24.909 6.212 1.00 94.38 340 ASP A N 1
ATOM 2510 C CA . ASP A 1 340 ? 5.854 25.912 5.190 1.00 94.38 340 ASP A CA 1
ATOM 2511 C C . ASP A 1 340 ? 7.105 25.484 4.432 1.00 94.38 340 ASP A C 1
ATOM 2513 O O . ASP A 1 340 ? 8.168 25.320 5.049 1.00 94.38 340 ASP A O 1
ATOM 2517 N N . THR A 1 341 ? 7.012 25.291 3.119 1.00 94.31 341 THR A N 1
ATOM 2518 C CA . THR A 1 341 ? 8.189 25.050 2.277 1.00 94.31 341 THR A CA 1
ATOM 2519 C C . THR A 1 341 ? 8.826 26.389 1.907 1.00 94.31 341 THR A C 1
ATOM 2521 O O . THR A 1 341 ? 9.912 26.702 2.410 1.00 94.31 341 THR A O 1
ATOM 2524 N N . GLU A 1 342 ? 8.131 27.187 1.096 1.00 91.88 342 GLU A N 1
ATOM 2525 C CA . GLU A 1 342 ? 8.562 28.508 0.617 1.00 91.88 342 GLU A CA 1
ATOM 2526 C C . GLU A 1 342 ? 7.680 29.633 1.162 1.00 91.88 342 GLU A C 1
ATOM 2528 O O . GLU A 1 342 ? 8.191 30.694 1.520 1.00 91.88 342 GLU A O 1
ATOM 2533 N N . THR A 1 343 ? 6.368 29.402 1.257 1.00 92.31 343 THR A N 1
ATOM 2534 C CA . THR A 1 343 ? 5.396 30.400 1.726 1.00 92.31 343 THR A CA 1
ATOM 2535 C C . THR A 1 343 ? 4.521 29.830 2.839 1.00 92.31 343 THR A C 1
ATOM 2537 O O . THR A 1 343 ? 4.433 28.618 3.028 1.00 92.31 343 THR A O 1
ATOM 2540 N N . SER A 1 344 ? 3.892 30.706 3.622 1.00 92.75 344 SER A N 1
ATOM 2541 C CA . SER A 1 344 ? 3.092 30.283 4.773 1.00 92.75 344 SER A CA 1
ATOM 2542 C C . SER A 1 344 ? 1.847 29.495 4.365 1.00 92.75 344 SER A C 1
ATOM 2544 O O . SER A 1 344 ? 1.005 29.996 3.623 1.00 92.75 344 SER A O 1
ATOM 2546 N N . ASN A 1 345 ? 1.669 28.316 4.961 1.00 92.50 345 ASN A N 1
ATOM 2547 C CA . ASN A 1 345 ? 0.573 27.376 4.725 1.00 92.50 345 ASN A CA 1
ATOM 2548 C C . ASN A 1 345 ? 0.492 26.870 3.280 1.00 92.50 345 ASN A C 1
ATOM 2550 O O . ASN A 1 345 ? -0.603 26.590 2.780 1.00 92.50 345 ASN A O 1
ATOM 2554 N N . ASP A 1 346 ? 1.638 26.738 2.613 1.00 93.69 346 ASP A N 1
ATOM 2555 C CA . ASP A 1 346 ? 1.703 26.242 1.241 1.00 93.69 346 ASP A CA 1
ATOM 2556 C C . ASP A 1 346 ? 1.399 24.746 1.112 1.00 93.69 346 ASP A C 1
ATOM 2558 O O . ASP A 1 346 ? 1.157 24.294 -0.003 1.00 93.69 346 ASP A O 1
ATOM 2562 N N . GLY A 1 347 ? 1.337 24.004 2.222 1.00 93.19 347 GLY A N 1
ATOM 2563 C CA . GLY A 1 347 ? 1.096 22.558 2.262 1.00 93.19 347 GLY A CA 1
ATOM 2564 C C . GLY A 1 347 ? 2.352 21.738 2.579 1.00 93.19 347 GLY A C 1
ATOM 2565 O O . GLY A 1 347 ? 2.272 20.510 2.683 1.00 93.19 347 GLY A O 1
ATOM 2566 N N . GLY A 1 348 ? 3.501 22.398 2.753 1.00 95.50 348 GLY A N 1
ATOM 2567 C CA . GLY A 1 348 ? 4.694 21.833 3.367 1.00 95.50 348 GLY A CA 1
ATOM 2568 C C . GLY A 1 348 ? 5.204 20.553 2.710 1.00 95.50 348 GLY A C 1
ATOM 2569 O O . GLY A 1 348 ? 5.289 20.415 1.488 1.00 95.50 348 GLY A O 1
ATOM 2570 N N . VAL A 1 349 ? 5.564 19.583 3.549 1.00 95.69 349 VAL A N 1
ATOM 2571 C CA . VAL A 1 349 ? 6.266 18.363 3.126 1.00 95.69 349 VAL A CA 1
ATOM 2572 C C . VAL A 1 349 ? 5.456 17.417 2.228 1.00 95.69 349 VAL A C 1
ATOM 2574 O O . VAL A 1 349 ? 6.065 16.642 1.485 1.00 95.69 349 VAL A O 1
ATOM 2577 N N . VAL A 1 350 ? 4.118 17.460 2.268 1.00 95.75 350 VAL A N 1
ATOM 2578 C CA . VAL A 1 350 ? 3.258 16.512 1.526 1.00 95.75 350 VAL A CA 1
ATOM 2579 C C . VAL A 1 350 ? 2.372 17.139 0.452 1.00 95.75 350 VAL A C 1
ATOM 2581 O O . VAL A 1 350 ? 1.860 16.399 -0.388 1.00 95.75 350 VAL A O 1
ATOM 2584 N N . ASN A 1 351 ? 2.182 18.460 0.442 1.00 95.81 351 ASN A N 1
ATOM 2585 C CA . ASN A 1 351 ? 1.211 19.075 -0.464 1.00 95.81 351 ASN A CA 1
ATOM 2586 C C . ASN A 1 351 ? 1.579 20.483 -0.940 1.00 95.81 351 ASN A C 1
ATOM 2588 O O . ASN A 1 351 ? 0.680 21.218 -1.334 1.00 95.81 351 ASN A O 1
ATOM 2592 N N . ASP A 1 352 ? 2.848 20.889 -0.904 1.00 95.38 352 ASP A N 1
ATOM 2593 C CA . ASP A 1 352 ? 3.259 22.171 -1.491 1.00 95.38 352 ASP A CA 1
ATOM 2594 C C . ASP A 1 352 ? 3.139 22.220 -3.024 1.00 95.38 352 ASP A C 1
ATOM 2596 O O . ASP A 1 352 ? 2.715 21.262 -3.673 1.00 95.38 352 ASP A O 1
ATOM 2600 N N . GLU A 1 353 ? 3.493 23.359 -3.627 1.00 94.44 353 GLU A N 1
ATOM 2601 C CA . GLU A 1 353 ? 3.305 23.562 -5.066 1.00 94.44 353 GLU A CA 1
ATOM 2602 C C . GLU A 1 353 ? 4.105 22.579 -5.925 1.00 94.44 353 GLU A C 1
ATOM 2604 O O . GLU A 1 353 ? 3.599 22.099 -6.940 1.00 94.44 353 GLU A O 1
ATOM 2609 N N . GLN A 1 354 ? 5.318 22.214 -5.500 1.00 95.69 354 GLN A N 1
ATOM 2610 C CA . GLN A 1 354 ? 6.132 21.235 -6.215 1.00 95.69 354 GLN A CA 1
ATOM 2611 C C . GLN A 1 354 ? 5.438 19.867 -6.246 1.00 95.69 354 GLN A C 1
ATOM 2613 O O . GLN A 1 354 ? 5.364 19.232 -7.303 1.00 95.69 354 GLN A O 1
ATOM 2618 N N . LEU A 1 355 ? 4.898 19.425 -5.105 1.00 96.56 355 LEU A N 1
ATOM 2619 C CA . LEU A 1 355 ? 4.164 18.165 -5.023 1.00 96.56 355 LEU A CA 1
ATOM 2620 C C . LEU A 1 355 ? 2.838 18.222 -5.777 1.00 96.56 355 LEU A C 1
ATOM 2622 O O . LEU A 1 355 ? 2.550 17.300 -6.534 1.00 96.56 355 LEU A O 1
ATOM 2626 N N . ARG A 1 356 ? 2.068 19.309 -5.678 1.00 95.50 356 ARG A N 1
ATOM 2627 C CA . ARG A 1 356 ? 0.833 19.475 -6.464 1.00 95.50 356 ARG A CA 1
ATOM 2628 C C . ARG A 1 356 ? 1.097 19.429 -7.967 1.00 95.50 356 ARG A C 1
ATOM 2630 O O . ARG A 1 356 ? 0.368 18.756 -8.695 1.00 95.50 356 ARG A O 1
ATOM 2637 N N . ALA A 1 357 ? 2.156 20.086 -8.439 1.00 95.88 357 ALA A N 1
ATOM 2638 C CA . ALA A 1 357 ? 2.560 20.031 -9.840 1.00 95.88 357 ALA A CA 1
ATOM 2639 C C . ALA A 1 357 ? 2.954 18.608 -10.266 1.00 95.88 357 ALA A C 1
ATOM 2641 O O . ALA A 1 357 ? 2.540 18.141 -11.331 1.00 95.88 357 ALA A O 1
ATOM 2642 N N . PHE A 1 358 ? 3.697 17.893 -9.417 1.00 97.62 358 PHE A N 1
ATOM 2643 C CA . PHE A 1 358 ? 4.027 16.488 -9.642 1.00 97.62 358 PHE A CA 1
ATOM 2644 C C . PHE A 1 358 ? 2.777 15.600 -9.686 1.00 97.62 358 PHE A C 1
ATOM 2646 O O . PHE A 1 358 ? 2.654 14.769 -10.587 1.00 97.62 358 PHE A O 1
ATOM 2653 N N . PHE A 1 359 ? 1.821 15.809 -8.778 1.00 96.81 359 PHE A N 1
ATOM 2654 C CA . PHE A 1 359 ? 0.561 15.073 -8.743 1.00 96.81 359 PHE A CA 1
ATOM 2655 C C . PHE A 1 359 ? -0.238 15.312 -10.022 1.00 96.81 359 PHE A C 1
ATOM 2657 O O . PHE A 1 359 ? -0.558 14.345 -10.705 1.00 96.81 359 PHE A O 1
ATOM 2664 N N . ARG A 1 360 ? -0.458 16.569 -10.432 1.00 94.94 360 ARG A N 1
ATOM 2665 C CA . ARG A 1 360 ? -1.138 16.893 -11.701 1.00 94.94 360 ARG A CA 1
ATOM 2666 C C . ARG A 1 360 ? -0.492 16.197 -12.901 1.00 94.94 360 ARG A C 1
ATOM 2668 O O . ARG A 1 360 ? -1.198 15.617 -13.722 1.00 94.94 360 ARG A O 1
ATOM 2675 N N . LYS A 1 361 ? 0.846 16.208 -12.980 1.00 94.81 361 LYS A N 1
ATOM 2676 C CA . LYS A 1 361 ? 1.595 15.513 -14.039 1.00 94.81 361 LYS A CA 1
ATOM 2677 C C . LYS A 1 361 ? 1.335 14.004 -14.023 1.00 94.81 361 LYS A C 1
ATOM 2679 O O . LYS A 1 361 ? 1.174 13.420 -15.087 1.00 94.81 361 LYS A O 1
ATOM 2684 N N . CYS A 1 362 ? 1.331 13.368 -12.852 1.00 96.25 362 CYS A N 1
ATOM 2685 C CA . CYS A 1 362 ? 1.166 11.916 -12.741 1.00 96.25 362 CYS A CA 1
ATOM 2686 C C . CYS A 1 362 ? -0.278 11.469 -12.981 1.00 96.25 362 CYS A C 1
ATOM 2688 O O . CYS A 1 362 ? -0.502 10.479 -13.668 1.00 96.25 362 CYS A O 1
ATOM 2690 N N . LEU A 1 363 ? -1.254 12.212 -12.458 1.00 94.50 363 LEU A N 1
ATOM 2691 C CA . LEU A 1 363 ? -2.677 11.873 -12.524 1.00 94.50 363 LEU A CA 1
ATOM 2692 C C . LEU A 1 363 ? -3.236 11.850 -13.954 1.00 94.50 363 LEU A C 1
ATOM 2694 O O . LEU A 1 363 ? -4.206 11.147 -14.219 1.00 94.50 363 LEU A O 1
ATOM 2698 N N . ALA A 1 364 ? -2.598 12.568 -14.881 1.00 90.81 364 ALA A N 1
ATOM 2699 C CA . ALA A 1 364 ? -2.948 12.576 -16.300 1.00 90.81 364 ALA A CA 1
ATOM 2700 C C . ALA A 1 364 ? -2.282 11.452 -17.126 1.00 90.81 364 ALA A C 1
ATOM 2702 O O . ALA A 1 364 ? -2.502 11.374 -18.334 1.00 90.81 364 ALA A O 1
ATOM 2703 N N . ARG A 1 365 ? -1.429 10.609 -16.525 1.00 92.00 365 ARG A N 1
ATOM 2704 C CA . ARG A 1 365 ? -0.713 9.535 -17.238 1.00 92.00 365 ARG A CA 1
ATOM 2705 C C . ARG A 1 365 ? -1.551 8.262 -17.342 1.00 92.00 365 ARG A C 1
ATOM 2707 O O . ARG A 1 365 ? -2.460 8.025 -16.553 1.00 92.00 365 ARG A O 1
ATOM 2714 N N . ALA A 1 366 ? -1.173 7.405 -18.286 1.00 89.31 366 ALA A N 1
ATOM 2715 C CA . ALA A 1 366 ? -1.562 5.999 -18.268 1.00 89.31 366 ALA A CA 1
ATOM 2716 C C . ALA A 1 366 ? -0.741 5.217 -17.221 1.00 89.31 366 ALA A C 1
ATOM 2718 O O . ALA A 1 366 ? 0.400 5.583 -16.922 1.00 89.31 366 ALA A O 1
ATOM 2719 N N . SER A 1 367 ? -1.312 4.133 -16.697 1.00 92.06 367 SER A N 1
ATOM 2720 C CA . SER A 1 367 ? -0.642 3.134 -15.853 1.00 92.06 367 SER A CA 1
ATOM 2721 C C . SER A 1 367 ? -0.428 1.815 -16.620 1.00 92.06 367 SER A C 1
ATOM 2723 O O . SER A 1 367 ? -0.763 1.698 -17.804 1.00 92.06 367 SER A O 1
ATOM 2725 N N . GLY A 1 368 ? 0.160 0.817 -15.958 1.00 92.94 368 GLY A N 1
ATOM 2726 C CA . GLY A 1 368 ? 0.272 -0.543 -16.479 1.00 92.94 368 GLY A CA 1
ATOM 2727 C C . GLY A 1 368 ? 1.256 -0.708 -17.648 1.00 92.94 368 GLY A C 1
ATOM 2728 O O . GLY A 1 368 ? 2.237 0.035 -17.745 1.00 92.94 368 GLY A O 1
ATOM 2729 N N . PRO A 1 369 ? 1.033 -1.697 -18.536 1.00 92.00 369 PRO A N 1
ATOM 2730 C CA . PRO A 1 369 ? 1.988 -2.087 -19.577 1.00 92.00 369 PRO A CA 1
ATOM 2731 C C . PRO A 1 369 ? 2.301 -0.964 -20.574 1.00 92.00 369 PRO A C 1
ATOM 2733 O O . PRO A 1 369 ? 3.439 -0.848 -21.015 1.00 92.00 369 PRO A O 1
ATOM 2736 N N . ALA A 1 370 ? 1.330 -0.098 -20.881 1.00 89.62 370 ALA A N 1
ATOM 2737 C CA . ALA A 1 370 ? 1.513 1.020 -21.810 1.00 89.62 370 ALA A CA 1
ATOM 2738 C C . ALA A 1 370 ? 2.482 2.100 -21.290 1.00 89.62 370 ALA A C 1
ATOM 2740 O O . ALA A 1 370 ? 2.971 2.914 -22.069 1.00 89.62 370 ALA A O 1
ATOM 2741 N N . ALA A 1 371 ? 2.748 2.125 -19.980 1.00 91.88 371 ALA A N 1
ATOM 2742 C CA . ALA A 1 371 ? 3.661 3.075 -19.356 1.00 91.88 371 ALA A CA 1
ATOM 2743 C C . ALA A 1 371 ? 5.097 2.539 -19.218 1.00 91.88 371 ALA A C 1
ATOM 2745 O O . ALA A 1 371 ? 5.959 3.268 -18.731 1.00 91.88 371 ALA A O 1
ATOM 2746 N N . LEU A 1 372 ? 5.365 1.279 -19.584 1.00 93.19 372 LEU A N 1
ATOM 2747 C CA . LEU A 1 372 ? 6.679 0.657 -19.417 1.00 93.19 372 LEU A CA 1
ATOM 2748 C C . LEU A 1 372 ? 7.629 0.971 -20.580 1.00 93.19 372 LEU A C 1
ATOM 2750 O O . LEU A 1 372 ? 7.218 1.144 -21.723 1.00 93.19 372 LEU A O 1
ATOM 2754 N N . SER A 1 373 ? 8.925 1.014 -20.271 1.00 89.62 373 SER A N 1
ATOM 2755 C CA . SER A 1 373 ? 10.002 1.045 -21.267 1.00 89.62 373 SER A CA 1
ATOM 2756 C C . SER A 1 373 ? 10.140 -0.297 -21.998 1.00 89.62 373 SER A C 1
ATOM 2758 O O . SER A 1 373 ? 9.658 -1.317 -21.520 1.00 89.62 373 SER A O 1
ATOM 2760 N N . GLU A 1 374 ? 10.872 -0.327 -23.115 1.00 91.31 374 GLU A N 1
ATOM 2761 C CA . GLU A 1 374 ? 11.148 -1.566 -23.871 1.00 91.31 374 GLU A CA 1
ATOM 2762 C C . GLU A 1 374 ? 11.905 -2.619 -23.046 1.00 91.31 374 GLU A C 1
ATOM 2764 O O . GLU A 1 374 ? 11.725 -3.815 -23.243 1.00 91.31 374 GLU A O 1
ATOM 2769 N N . SER A 1 375 ? 12.731 -2.186 -22.091 1.00 94.44 375 SER A N 1
ATOM 2770 C CA . SER A 1 375 ? 13.421 -3.066 -21.146 1.00 94.44 375 SER A CA 1
ATOM 2771 C C . SER A 1 375 ? 13.013 -2.725 -19.723 1.00 94.44 375 SER A C 1
ATOM 2773 O O . SER A 1 375 ? 13.073 -1.562 -19.315 1.00 94.44 375 SER A O 1
ATOM 2775 N N . TRP A 1 376 ? 12.636 -3.733 -18.944 1.00 96.19 376 TRP A N 1
ATOM 2776 C CA . TRP A 1 376 ? 12.264 -3.567 -17.543 1.00 96.19 376 TRP A CA 1
ATOM 2777 C C . TRP A 1 376 ? 12.480 -4.849 -16.746 1.00 96.19 376 TRP A C 1
ATOM 2779 O O . TRP A 1 376 ? 12.660 -5.937 -17.288 1.00 96.19 376 TRP A O 1
ATOM 2789 N N . ARG A 1 377 ? 12.491 -4.708 -15.418 1.00 97.69 377 ARG A N 1
ATOM 2790 C CA . ARG A 1 377 ? 12.717 -5.820 -14.493 1.00 97.69 377 ARG A CA 1
ATOM 2791 C C . ARG A 1 377 ? 11.659 -5.871 -13.405 1.00 97.69 377 ARG A C 1
ATOM 2793 O O . ARG A 1 377 ? 11.195 -4.820 -12.965 1.00 97.69 377 ARG A O 1
ATOM 2800 N N . LEU A 1 378 ? 11.297 -7.073 -12.972 1.00 97.69 378 LEU A N 1
ATOM 2801 C CA . LEU A 1 378 ? 10.458 -7.333 -11.803 1.00 97.69 378 LEU A CA 1
ATOM 2802 C C . LEU A 1 378 ? 11.271 -8.156 -10.807 1.00 97.69 378 LEU A C 1
ATOM 2804 O O . LEU A 1 378 ? 11.677 -9.267 -11.129 1.00 97.69 378 LEU A O 1
ATOM 2808 N N . VAL A 1 379 ? 11.499 -7.614 -9.612 1.00 97.31 379 VAL A N 1
ATOM 2809 C CA . VAL A 1 379 ? 12.197 -8.289 -8.512 1.00 97.31 379 VAL A CA 1
ATOM 2810 C C . VAL A 1 379 ? 11.200 -8.655 -7.417 1.00 97.31 379 VAL A C 1
ATOM 2812 O O . VAL A 1 379 ? 10.398 -7.826 -7.000 1.00 97.31 379 VAL A O 1
ATOM 2815 N N . VAL A 1 380 ? 11.265 -9.900 -6.944 1.00 95.75 380 VAL A N 1
ATOM 2816 C CA . VAL A 1 380 ? 10.361 -10.461 -5.931 1.00 95.75 380 VAL A CA 1
ATOM 2817 C C . VAL A 1 380 ? 11.163 -11.265 -4.913 1.00 95.75 380 VAL A C 1
ATOM 2819 O O . VAL A 1 380 ? 11.906 -12.178 -5.270 1.00 95.75 380 VAL A O 1
ATOM 2822 N N . PHE A 1 381 ? 10.989 -10.949 -3.630 1.00 93.50 381 PHE A N 1
ATOM 2823 C CA . PHE A 1 381 ? 11.532 -11.744 -2.519 1.00 93.50 381 PHE A CA 1
ATOM 2824 C C . PHE A 1 381 ? 10.473 -12.638 -1.888 1.00 93.50 381 PHE A C 1
ATOM 2826 O O . PHE A 1 381 ? 10.792 -13.743 -1.463 1.00 93.50 381 PHE A O 1
ATOM 2833 N N . ASN A 1 382 ? 9.223 -12.178 -1.868 1.00 92.31 382 ASN A N 1
ATOM 2834 C CA . ASN A 1 382 ? 8.088 -12.919 -1.352 1.00 92.31 382 ASN A CA 1
ATOM 2835 C C . ASN A 1 382 ? 6.872 -12.670 -2.265 1.00 92.31 382 ASN A C 1
ATOM 2837 O O . ASN A 1 382 ? 6.316 -11.569 -2.227 1.00 92.31 382 ASN A O 1
ATOM 2841 N N . PRO A 1 383 ? 6.431 -13.666 -3.061 1.00 92.50 383 PRO A N 1
ATOM 2842 C CA . PRO A 1 383 ? 5.270 -13.546 -3.948 1.00 92.50 383 PRO A CA 1
ATOM 2843 C C . PRO A 1 383 ? 3.990 -13.050 -3.262 1.00 92.50 383 PRO A C 1
ATOM 2845 O O . PRO A 1 383 ? 3.119 -12.489 -3.915 1.00 92.50 383 PRO A O 1
ATOM 2848 N N . ALA A 1 384 ? 3.875 -13.225 -1.943 1.00 87.81 384 ALA A N 1
ATOM 2849 C CA . ALA A 1 384 ? 2.725 -12.785 -1.161 1.00 87.81 384 ALA A CA 1
ATOM 2850 C C . ALA A 1 384 ? 2.579 -11.256 -1.036 1.00 87.81 384 ALA A C 1
ATOM 2852 O O . ALA A 1 384 ? 1.497 -10.778 -0.696 1.00 87.81 384 ALA A O 1
ATOM 2853 N N . PHE A 1 385 ? 3.668 -10.508 -1.243 1.00 86.62 385 PHE A N 1
ATOM 2854 C CA . PHE A 1 385 ? 3.741 -9.049 -1.075 1.00 86.62 385 PHE A CA 1
ATOM 2855 C C . PHE A 1 385 ? 4.095 -8.313 -2.370 1.00 86.62 385 PHE A C 1
ATOM 2857 O O . PHE A 1 385 ? 4.235 -7.094 -2.372 1.00 86.62 385 PHE A O 1
ATOM 2864 N N . SER A 1 386 ? 4.247 -9.039 -3.475 1.00 87.81 386 SER A N 1
ATOM 2865 C CA . SER A 1 386 ? 4.566 -8.461 -4.775 1.00 87.81 386 SER A CA 1
ATOM 2866 C C . SER A 1 386 ? 3.343 -8.484 -5.682 1.00 87.81 386 SER A C 1
ATOM 2868 O O . SER A 1 386 ? 2.572 -9.443 -5.686 1.00 87.81 386 SER A O 1
ATOM 2870 N N . GLY A 1 387 ? 3.169 -7.416 -6.455 1.00 92.31 387 GLY A N 1
ATOM 2871 C CA . GLY A 1 387 ? 2.151 -7.352 -7.495 1.00 92.31 387 GLY A CA 1
ATOM 2872 C C . GLY A 1 387 ? 2.699 -7.691 -8.868 1.00 92.31 387 GLY A C 1
ATOM 2873 O O . GLY A 1 387 ? 3.819 -8.186 -9.017 1.00 92.31 387 GLY A O 1
ATOM 2874 N N . ALA A 1 388 ? 1.876 -7.408 -9.871 1.00 95.56 388 ALA A N 1
ATOM 2875 C CA . ALA A 1 388 ? 2.271 -7.529 -11.259 1.00 95.56 388 ALA A CA 1
ATOM 2876 C C . ALA A 1 388 ? 3.024 -6.278 -11.741 1.00 95.56 388 ALA A C 1
ATOM 2878 O O . ALA A 1 388 ? 2.803 -5.166 -11.249 1.00 95.56 388 ALA A O 1
ATOM 2879 N N . LYS A 1 389 ? 3.917 -6.487 -12.711 1.00 97.00 389 LYS A N 1
ATOM 2880 C CA . LYS A 1 389 ? 4.542 -5.435 -13.517 1.00 97.00 389 LYS A CA 1
ATOM 2881 C C . LYS A 1 389 ? 4.442 -5.830 -14.986 1.00 97.00 389 LYS A C 1
ATOM 2883 O O . LYS A 1 389 ? 4.893 -6.909 -15.361 1.00 97.00 389 LYS A O 1
ATOM 2888 N N . GLY A 1 390 ? 3.840 -4.978 -15.806 1.00 95.44 390 GLY A N 1
ATOM 2889 C CA . GLY A 1 390 ? 3.528 -5.281 -17.201 1.00 95.44 390 GLY A CA 1
ATOM 2890 C C . GLY A 1 390 ? 2.555 -6.454 -17.347 1.00 95.44 390 GLY A C 1
ATOM 2891 O O . GLY A 1 390 ? 2.611 -7.159 -18.352 1.00 95.44 390 GLY A O 1
ATOM 2892 N N . GLY A 1 391 ? 1.723 -6.717 -16.334 1.00 95.56 391 GLY A N 1
ATOM 2893 C CA . GLY A 1 391 ? 0.857 -7.892 -16.256 1.00 95.56 391 GLY A CA 1
ATOM 2894 C C . GLY A 1 391 ? 1.553 -9.197 -15.853 1.00 95.56 391 GLY A C 1
ATOM 2895 O O . GLY A 1 391 ? 0.863 -10.202 -15.698 1.00 95.56 391 GLY A O 1
ATOM 2896 N N . ALA A 1 392 ? 2.880 -9.211 -15.668 1.00 96.69 392 ALA A N 1
ATOM 2897 C CA . ALA A 1 392 ? 3.631 -10.392 -15.239 1.00 96.69 392 ALA A CA 1
ATOM 2898 C C . ALA A 1 392 ? 3.713 -10.480 -13.710 1.00 96.69 392 ALA A C 1
ATOM 2900 O O . ALA A 1 392 ? 4.020 -9.488 -13.047 1.00 96.69 392 ALA A O 1
ATOM 2901 N N . ARG A 1 393 ? 3.515 -11.677 -13.148 1.00 96.38 393 ARG A N 1
ATOM 2902 C CA . ARG A 1 393 ? 3.558 -11.956 -11.705 1.00 96.38 393 ARG A CA 1
ATOM 2903 C C . ARG A 1 393 ? 4.320 -13.249 -11.419 1.00 96.38 393 ARG A C 1
ATOM 2905 O O . ARG A 1 393 ? 4.044 -14.287 -12.011 1.00 96.38 393 ARG A O 1
ATOM 2912 N N . ILE A 1 394 ? 5.256 -13.218 -10.469 1.00 95.44 394 ILE A N 1
ATOM 2913 C CA . ILE A 1 394 ? 5.909 -14.437 -9.962 1.00 95.44 394 ILE A CA 1
ATOM 2914 C C . ILE A 1 394 ? 4.985 -15.081 -8.925 1.00 95.44 394 ILE A C 1
ATOM 2916 O O . ILE A 1 394 ? 4.643 -14.443 -7.933 1.00 95.44 394 ILE A O 1
ATOM 2920 N N . LEU A 1 395 ? 4.605 -16.343 -9.136 1.00 93.62 395 LEU A N 1
ATOM 2921 C CA . LEU A 1 395 ? 3.716 -17.085 -8.236 1.00 93.62 395 LEU A CA 1
ATOM 2922 C C . LEU A 1 395 ? 4.476 -17.985 -7.256 1.00 93.62 395 LEU A C 1
ATOM 2924 O O . LEU A 1 395 ? 4.063 -18.151 -6.111 1.00 93.62 395 LEU A O 1
ATOM 2928 N N . GLN A 1 396 ? 5.584 -18.584 -7.695 1.00 92.81 396 GLN A N 1
ATOM 2929 C CA . GLN A 1 396 ? 6.403 -19.470 -6.866 1.00 92.81 396 GLN A CA 1
ATOM 2930 C C . GLN A 1 396 ? 7.886 -19.278 -7.179 1.00 92.81 396 GLN A C 1
ATOM 2932 O O . GLN A 1 396 ? 8.278 -19.087 -8.332 1.00 92.81 396 GLN A O 1
ATOM 2937 N N . GLN A 1 397 ? 8.710 -19.379 -6.139 1.00 92.81 397 GLN A N 1
ATOM 2938 C CA . GLN A 1 397 ? 10.168 -19.303 -6.218 1.00 92.81 397 GLN A CA 1
ATOM 2939 C C . GLN A 1 397 ? 10.761 -20.711 -6.145 1.00 92.81 397 GLN A C 1
ATOM 2941 O O . GLN A 1 397 ? 10.170 -21.597 -5.525 1.00 92.81 397 GLN A O 1
ATOM 2946 N N . MET A 1 398 ? 11.937 -20.926 -6.739 1.00 92.00 398 MET A N 1
ATOM 2947 C CA . MET A 1 398 ? 12.658 -22.194 -6.554 1.00 92.00 398 MET A CA 1
ATOM 2948 C C . MET A 1 398 ? 13.186 -22.304 -5.120 1.00 92.00 398 MET A C 1
ATOM 2950 O O . MET A 1 398 ? 13.038 -23.335 -4.470 1.00 92.00 398 MET A O 1
ATOM 2954 N N . GLN A 1 399 ? 13.750 -21.206 -4.615 1.00 91.19 399 GLN A N 1
ATOM 2955 C CA . GLN A 1 399 ? 14.167 -21.028 -3.236 1.00 91.19 399 GLN A CA 1
ATOM 2956 C C . GLN A 1 399 ? 13.414 -19.834 -2.626 1.00 91.19 399 GLN A C 1
ATOM 2958 O O . GLN A 1 399 ? 13.668 -18.689 -3.022 1.00 91.19 399 GLN A O 1
ATOM 2963 N N . PRO A 1 400 ? 12.488 -20.075 -1.678 1.00 89.44 400 PRO A N 1
ATOM 2964 C CA . PRO A 1 400 ? 11.732 -19.015 -1.017 1.00 89.44 400 PRO A CA 1
ATOM 2965 C C . PRO A 1 400 ? 12.637 -17.964 -0.371 1.00 89.44 400 PRO A C 1
ATOM 2967 O O . PRO A 1 400 ? 13.728 -18.290 0.102 1.00 89.44 400 PRO A O 1
ATOM 2970 N N . HIS A 1 401 ? 12.175 -16.712 -0.324 1.00 87.75 401 HIS A N 1
ATOM 2971 C CA . HIS A 1 401 ? 12.866 -15.589 0.333 1.00 87.75 401 HIS A CA 1
ATOM 2972 C C . HIS A 1 401 ? 14.229 -15.204 -0.254 1.00 87.75 401 HIS A C 1
ATOM 2974 O O . HIS A 1 401 ? 14.915 -14.328 0.272 1.00 87.75 401 HIS A O 1
ATOM 2980 N N . ARG A 1 402 ? 14.627 -15.805 -1.379 1.00 91.44 402 ARG A N 1
ATOM 2981 C CA . ARG A 1 402 ? 15.757 -15.328 -2.173 1.00 91.44 402 ARG A CA 1
ATOM 2982 C C . ARG A 1 402 ? 15.274 -14.463 -3.322 1.00 91.44 402 ARG A C 1
ATOM 2984 O O . ARG A 1 402 ? 14.210 -14.697 -3.894 1.00 91.44 402 ARG A O 1
ATOM 2991 N N . ARG A 1 403 ? 16.098 -13.481 -3.686 1.00 95.00 403 ARG A N 1
ATOM 2992 C CA . ARG A 1 403 ? 15.846 -12.582 -4.814 1.00 95.00 403 ARG A CA 1
ATOM 2993 C C . ARG A 1 403 ? 15.454 -13.390 -6.048 1.00 95.00 403 ARG A C 1
ATOM 2995 O O . ARG A 1 403 ? 16.221 -14.234 -6.500 1.00 95.00 403 ARG A O 1
ATOM 3002 N N . SER A 1 404 ? 14.250 -13.151 -6.545 1.00 96.56 404 SER A N 1
ATOM 3003 C CA . SER A 1 404 ? 13.748 -13.701 -7.803 1.00 96.56 404 SER A CA 1
ATOM 3004 C C . SER A 1 404 ? 13.542 -12.567 -8.781 1.00 96.56 404 SER A C 1
ATOM 3006 O O . SER A 1 404 ? 13.196 -11.461 -8.366 1.00 96.56 404 SER A O 1
ATOM 3008 N N . GLU A 1 405 ? 13.787 -12.820 -10.057 1.00 97.69 405 GLU A N 1
ATOM 3009 C CA . GLU A 1 405 ? 13.781 -11.764 -11.059 1.00 97.69 405 GLU A CA 1
ATOM 3010 C C . GLU A 1 405 ? 13.195 -12.240 -12.383 1.00 97.69 405 GLU A C 1
ATOM 3012 O O . GLU A 1 405 ? 13.502 -13.342 -12.834 1.00 97.69 405 GLU A O 1
ATOM 3017 N N . LEU A 1 406 ? 12.395 -11.369 -13.001 1.00 97.81 406 LEU A N 1
ATOM 3018 C CA . LEU A 1 406 ? 12.110 -11.381 -14.432 1.00 97.81 406 LEU A CA 1
ATOM 3019 C C . LEU A 1 406 ? 12.824 -10.183 -15.061 1.00 97.81 406 LEU A C 1
ATOM 3021 O O . LEU A 1 406 ? 12.575 -9.044 -14.663 1.00 97.81 406 LEU A O 1
ATOM 3025 N N . SER A 1 407 ? 13.691 -10.434 -16.033 1.00 97.62 407 SER A N 1
ATOM 3026 C CA . SER A 1 407 ? 14.254 -9.416 -16.920 1.00 97.62 407 SER A CA 1
ATOM 3027 C C . SER A 1 407 ? 13.558 -9.509 -18.267 1.00 97.62 407 SER A C 1
ATOM 3029 O O . SER A 1 407 ? 13.682 -10.527 -18.940 1.00 97.62 407 SER A O 1
ATOM 3031 N N . VAL A 1 408 ? 12.813 -8.469 -18.636 1.00 97.38 408 VAL A N 1
ATOM 3032 C CA . VAL A 1 408 ? 11.972 -8.454 -19.833 1.00 97.38 408 VAL A CA 1
ATOM 3033 C C . VAL A 1 408 ? 12.509 -7.446 -20.836 1.00 97.38 408 VAL A C 1
ATOM 3035 O O . VAL A 1 408 ? 12.750 -6.288 -20.494 1.00 97.38 408 VAL A O 1
ATOM 3038 N N . GLN A 1 409 ? 12.662 -7.897 -22.076 1.00 96.38 409 GLN A N 1
ATOM 3039 C CA . GLN A 1 409 ? 12.986 -7.085 -23.238 1.00 96.38 409 GLN A CA 1
ATOM 3040 C C . GLN A 1 409 ? 11.887 -7.242 -24.282 1.00 96.38 409 GLN A C 1
ATOM 3042 O O . GLN A 1 409 ? 11.537 -8.347 -24.698 1.00 96.38 409 GLN A O 1
ATOM 3047 N N . VAL A 1 410 ? 11.336 -6.119 -24.709 1.00 92.88 410 VAL A N 1
ATOM 3048 C CA . VAL A 1 410 ? 10.268 -6.041 -25.693 1.00 92.88 410 VAL A CA 1
ATOM 3049 C C . VAL A 1 410 ? 10.855 -5.496 -26.987 1.00 92.88 410 VAL A C 1
ATOM 3051 O O . VAL A 1 410 ? 11.485 -4.446 -27.012 1.00 92.88 410 VAL A O 1
ATOM 3054 N N . SER A 1 411 ? 10.643 -6.228 -28.072 1.00 88.81 411 SER A N 1
ATOM 3055 C CA . SER A 1 411 ? 10.968 -5.832 -29.443 1.00 88.81 411 SER A CA 1
ATOM 3056 C C . SER A 1 411 ? 9.749 -6.099 -30.329 1.00 88.81 411 SER A C 1
ATOM 3058 O O . SER A 1 411 ? 8.835 -6.803 -29.904 1.00 88.81 411 SER A O 1
ATOM 3060 N N . ALA A 1 412 ? 9.690 -5.531 -31.537 1.00 78.88 412 ALA A N 1
ATOM 3061 C CA . ALA A 1 412 ? 8.509 -5.589 -32.410 1.00 78.88 412 ALA A CA 1
ATOM 3062 C C . ALA A 1 412 ? 7.890 -7.007 -32.503 1.00 78.88 412 ALA A C 1
ATOM 3064 O O . ALA A 1 412 ? 8.438 -7.896 -33.156 1.00 78.88 412 ALA A O 1
ATOM 3065 N N . ALA A 1 413 ? 6.746 -7.210 -31.832 1.00 81.44 413 ALA A N 1
ATOM 3066 C CA . ALA A 1 413 ? 6.028 -8.485 -31.701 1.00 81.44 413 ALA A CA 1
ATOM 3067 C C . ALA A 1 413 ? 6.803 -9.665 -31.055 1.00 81.44 413 ALA A C 1
ATOM 3069 O O . ALA A 1 413 ? 6.388 -10.820 -31.188 1.00 81.44 413 ALA A O 1
ATOM 3070 N N . LYS A 1 414 ? 7.897 -9.415 -30.325 1.00 89.88 414 LYS A N 1
ATOM 3071 C CA . LYS A 1 414 ? 8.656 -10.417 -29.558 1.00 89.88 414 LYS A CA 1
ATOM 3072 C C . LYS A 1 414 ? 8.936 -9.906 -28.141 1.00 89.88 414 LYS A C 1
ATOM 3074 O O . LYS A 1 414 ? 9.530 -8.847 -27.962 1.00 89.88 414 LYS A O 1
ATOM 3079 N N . VAL A 1 415 ? 8.570 -10.704 -27.142 1.00 94.56 415 VAL A N 1
ATOM 3080 C CA . VAL A 1 415 ? 8.864 -10.460 -25.724 1.00 94.56 415 VAL A CA 1
ATOM 3081 C C . VAL A 1 415 ? 9.836 -11.532 -25.252 1.00 94.56 415 VAL A C 1
ATOM 3083 O O . VAL A 1 415 ? 9.521 -12.720 -25.283 1.00 94.56 415 VAL A O 1
ATOM 3086 N N . GLU A 1 416 ? 11.030 -11.116 -24.855 1.00 96.88 416 GLU A N 1
ATOM 3087 C CA . GLU A 1 416 ? 12.090 -11.980 -24.349 1.00 96.88 416 GLU A CA 1
ATOM 3088 C C . GLU A 1 416 ? 12.242 -11.803 -22.846 1.00 96.88 416 GLU A C 1
ATOM 3090 O O . GLU A 1 416 ? 12.264 -10.684 -22.336 1.00 96.88 416 GLU A O 1
ATOM 3095 N N . VAL A 1 417 ? 12.289 -12.924 -22.135 1.00 97.44 417 VAL A N 1
ATOM 3096 C CA . VAL A 1 417 ? 12.223 -12.967 -20.680 1.00 97.44 417 VAL A CA 1
ATOM 3097 C C . VAL A 1 417 ? 13.326 -13.875 -20.175 1.00 97.44 417 VAL A C 1
ATOM 3099 O O . VAL A 1 417 ? 13.374 -15.053 -20.527 1.00 97.44 417 VAL A O 1
ATOM 3102 N N . HIS A 1 418 ? 14.170 -13.332 -19.309 1.00 97.62 418 HIS A N 1
ATOM 3103 C CA . HIS A 1 418 ? 15.143 -14.097 -18.544 1.00 97.62 418 HIS A CA 1
ATOM 3104 C C . HIS A 1 418 ? 14.701 -14.179 -17.092 1.00 97.62 418 HIS A C 1
ATOM 3106 O O . HIS A 1 418 ? 14.372 -13.156 -16.480 1.00 97.62 418 HIS A O 1
ATOM 3112 N N . THR A 1 419 ? 14.701 -15.384 -16.536 1.00 97.38 419 THR A N 1
ATOM 3113 C CA . THR A 1 419 ? 14.265 -15.632 -15.166 1.00 97.38 419 THR A CA 1
ATOM 3114 C C . THR A 1 419 ? 15.427 -16.033 -14.261 1.00 97.38 419 THR A C 1
ATOM 3116 O O . THR A 1 419 ? 16.420 -16.624 -14.682 1.00 97.38 419 THR A O 1
ATOM 3119 N N . SER A 1 420 ? 15.323 -15.691 -12.978 1.00 96.81 420 SER A N 1
ATOM 3120 C CA . SER A 1 420 ? 16.243 -16.163 -11.941 1.00 96.81 420 SER A CA 1
ATOM 3121 C C . SER A 1 420 ? 15.469 -16.480 -10.670 1.00 96.81 420 SER A C 1
ATOM 3123 O O . SER A 1 420 ? 14.682 -15.656 -10.203 1.00 96.81 420 SER A O 1
ATOM 3125 N N . ASN A 1 421 ? 15.680 -17.681 -10.117 1.00 95.75 421 ASN A N 1
ATOM 3126 C CA . ASN A 1 421 ? 14.978 -18.208 -8.939 1.00 95.75 421 ASN A CA 1
ATOM 3127 C C . ASN A 1 421 ? 13.435 -18.272 -9.078 1.00 95.75 421 ASN A C 1
ATOM 3129 O O . ASN A 1 421 ? 12.710 -18.276 -8.083 1.00 95.75 421 ASN A O 1
ATOM 3133 N N . VAL A 1 422 ? 12.910 -18.358 -10.304 1.00 95.50 422 VAL A N 1
ATOM 3134 C CA . VAL A 1 422 ? 11.465 -18.438 -10.576 1.00 95.50 422 VAL A CA 1
ATOM 3135 C C . VAL A 1 422 ? 11.073 -19.884 -10.860 1.00 95.50 422 VAL A C 1
ATOM 3137 O O . VAL A 1 422 ? 11.680 -20.541 -11.696 1.00 95.50 422 VAL A O 1
ATOM 3140 N N . ARG A 1 423 ? 10.045 -20.384 -10.168 1.00 93.50 423 ARG A N 1
ATOM 3141 C CA . ARG A 1 423 ? 9.478 -21.721 -10.410 1.00 93.50 423 ARG A CA 1
ATOM 3142 C C . ARG A 1 423 ? 8.147 -21.670 -11.154 1.00 93.50 423 ARG A C 1
ATOM 3144 O O . ARG A 1 423 ? 7.875 -22.551 -11.962 1.00 93.50 423 ARG A O 1
ATOM 3151 N N . ARG A 1 424 ? 7.322 -20.659 -10.877 1.00 93.56 424 ARG A N 1
ATOM 3152 C CA . ARG A 1 424 ? 6.039 -20.441 -11.555 1.00 93.56 424 ARG A CA 1
ATOM 3153 C C . ARG A 1 424 ? 5.803 -18.953 -11.759 1.00 93.56 424 ARG A C 1
ATOM 3155 O O . ARG A 1 424 ? 6.005 -18.175 -10.822 1.00 93.56 424 ARG A O 1
ATOM 3162 N N . LEU A 1 425 ? 5.339 -18.575 -12.944 1.00 94.69 425 LEU A N 1
ATOM 3163 C CA . LEU A 1 425 ? 4.914 -17.215 -13.259 1.00 94.69 425 LEU A CA 1
ATOM 3164 C C . LEU A 1 425 ? 3.554 -17.219 -13.958 1.00 94.69 425 LEU A C 1
ATOM 3166 O O . LEU A 1 425 ? 3.196 -18.175 -14.640 1.00 94.69 425 LEU A O 1
ATOM 3170 N N . GLU A 1 426 ? 2.815 -16.136 -13.777 1.00 94.56 426 GLU A N 1
ATOM 3171 C CA . GLU A 1 426 ? 1.559 -15.831 -14.454 1.00 94.56 426 GLU A CA 1
ATOM 3172 C C . GLU A 1 426 ? 1.731 -14.548 -15.262 1.00 94.56 426 GLU A C 1
ATOM 3174 O O . GLU A 1 426 ? 2.441 -13.637 -14.834 1.00 94.56 426 GLU A O 1
ATOM 3179 N N . TRP A 1 427 ? 1.060 -14.460 -16.408 1.00 94.44 427 TRP A N 1
ATOM 3180 C CA . TRP A 1 427 ? 1.013 -13.235 -17.195 1.00 94.44 427 TRP A CA 1
ATOM 3181 C C . TRP A 1 427 ? -0.386 -12.978 -17.741 1.00 94.44 427 TRP A C 1
ATOM 3183 O O . TRP A 1 427 ? -0.991 -13.859 -18.353 1.00 94.44 427 TRP A O 1
ATOM 3193 N N . ASP A 1 428 ? -0.884 -11.758 -17.552 1.00 93.44 428 ASP A N 1
ATOM 3194 C CA . ASP A 1 428 ? -2.065 -11.253 -18.251 1.00 93.44 428 ASP A CA 1
ATOM 3195 C C . ASP A 1 428 ? -1.806 -11.140 -19.768 1.00 93.44 428 ASP A C 1
ATOM 3197 O O . ASP A 1 428 ? -0.875 -10.464 -20.221 1.00 93.44 428 ASP A O 1
ATOM 3201 N N . LEU A 1 429 ? -2.631 -11.823 -20.566 1.00 90.31 429 LEU A N 1
ATOM 3202 C CA . LEU A 1 429 ? -2.434 -11.927 -22.014 1.00 90.31 429 LEU A CA 1
ATOM 3203 C C . LEU A 1 429 ? -2.756 -10.618 -22.747 1.00 90.31 429 LEU A C 1
ATOM 3205 O O . LEU A 1 429 ? -2.160 -10.338 -23.791 1.00 90.31 429 LEU A O 1
ATOM 3209 N N . HIS A 1 430 ? -3.659 -9.795 -22.205 1.00 89.50 430 HIS A N 1
ATOM 3210 C CA . HIS A 1 430 ? -3.948 -8.478 -22.763 1.00 89.50 430 HIS A CA 1
ATOM 3211 C C . HIS A 1 430 ? -2.765 -7.535 -22.533 1.00 89.50 430 HIS A C 1
ATOM 3213 O O . HIS A 1 430 ? -2.299 -6.895 -23.475 1.00 89.50 430 HIS A O 1
ATOM 3219 N N . ALA A 1 431 ? -2.211 -7.514 -21.322 1.00 91.94 431 ALA A N 1
ATOM 3220 C CA . ALA A 1 431 ? -1.029 -6.733 -20.994 1.00 91.94 431 ALA A CA 1
ATOM 3221 C C . ALA A 1 431 ? 0.180 -7.140 -21.844 1.00 91.94 431 ALA A C 1
ATOM 3223 O O . ALA A 1 431 ? 0.886 -6.273 -22.360 1.00 91.94 431 ALA A O 1
ATOM 3224 N N . LEU A 1 432 ? 0.374 -8.444 -22.068 1.00 90.94 432 LEU A N 1
ATOM 3225 C CA . LEU A 1 432 ? 1.412 -8.954 -22.964 1.00 90.94 432 LEU A CA 1
ATOM 3226 C C . LEU A 1 432 ? 1.222 -8.454 -24.408 1.00 90.94 432 LEU A C 1
ATOM 3228 O O . LEU A 1 432 ? 2.194 -8.068 -25.061 1.00 90.94 432 LEU A O 1
ATOM 3232 N N . SER A 1 433 ? -0.021 -8.405 -24.902 1.00 88.56 433 SER A N 1
ATOM 3233 C CA . SER A 1 433 ? -0.329 -7.825 -26.216 1.00 88.56 433 SER A CA 1
ATOM 3234 C C . SER A 1 433 ? -0.047 -6.322 -26.268 1.00 88.56 433 SER A C 1
ATOM 3236 O O . SER A 1 433 ? 0.492 -5.850 -27.268 1.00 88.56 433 SER A O 1
ATOM 3238 N N . VAL A 1 434 ? -0.405 -5.573 -25.220 1.00 90.12 434 VAL A N 1
ATOM 3239 C CA . VAL A 1 434 ? -0.146 -4.127 -25.140 1.00 90.12 434 VAL A CA 1
ATOM 3240 C C . VAL A 1 434 ? 1.354 -3.847 -25.133 1.00 90.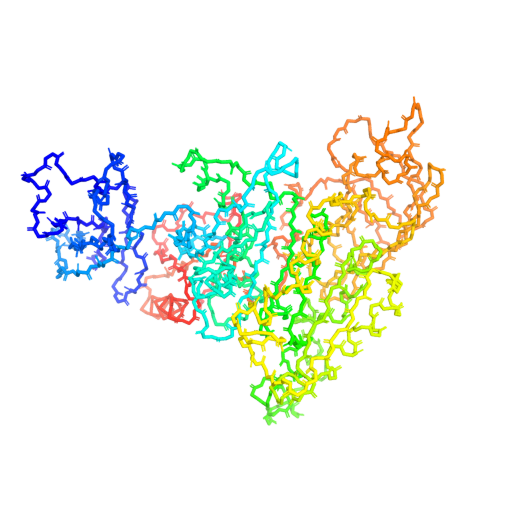12 434 VAL A C 1
ATOM 3242 O O . VAL A 1 434 ? 1.795 -2.935 -25.824 1.00 90.12 434 VAL A O 1
ATOM 3245 N N . LEU A 1 435 ? 2.151 -4.651 -24.424 1.00 90.19 435 LEU A N 1
ATOM 3246 C CA . LEU A 1 435 ? 3.610 -4.526 -24.442 1.00 90.19 435 LEU A CA 1
ATOM 3247 C C . LEU A 1 435 ? 4.172 -4.729 -25.850 1.00 90.19 435 LEU A C 1
ATOM 3249 O O . LEU A 1 435 ? 4.933 -3.903 -26.338 1.00 90.19 435 LEU A O 1
ATOM 3253 N N . ALA A 1 436 ? 3.791 -5.814 -26.519 1.00 87.06 436 ALA A N 1
ATOM 3254 C CA . ALA A 1 436 ? 4.414 -6.204 -27.779 1.00 87.06 436 ALA A CA 1
ATOM 3255 C C . ALA A 1 436 ? 3.949 -5.400 -29.006 1.00 87.06 436 ALA A C 1
ATOM 3257 O O . ALA A 1 436 ? 4.684 -5.322 -29.993 1.00 87.06 436 ALA A O 1
ATOM 3258 N N . CYS A 1 437 ? 2.724 -4.866 -28.968 1.00 84.31 437 CYS A N 1
ATOM 3259 C CA . CYS A 1 437 ? 2.052 -4.259 -30.123 1.00 84.31 437 CYS A CA 1
ATOM 3260 C C . CYS A 1 437 ? 1.457 -2.867 -29.839 1.00 84.31 437 CYS A C 1
ATOM 3262 O O . CYS A 1 437 ? 0.882 -2.254 -30.736 1.00 84.31 437 CYS A O 1
ATOM 3264 N N . GLY A 1 438 ? 1.585 -2.351 -28.614 1.00 82.06 438 GLY A N 1
ATOM 3265 C CA . GLY A 1 438 ? 0.953 -1.105 -28.182 1.00 82.06 438 GLY A CA 1
ATOM 3266 C C . GLY A 1 438 ? -0.547 -1.246 -27.895 1.00 82.06 438 GLY A C 1
ATOM 3267 O O . GLY A 1 438 ? -1.157 -2.301 -28.082 1.00 82.06 438 GLY A O 1
ATOM 3268 N N . SER A 1 439 ? -1.170 -0.149 -27.452 1.00 73.88 439 SER A N 1
ATOM 3269 C CA . SER A 1 439 ? -2.582 -0.119 -27.029 1.00 73.88 439 SER A CA 1
ATOM 3270 C C . SER A 1 439 ? -3.589 -0.439 -28.143 1.00 73.88 439 SER A C 1
ATOM 3272 O O . SER A 1 439 ? -4.729 -0.779 -27.849 1.00 73.88 439 SER A O 1
ATOM 3274 N N . GLY A 1 440 ? -3.179 -0.343 -29.414 1.00 67.19 440 GLY A N 1
ATOM 3275 C CA . GLY A 1 440 ? -3.994 -0.724 -30.574 1.00 67.19 440 GLY A CA 1
ATOM 3276 C C . GLY A 1 440 ? -4.092 -2.237 -30.808 1.00 67.19 440 GLY A C 1
ATOM 3277 O O . GLY A 1 440 ? -4.869 -2.664 -31.659 1.00 67.19 440 GLY A O 1
ATOM 3278 N N . GLY A 1 441 ? -3.334 -3.044 -30.053 1.00 68.00 441 GLY A N 1
ATOM 3279 C CA . GLY A 1 441 ? -3.296 -4.499 -30.185 1.00 68.00 441 GLY A CA 1
ATOM 3280 C C . GLY A 1 441 ? -2.544 -4.982 -31.430 1.00 68.00 441 GLY A C 1
ATOM 3281 O O . GLY A 1 441 ? -2.129 -4.207 -32.290 1.00 68.00 441 GLY A O 1
ATOM 3282 N N . CYS A 1 442 ? -2.337 -6.296 -31.529 1.00 68.50 442 CYS A N 1
ATOM 3283 C CA . CYS A 1 442 ? -1.686 -6.883 -32.697 1.00 68.50 442 CYS A CA 1
ATOM 3284 C C . CYS A 1 442 ? -2.720 -7.112 -33.812 1.00 68.50 442 CYS A C 1
ATOM 3286 O O . CYS A 1 442 ? -3.643 -7.904 -33.641 1.00 68.50 442 CYS A O 1
ATOM 3288 N N . ALA A 1 443 ? -2.553 -6.457 -34.966 1.00 59.31 443 ALA A N 1
ATOM 3289 C CA . ALA A 1 443 ? -3.538 -6.453 -36.056 1.00 59.31 443 ALA A CA 1
ATOM 3290 C C . ALA A 1 443 ? -3.852 -7.841 -36.668 1.00 59.31 443 ALA A C 1
ATOM 3292 O O . ALA A 1 443 ? -4.866 -7.979 -37.349 1.00 59.31 443 ALA A O 1
ATOM 3293 N N . SER A 1 444 ? -3.011 -8.864 -36.439 1.00 56.38 444 SER A N 1
ATOM 3294 C CA . SER A 1 444 ? -3.250 -10.242 -36.926 1.00 56.38 444 SER A CA 1
ATOM 3295 C C . SER A 1 444 ? -2.264 -11.327 -36.445 1.00 56.38 444 SER A C 1
ATOM 3297 O O . SER A 1 444 ? -2.533 -12.509 -36.654 1.00 56.38 444 SER A O 1
ATOM 3299 N N . ALA A 1 445 ? -1.144 -10.986 -35.789 1.00 65.00 445 ALA A N 1
ATOM 3300 C CA . ALA A 1 445 ? -0.139 -11.955 -35.323 1.00 65.00 445 ALA A CA 1
ATOM 3301 C C . ALA A 1 445 ? 0.094 -11.867 -33.806 1.00 65.00 445 ALA A C 1
ATOM 3303 O O . ALA A 1 445 ? 0.255 -10.780 -33.261 1.00 65.00 445 ALA A O 1
ATOM 3304 N N . ARG A 1 446 ? 0.132 -13.017 -33.123 1.00 71.62 446 ARG A N 1
ATOM 3305 C CA . ARG A 1 446 ? 0.410 -13.099 -31.678 1.00 71.62 446 ARG A CA 1
ATOM 3306 C C . ARG A 1 446 ? 1.838 -12.653 -31.366 1.00 71.62 446 ARG A C 1
ATOM 3308 O O . ARG A 1 446 ? 2.738 -12.962 -32.154 1.00 71.62 446 ARG A O 1
ATOM 3315 N N . PRO A 1 447 ? 2.074 -12.027 -30.203 1.00 83.31 447 PRO A N 1
ATOM 3316 C CA . PRO A 1 447 ? 3.433 -11.780 -29.765 1.00 83.31 447 PRO A CA 1
ATOM 3317 C C . PRO A 1 447 ? 4.153 -13.105 -29.506 1.00 83.31 447 PRO A C 1
ATOM 3319 O O . PRO A 1 447 ? 3.592 -14.037 -28.927 1.00 83.31 447 PRO A O 1
ATOM 3322 N N . LYS A 1 448 ? 5.409 -13.197 -29.942 1.00 89.00 448 LYS A N 1
ATOM 3323 C CA . LYS A 1 448 ? 6.281 -14.332 -29.632 1.00 89.00 448 LYS A CA 1
ATOM 3324 C C . LYS A 1 448 ? 6.837 -14.146 -28.225 1.00 89.00 448 LYS A C 1
ATOM 3326 O O . LYS A 1 448 ? 7.657 -13.255 -28.017 1.00 89.00 448 LYS A O 1
ATOM 3331 N N . LEU A 1 449 ? 6.407 -14.979 -27.282 1.00 93.69 449 LEU A N 1
ATOM 3332 C CA . LEU A 1 449 ? 6.955 -15.004 -25.927 1.00 93.69 449 LEU A CA 1
ATOM 3333 C C . LEU A 1 449 ? 8.109 -16.010 -25.853 1.00 93.69 449 LEU A C 1
ATOM 3335 O O . LEU A 1 449 ? 7.916 -17.195 -26.113 1.00 93.69 449 LEU A O 1
ATOM 3339 N N . MET A 1 450 ? 9.297 -15.536 -25.490 1.00 95.25 450 MET A N 1
ATOM 3340 C CA . MET A 1 450 ? 10.485 -16.351 -25.246 1.00 95.25 450 MET A CA 1
ATOM 3341 C C . MET A 1 450 ? 10.778 -16.353 -23.744 1.00 95.25 450 MET A C 1
ATOM 3343 O O . MET A 1 450 ? 11.180 -15.323 -23.209 1.00 95.25 450 MET A O 1
ATOM 3347 N N . LEU A 1 451 ? 10.591 -17.492 -23.074 1.00 95.75 451 LEU A N 1
ATOM 3348 C CA . LEU A 1 451 ? 10.971 -17.685 -21.670 1.00 95.75 451 LEU A CA 1
ATOM 3349 C C . LEU A 1 451 ? 12.287 -18.461 -21.611 1.00 95.75 451 LEU A C 1
ATOM 3351 O O . LEU A 1 451 ? 12.327 -19.613 -22.036 1.00 95.75 451 LEU A O 1
ATOM 3355 N N . ASP A 1 452 ? 13.359 -17.831 -21.131 1.00 95.56 452 ASP A N 1
ATOM 3356 C CA . ASP A 1 452 ? 14.704 -18.419 -21.031 1.00 95.56 452 ASP A CA 1
ATOM 3357 C C . ASP A 1 452 ? 15.182 -19.079 -22.340 1.00 95.56 452 ASP A C 1
ATOM 3359 O O . ASP A 1 452 ? 15.758 -20.163 -22.356 1.00 95.56 452 ASP A O 1
ATOM 3363 N N . GLY A 1 453 ? 14.906 -18.423 -23.472 1.00 93.31 453 GLY A N 1
ATOM 3364 C CA . GLY A 1 453 ? 15.251 -18.926 -24.807 1.00 93.31 453 GLY A CA 1
ATOM 3365 C C . GLY A 1 453 ? 14.269 -19.954 -25.386 1.00 93.31 453 GLY A C 1
ATOM 3366 O O . GLY A 1 453 ? 14.428 -20.359 -26.536 1.00 93.31 453 GLY A O 1
ATOM 3367 N N . GLN A 1 454 ? 13.221 -20.334 -24.651 1.00 94.56 454 GLN A N 1
ATOM 3368 C CA . GLN A 1 454 ? 12.182 -21.251 -25.113 1.00 94.56 454 GLN A CA 1
ATOM 3369 C C . GLN A 1 454 ? 10.935 -20.496 -25.593 1.00 94.56 454 GLN A C 1
ATOM 3371 O O . GLN A 1 454 ? 10.300 -19.764 -24.829 1.00 94.56 454 GLN A O 1
ATOM 3376 N N . LEU A 1 455 ? 10.539 -20.726 -26.849 1.00 93.69 455 LEU A N 1
ATOM 3377 C CA . LEU A 1 455 ? 9.299 -20.187 -27.408 1.00 93.69 455 LEU A CA 1
ATOM 3378 C C . LEU A 1 455 ? 8.078 -20.804 -26.714 1.00 93.69 455 LEU A C 1
ATOM 3380 O O . LEU A 1 455 ? 7.937 -22.026 -26.670 1.00 93.69 455 LEU A O 1
ATOM 3384 N N . GLN A 1 456 ? 7.180 -19.951 -26.228 1.00 92.25 456 GLN A N 1
ATOM 3385 C CA . GLN A 1 456 ? 5.912 -20.354 -25.629 1.00 92.25 456 GLN A CA 1
ATOM 3386 C C . GLN A 1 456 ? 4.757 -20.143 -26.605 1.00 92.25 456 GLN A C 1
ATOM 3388 O O . GLN A 1 456 ? 4.639 -19.096 -27.248 1.00 92.25 456 GLN A O 1
ATOM 3393 N N . VAL A 1 457 ? 3.878 -21.142 -26.692 1.00 83.19 457 VAL A N 1
ATOM 3394 C CA . VAL A 1 457 ? 2.622 -21.030 -27.436 1.00 83.19 457 VAL A CA 1
ATOM 3395 C C . VAL A 1 457 ? 1.606 -20.353 -26.527 1.00 83.19 457 VAL A C 1
ATOM 3397 O O . VAL A 1 457 ? 1.287 -20.861 -25.461 1.00 83.19 457 VAL A O 1
ATOM 3400 N N . LEU A 1 458 ? 1.112 -19.187 -26.936 1.00 82.88 458 LEU A N 1
ATOM 3401 C CA . LEU A 1 458 ? 0.047 -18.498 -26.210 1.00 82.88 458 LEU A CA 1
ATOM 3402 C C . LEU A 1 458 ? -1.305 -19.122 -26.588 1.00 82.88 458 LEU A C 1
ATOM 3404 O O . LEU A 1 458 ? -1.519 -19.412 -27.769 1.00 82.88 458 LEU A O 1
ATOM 3408 N N . GLY A 1 459 ? -2.221 -19.279 -25.629 1.00 69.62 459 GLY A N 1
ATOM 3409 C CA . GLY A 1 459 ? -3.606 -19.728 -25.851 1.00 69.62 459 GLY A CA 1
ATOM 3410 C C . GLY A 1 459 ? -4.500 -18.654 -26.494 1.00 69.62 459 GLY A C 1
ATOM 3411 O O . GLY A 1 459 ? -4.218 -17.458 -26.395 1.00 69.62 459 GLY A O 1
ATOM 3412 N N . MET A 1 460 ? -5.540 -19.056 -27.239 1.00 56.34 460 MET A N 1
ATOM 3413 C CA . MET A 1 460 ? -6.514 -18.132 -27.869 1.00 56.34 460 MET A CA 1
ATOM 3414 C C . MET A 1 460 ? -7.562 -17.586 -26.905 1.00 56.34 460 MET A C 1
ATOM 3416 O O . MET A 1 460 ? -8.144 -16.539 -27.174 1.00 56.34 460 MET A O 1
ATOM 3420 N N . GLU A 1 461 ? -7.744 -18.259 -25.779 1.00 62.53 461 GLU A N 1
ATOM 3421 C CA . GLU A 1 461 ? -8.789 -17.992 -24.805 1.00 62.53 461 GLU A CA 1
ATOM 3422 C C . GLU A 1 461 ? -8.159 -17.850 -23.417 1.00 62.53 461 GLU A C 1
ATOM 3424 O O . GLU A 1 461 ? -7.171 -18.515 -23.109 1.00 62.53 461 GLU A O 1
ATOM 3429 N N . GLY A 1 462 ? -8.726 -16.979 -22.581 1.00 68.94 462 GLY A N 1
ATOM 3430 C CA . GLY A 1 462 ? -8.262 -16.750 -21.211 1.00 68.94 462 GLY A CA 1
ATOM 3431 C C . GLY A 1 462 ? -7.775 -15.324 -20.952 1.00 68.94 462 GLY A C 1
ATOM 3432 O O . GLY A 1 462 ? -7.348 -14.609 -21.855 1.00 68.94 462 GLY A O 1
ATOM 3433 N N . LYS A 1 463 ? -7.882 -14.894 -19.689 1.00 83.94 463 LYS A N 1
ATOM 3434 C CA . LYS A 1 463 ? -7.396 -13.578 -19.232 1.00 83.94 463 LYS A CA 1
ATOM 3435 C C . LYS A 1 463 ? -5.890 -13.599 -18.947 1.00 83.94 463 LYS A C 1
ATOM 3437 O O . LYS A 1 463 ? -5.187 -12.648 -19.269 1.00 83.94 463 LYS A O 1
ATOM 3442 N N . SER A 1 464 ? -5.395 -14.701 -18.389 1.00 90.31 464 SER A N 1
ATOM 3443 C CA . SER A 1 464 ? -3.986 -14.918 -18.066 1.00 90.31 464 SER A CA 1
ATOM 3444 C C . SER A 1 464 ? -3.539 -16.321 -18.474 1.00 90.31 464 SER A C 1
ATOM 3446 O O . SER A 1 464 ? -4.367 -17.216 -18.653 1.00 90.31 464 SER A O 1
ATOM 3448 N N . ALA A 1 465 ? -2.227 -16.501 -18.612 1.00 91.56 465 ALA A N 1
ATOM 3449 C CA . ALA A 1 465 ? -1.578 -17.795 -18.790 1.00 91.56 465 ALA A CA 1
ATOM 3450 C C . ALA A 1 465 ? -0.519 -18.009 -17.700 1.00 91.56 465 ALA A C 1
ATOM 3452 O O . ALA A 1 465 ? 0.076 -17.050 -17.198 1.00 91.56 465 ALA A O 1
ATOM 3453 N N . CYS A 1 466 ? -0.308 -19.267 -17.312 1.00 92.69 466 CYS A N 1
ATOM 3454 C CA . CYS A 1 466 ? 0.629 -19.659 -16.263 1.00 92.69 466 CYS A CA 1
ATOM 3455 C C . CYS A 1 466 ? 1.681 -20.618 -16.816 1.00 92.69 466 CYS A C 1
ATOM 3457 O O . CYS A 1 466 ? 1.349 -21.590 -17.490 1.00 92.69 466 CYS A O 1
ATOM 3459 N N . TRP A 1 467 ? 2.944 -20.380 -16.469 1.00 93.94 467 TRP A N 1
ATOM 3460 C CA . TRP A 1 467 ? 4.057 -21.250 -16.834 1.00 93.94 467 TRP A CA 1
ATOM 3461 C C . TRP A 1 467 ? 4.787 -21.742 -15.596 1.00 93.94 467 TRP A C 1
ATOM 3463 O O . TRP A 1 467 ? 5.028 -20.989 -14.648 1.00 93.94 467 TRP A O 1
ATOM 3473 N N . CYS A 1 468 ? 5.167 -23.013 -15.638 1.00 92.81 468 CYS A N 1
ATOM 3474 C CA . CYS A 1 468 ? 5.926 -23.698 -14.610 1.00 92.81 468 CYS A CA 1
ATOM 3475 C C . CYS A 1 468 ? 7.250 -24.185 -15.179 1.00 92.81 468 CYS A C 1
ATOM 3477 O O . CYS A 1 468 ? 7.299 -24.745 -16.277 1.00 92.81 468 CYS A O 1
ATOM 3479 N N . LEU A 1 469 ? 8.311 -24.027 -14.397 1.00 91.19 469 LEU A N 1
ATOM 3480 C CA . LEU A 1 469 ? 9.605 -24.597 -14.717 1.00 91.19 469 LEU A CA 1
ATOM 3481 C C . LEU A 1 469 ? 9.604 -26.081 -14.328 1.00 91.19 469 LEU A C 1
ATOM 3483 O O . LEU A 1 469 ? 9.545 -26.433 -13.146 1.00 91.19 469 LEU A O 1
ATOM 3487 N N . LEU A 1 470 ? 9.646 -26.956 -15.331 1.00 84.81 470 LEU A N 1
ATOM 3488 C CA . LEU A 1 470 ? 9.791 -28.396 -15.155 1.00 84.81 470 LEU A CA 1
ATOM 3489 C C . LEU A 1 470 ? 11.278 -28.733 -14.987 1.00 84.81 470 LEU A C 1
ATOM 3491 O O . LEU A 1 470 ? 12.107 -28.452 -15.857 1.00 84.81 470 LEU A O 1
ATOM 3495 N N . GLY A 1 471 ? 11.622 -29.327 -13.842 1.00 78.38 471 GLY A N 1
ATOM 3496 C CA . GLY A 1 471 ? 13.016 -29.567 -13.472 1.00 78.38 471 GLY A CA 1
ATOM 3497 C C . GLY A 1 471 ? 13.785 -28.251 -13.328 1.00 78.38 471 GLY A C 1
ATOM 3498 O O . GLY A 1 471 ? 13.384 -27.381 -12.557 1.00 78.38 471 GLY A O 1
ATOM 3499 N N . SER A 1 472 ? 14.894 -28.116 -14.058 1.00 70.44 472 SER A N 1
ATOM 3500 C CA . SER A 1 472 ? 15.740 -26.915 -14.057 1.00 70.44 472 SER A CA 1
ATOM 3501 C C . SER A 1 472 ? 15.917 -26.270 -15.436 1.00 70.44 472 SER A C 1
ATOM 3503 O O . SER A 1 472 ? 16.812 -25.442 -15.574 1.00 70.44 472 SER A O 1
ATOM 3505 N N . ALA A 1 473 ? 15.162 -26.680 -16.466 1.00 75.56 473 ALA A N 1
ATOM 3506 C CA . ALA A 1 473 ? 15.521 -26.318 -17.845 1.00 75.56 473 ALA A CA 1
ATOM 3507 C C . ALA A 1 473 ? 14.367 -26.036 -18.819 1.00 75.56 473 ALA A C 1
ATOM 3509 O O . ALA A 1 473 ? 14.617 -25.378 -19.823 1.00 75.56 473 ALA A O 1
ATOM 3510 N N . SER A 1 474 ? 13.139 -26.511 -18.581 1.00 90.50 474 SER A N 1
ATOM 3511 C CA . SER A 1 474 ? 12.057 -26.364 -19.569 1.00 90.50 474 SER A CA 1
ATOM 3512 C C . SER A 1 474 ? 10.799 -25.759 -18.967 1.00 90.50 474 SER A C 1
ATOM 3514 O O . SER A 1 474 ? 10.271 -26.275 -17.981 1.00 90.50 474 SER A O 1
ATOM 3516 N N . TRP A 1 475 ? 10.289 -24.707 -19.595 1.00 94.31 475 TRP A N 1
ATOM 3517 C CA . TRP A 1 475 ? 9.008 -24.096 -19.265 1.00 94.31 475 TRP A CA 1
ATOM 3518 C C . TRP A 1 475 ? 7.863 -24.852 -19.937 1.00 94.31 475 TRP A C 1
ATOM 3520 O O . TRP A 1 475 ? 7.943 -25.204 -21.114 1.00 94.31 475 TRP A O 1
ATOM 3530 N N . ALA A 1 476 ? 6.782 -25.081 -19.202 1.00 91.94 476 ALA A N 1
ATOM 3531 C CA . ALA A 1 476 ? 5.540 -25.615 -19.743 1.00 91.94 476 ALA A CA 1
ATOM 3532 C C . ALA A 1 476 ? 4.350 -24.844 -19.176 1.00 91.94 476 ALA A C 1
ATOM 3534 O O . ALA A 1 476 ? 4.411 -24.343 -18.050 1.00 91.94 476 ALA A O 1
ATOM 3535 N N . GLU A 1 477 ? 3.273 -24.757 -19.952 1.00 90.56 477 GLU A N 1
ATOM 3536 C CA . GLU A 1 477 ? 2.004 -24.247 -19.447 1.00 90.56 477 GLU A CA 1
ATOM 3537 C C . GLU A 1 477 ? 1.512 -25.148 -18.308 1.00 90.56 477 GLU A C 1
ATOM 3539 O O . GLU A 1 477 ? 1.623 -26.376 -18.365 1.00 90.56 477 GLU A O 1
ATOM 3544 N N . CYS A 1 478 ? 1.022 -24.533 -17.240 1.00 88.06 478 CYS A N 1
ATOM 3545 C CA . CYS A 1 478 ? 0.536 -25.243 -16.071 1.00 88.06 478 CYS A CA 1
ATOM 3546 C C . CYS A 1 478 ? -0.707 -24.576 -15.499 1.00 88.06 478 CYS A C 1
ATOM 3548 O O . CYS A 1 478 ? -1.065 -23.457 -15.861 1.00 88.06 478 CYS A O 1
ATOM 3550 N N . GLU A 1 479 ? -1.375 -25.280 -14.590 1.00 82.12 479 GLU A N 1
ATOM 3551 C CA . GLU A 1 479 ? -2.617 -24.789 -14.013 1.00 82.12 479 GLU A CA 1
ATOM 3552 C C . GLU A 1 479 ? -2.412 -23.479 -13.233 1.00 82.12 479 GLU A C 1
ATOM 3554 O O . GLU A 1 479 ? -1.344 -23.206 -12.669 1.00 82.12 479 GLU A O 1
ATOM 3559 N N . ALA A 1 480 ? -3.462 -22.662 -13.185 1.00 77.25 480 ALA A N 1
ATOM 3560 C CA . ALA A 1 480 ? -3.451 -21.403 -12.455 1.00 77.25 480 ALA A CA 1
ATOM 3561 C C . ALA A 1 480 ? -3.231 -21.606 -10.945 1.00 77.25 480 ALA A C 1
ATOM 3563 O O . ALA A 1 480 ? -3.421 -22.695 -10.404 1.00 77.25 480 ALA A O 1
ATOM 3564 N N . GLU A 1 481 ? -2.898 -20.522 -10.235 1.00 75.44 481 GLU A N 1
ATOM 3565 C CA . GLU A 1 481 ? -2.700 -20.519 -8.775 1.00 75.44 481 GLU A CA 1
ATOM 3566 C C . GLU A 1 481 ? -3.837 -21.229 -8.013 1.00 75.44 481 GLU A C 1
ATOM 3568 O O . GLU A 1 481 ? -3.589 -21.952 -7.051 1.00 75.44 481 GLU A O 1
ATOM 3573 N N . ALA A 1 482 ? -5.086 -21.050 -8.457 1.00 72.38 482 ALA A N 1
ATOM 3574 C CA . ALA A 1 482 ? -6.275 -21.619 -7.820 1.00 72.38 482 ALA A CA 1
ATOM 3575 C C . ALA A 1 482 ? -6.356 -23.157 -7.879 1.00 72.38 482 ALA A C 1
ATOM 3577 O O . ALA A 1 482 ? -7.136 -23.747 -7.135 1.00 72.38 482 ALA A O 1
ATOM 3578 N N . ALA A 1 483 ? -5.570 -23.787 -8.749 1.00 76.31 483 ALA A N 1
ATOM 3579 C CA . ALA A 1 483 ? -5.546 -25.229 -8.964 1.00 76.31 483 ALA A CA 1
ATOM 3580 C C . ALA A 1 483 ? -4.260 -25.886 -8.423 1.00 76.31 483 ALA A C 1
ATOM 3582 O O . ALA A 1 483 ? -4.014 -27.066 -8.647 1.00 76.31 483 ALA A O 1
ATOM 3583 N N . LEU A 1 484 ? -3.438 -25.143 -7.667 1.00 76.69 484 LEU A N 1
ATOM 3584 C CA . LEU A 1 484 ? -2.258 -25.703 -7.010 1.00 76.69 484 LEU A CA 1
ATOM 3585 C C . LEU A 1 484 ? -2.626 -26.907 -6.121 1.00 76.69 484 LEU A C 1
ATOM 3587 O O . LEU A 1 484 ? -3.573 -26.819 -5.330 1.00 76.69 484 LEU A O 1
ATOM 3591 N N . PRO A 1 485 ? -1.869 -28.020 -6.194 1.00 78.44 485 PRO A N 1
ATOM 3592 C CA . PRO A 1 485 ? -2.120 -29.168 -5.339 1.00 78.44 485 PRO A CA 1
ATOM 3593 C C . PRO A 1 485 ? -1.882 -28.791 -3.866 1.00 78.44 485 PRO A C 1
ATOM 3595 O O . PRO A 1 485 ? -0.998 -27.981 -3.583 1.00 78.44 485 PRO A O 1
ATOM 3598 N N . PRO A 1 486 ? -2.580 -29.419 -2.899 1.00 75.12 486 PRO A N 1
ATOM 3599 C CA . PRO A 1 486 ? -2.447 -29.090 -1.473 1.00 75.12 486 PRO A CA 1
ATOM 3600 C C . PRO A 1 486 ? -1.028 -29.233 -0.897 1.00 75.12 486 PRO A C 1
ATOM 3602 O O . PRO A 1 486 ? -0.733 -28.710 0.175 1.00 75.12 486 PRO A O 1
ATOM 3605 N N . THR A 1 487 ? -0.156 -29.974 -1.580 1.00 81.25 487 THR A N 1
ATOM 3606 C CA . THR A 1 487 ? 1.253 -30.168 -1.214 1.00 81.25 487 THR A CA 1
ATOM 3607 C C . THR A 1 487 ? 2.149 -28.999 -1.619 1.00 81.25 487 THR A C 1
ATOM 3609 O O . THR A 1 487 ? 3.284 -28.915 -1.155 1.00 81.25 487 THR A O 1
ATOM 3612 N N . GLU A 1 488 ? 1.669 -28.104 -2.480 1.00 81.56 488 GLU A N 1
ATOM 3613 C CA . GLU A 1 488 ? 2.382 -26.906 -2.898 1.00 81.56 488 GLU A CA 1
ATOM 3614 C C . GLU A 1 488 ? 1.803 -25.660 -2.230 1.00 81.56 488 GLU A C 1
ATOM 3616 O O . GLU A 1 488 ? 0.601 -25.537 -2.010 1.00 81.56 488 GLU A O 1
ATOM 3621 N N . ARG A 1 489 ? 2.678 -24.701 -1.916 1.00 83.06 489 ARG A N 1
ATOM 3622 C CA . ARG A 1 489 ? 2.269 -23.398 -1.386 1.00 83.06 489 ARG A CA 1
ATOM 3623 C C . ARG A 1 489 ? 2.207 -22.391 -2.527 1.00 83.06 489 ARG A C 1
ATOM 3625 O O . ARG A 1 489 ? 3.183 -22.236 -3.265 1.00 83.06 489 ARG A O 1
ATOM 3632 N N . GLY A 1 490 ? 1.077 -21.702 -2.654 1.00 83.50 490 GLY A N 1
ATOM 3633 C CA . GLY A 1 490 ? 0.947 -20.528 -3.520 1.00 83.50 490 GLY A CA 1
ATOM 3634 C C . GLY A 1 490 ? 1.394 -19.230 -2.831 1.00 83.50 490 GLY A C 1
ATOM 3635 O O . GLY A 1 490 ? 1.736 -19.246 -1.643 1.00 83.50 490 GLY A O 1
ATOM 3636 N N . PRO A 1 491 ? 1.312 -18.078 -3.523 1.00 84.81 491 PRO A N 1
ATOM 3637 C CA . PRO A 1 491 ? 1.625 -16.759 -2.965 1.00 84.81 491 PRO A CA 1
ATOM 3638 C C . PRO A 1 491 ? 0.925 -16.467 -1.636 1.00 84.81 491 PRO A C 1
ATOM 3640 O O . PRO A 1 491 ? 1.508 -15.882 -0.734 1.00 84.81 491 PRO A O 1
ATOM 3643 N N . ARG A 1 492 ? -0.323 -16.916 -1.464 1.00 79.94 492 ARG A N 1
ATOM 3644 C CA . ARG A 1 492 ? -1.075 -16.679 -0.222 1.00 79.94 492 ARG A CA 1
ATOM 3645 C C . ARG A 1 492 ? -0.593 -17.506 0.968 1.00 79.94 492 ARG A C 1
ATOM 3647 O O . ARG A 1 492 ? -0.827 -17.092 2.101 1.00 79.94 492 ARG A O 1
ATOM 3654 N N . GLN A 1 493 ? 0.075 -18.630 0.711 1.00 78.62 493 GLN A N 1
ATOM 3655 C CA . GLN A 1 493 ? 0.471 -19.643 1.697 1.00 78.62 493 GLN A CA 1
ATOM 3656 C C . GLN A 1 493 ? 1.990 -19.697 1.931 1.00 78.62 493 GLN A C 1
ATOM 3658 O O . GLN A 1 493 ? 2.464 -20.469 2.765 1.00 78.62 493 GLN A O 1
ATOM 3663 N N . VAL A 1 494 ? 2.776 -18.914 1.189 1.00 82.00 494 VAL A N 1
ATOM 3664 C CA . VAL A 1 494 ? 4.223 -18.779 1.386 1.00 82.00 494 VAL A CA 1
ATOM 3665 C C . VAL A 1 494 ? 4.528 -17.598 2.312 1.00 82.00 494 VAL A C 1
ATOM 3667 O O . VAL A 1 494 ? 3.756 -16.643 2.415 1.00 82.00 494 VAL A O 1
ATOM 3670 N N . GLY A 1 495 ? 5.658 -17.675 3.009 1.00 82.88 495 GLY A N 1
ATOM 3671 C CA . GLY A 1 495 ? 6.161 -16.600 3.853 1.00 82.88 495 GLY A CA 1
ATOM 3672 C C . GLY A 1 495 ? 6.485 -17.034 5.284 1.00 82.88 495 GLY A C 1
ATOM 3673 O O . GLY A 1 495 ? 6.164 -18.156 5.690 1.00 82.88 495 GLY A O 1
ATOM 3674 N N . PRO A 1 496 ? 7.111 -16.140 6.065 1.00 83.06 496 PRO A N 1
ATOM 3675 C CA . PRO A 1 496 ? 7.388 -16.362 7.477 1.00 83.06 496 PRO A CA 1
ATOM 3676 C C . PRO A 1 496 ? 6.105 -16.443 8.306 1.00 83.06 496 PRO A C 1
ATOM 3678 O O . PRO A 1 496 ? 5.049 -15.954 7.904 1.00 83.06 496 PRO A O 1
ATOM 3681 N N . MET A 1 497 ? 6.229 -16.973 9.527 1.00 80.31 497 MET A N 1
ATOM 3682 C CA . MET A 1 497 ? 5.117 -17.145 10.474 1.00 80.31 497 MET A CA 1
ATOM 3683 C C . MET A 1 497 ? 4.318 -15.856 10.725 1.00 80.31 497 MET A C 1
ATOM 3685 O O . MET A 1 497 ? 3.116 -15.922 10.956 1.00 80.31 497 MET A O 1
ATOM 3689 N N . ARG A 1 498 ? 4.927 -14.668 10.594 1.00 79.62 498 ARG A N 1
ATOM 3690 C CA . ARG A 1 498 ? 4.208 -13.386 10.720 1.00 79.62 498 ARG A CA 1
ATOM 3691 C C . ARG A 1 498 ? 3.057 -13.196 9.719 1.00 79.62 498 ARG A C 1
ATOM 3693 O O . ARG A 1 498 ? 2.201 -12.355 9.955 1.00 79.62 498 ARG A O 1
ATOM 3700 N N . ARG A 1 499 ? 2.998 -13.971 8.626 1.00 80.12 499 ARG A N 1
ATOM 3701 C CA . ARG A 1 499 ? 1.859 -13.988 7.685 1.00 80.12 499 ARG A CA 1
ATOM 3702 C C . ARG A 1 499 ? 0.533 -14.334 8.366 1.00 80.12 499 ARG A C 1
ATOM 3704 O O . ARG A 1 499 ? -0.510 -13.906 7.884 1.00 80.12 499 ARG A O 1
ATOM 3711 N N . LEU A 1 500 ? 0.581 -15.049 9.493 1.00 76.38 500 LEU A N 1
ATOM 3712 C CA . LEU A 1 500 ? -0.585 -15.339 10.331 1.00 76.38 500 LEU A CA 1
ATOM 3713 C C . LEU A 1 500 ? -1.295 -14.069 10.822 1.00 76.38 500 LEU A C 1
ATOM 3715 O O . LEU A 1 500 ? -2.490 -14.111 11.075 1.00 76.38 500 LEU A O 1
ATOM 3719 N N . PHE A 1 501 ? -0.584 -12.944 10.932 1.00 77.25 501 PHE A N 1
ATOM 3720 C CA . PHE A 1 501 ? -1.148 -11.660 11.360 1.00 77.25 501 PHE A CA 1
ATOM 3721 C C . PHE A 1 501 ? -1.771 -10.852 10.209 1.00 77.25 501 PHE A C 1
ATOM 3723 O O . PHE A 1 501 ? -2.094 -9.686 10.389 1.00 77.25 501 PHE A O 1
ATOM 3730 N N . SER A 1 502 ? -1.872 -11.415 9.004 1.00 78.69 502 SER A N 1
ATOM 3731 C CA . SER A 1 502 ? -2.451 -10.745 7.826 1.00 78.69 502 SER A CA 1
ATOM 3732 C C . SER A 1 502 ? -3.462 -11.634 7.101 1.00 78.69 502 SER A C 1
ATOM 3734 O O . SER A 1 502 ? -3.683 -11.481 5.902 1.00 78.69 502 SER A O 1
ATOM 3736 N N . ALA A 1 503 ? -4.007 -12.625 7.803 1.00 80.56 503 ALA A N 1
ATOM 3737 C CA . ALA A 1 503 ? -5.007 -13.547 7.293 1.00 80.56 503 ALA A CA 1
ATOM 3738 C C . ALA A 1 503 ? -5.941 -13.965 8.437 1.00 80.56 503 ALA A C 1
ATOM 3740 O O . ALA A 1 503 ? -5.523 -13.929 9.597 1.00 80.56 503 ALA A O 1
ATOM 3741 N N . PRO A 1 504 ? -7.178 -14.397 8.142 1.00 81.44 504 PRO A N 1
ATOM 3742 C CA . PRO A 1 504 ? -8.098 -14.823 9.180 1.00 81.44 504 PRO A CA 1
ATOM 3743 C C . PRO A 1 504 ? -7.547 -16.073 9.863 1.00 81.44 504 PRO A C 1
ATOM 3745 O O . PRO A 1 504 ? -7.212 -17.067 9.208 1.00 81.44 504 PRO A O 1
ATOM 3748 N N . VAL A 1 505 ? -7.455 -16.023 11.188 1.00 78.50 505 VAL A N 1
ATOM 3749 C CA . VAL A 1 505 ? -6.939 -17.118 12.011 1.00 78.50 505 VAL A CA 1
ATOM 3750 C C . VAL A 1 505 ? -7.905 -17.461 13.137 1.00 78.50 505 VAL A C 1
ATOM 3752 O O . VAL A 1 505 ? -8.591 -16.604 13.701 1.00 78.50 505 VAL A O 1
ATOM 3755 N N . CYS A 1 506 ? -7.945 -18.743 13.488 1.00 83.56 506 CYS A N 1
ATOM 3756 C CA . CYS A 1 506 ? -8.651 -19.230 14.664 1.00 83.56 506 CYS A CA 1
ATOM 3757 C C . CYS A 1 506 ? -7.759 -20.173 15.471 1.00 83.56 506 CYS A C 1
ATOM 3759 O O . CYS A 1 506 ? -6.988 -20.948 14.904 1.00 83.56 506 CYS A O 1
ATOM 3761 N N . ALA A 1 507 ? -7.896 -20.133 16.793 1.00 84.75 507 ALA A N 1
ATOM 3762 C CA . ALA A 1 507 ? -7.260 -21.088 17.687 1.00 84.75 507 ALA A CA 1
ATOM 3763 C C . ALA A 1 507 ? -8.266 -22.167 18.084 1.00 84.75 507 ALA A C 1
ATOM 3765 O O . ALA A 1 507 ? -9.319 -21.867 18.656 1.00 84.75 507 ALA A O 1
ATOM 3766 N N . ILE A 1 508 ? -7.912 -23.421 17.799 1.00 84.31 508 ILE A N 1
ATOM 3767 C CA . ILE A 1 508 ? -8.628 -24.589 18.308 1.00 84.31 508 ILE A CA 1
ATOM 3768 C C . ILE A 1 508 ? -7.886 -25.111 19.530 1.00 84.31 508 ILE A C 1
ATOM 3770 O O . ILE A 1 508 ? -6.687 -25.373 19.454 1.00 84.31 508 ILE A O 1
ATOM 3774 N N . PHE A 1 509 ? -8.599 -25.271 20.641 1.00 82.25 509 PHE A N 1
ATOM 3775 C CA . PHE A 1 509 ? -8.021 -25.724 21.905 1.00 82.25 509 PHE A CA 1
ATOM 3776 C C . PHE A 1 509 ? -8.836 -26.868 22.516 1.00 82.25 509 PHE A C 1
ATOM 3778 O O . PHE A 1 509 ? -10.045 -26.982 22.292 1.00 82.25 509 PHE A O 1
ATOM 3785 N N . GLY A 1 510 ? -8.151 -27.747 23.249 1.00 80.56 510 GLY A N 1
ATOM 3786 C CA . GLY A 1 510 ? -8.764 -28.865 23.963 1.00 80.56 510 GLY A CA 1
ATOM 3787 C C . GLY A 1 510 ? -9.568 -28.415 25.183 1.00 80.56 510 GLY A C 1
ATOM 3788 O O . GLY A 1 510 ? -9.744 -27.230 25.445 1.00 80.56 510 GLY A O 1
ATOM 3789 N N . SER A 1 511 ? -10.070 -29.376 25.955 1.00 78.94 511 SER A N 1
ATOM 3790 C CA . SER A 1 511 ? -10.756 -29.095 27.223 1.00 78.94 511 SER A CA 1
ATOM 3791 C C . SER A 1 511 ? -9.796 -28.852 28.393 1.00 78.94 511 SER A C 1
ATOM 3793 O O . SER A 1 511 ? -10.248 -28.677 29.523 1.00 78.94 511 SER A O 1
ATOM 3795 N N . ASP A 1 512 ? -8.484 -28.909 28.163 1.00 84.38 512 ASP A N 1
ATOM 3796 C CA . ASP A 1 512 ? -7.482 -28.716 29.199 1.00 84.38 512 ASP A CA 1
ATOM 3797 C C . ASP A 1 512 ? -7.258 -27.223 29.496 1.00 84.38 512 ASP A C 1
ATOM 3799 O O . ASP A 1 512 ? -7.342 -26.351 28.628 1.00 84.38 512 ASP A O 1
ATOM 3803 N N . ALA A 1 513 ? -6.969 -26.923 30.763 1.00 84.75 513 ALA A N 1
ATOM 3804 C CA . ALA A 1 513 ? -6.837 -25.548 31.233 1.00 84.75 513 ALA A CA 1
ATOM 3805 C C . ALA A 1 513 ? -5.631 -24.815 30.617 1.00 84.75 513 ALA A C 1
ATOM 3807 O O . ALA A 1 513 ? -5.666 -23.589 30.483 1.00 84.75 513 ALA A O 1
ATOM 3808 N N . VAL A 1 514 ? -4.574 -25.544 30.241 1.00 87.69 514 VAL A N 1
ATOM 3809 C CA . VAL A 1 514 ? -3.344 -24.972 29.676 1.00 87.69 514 VAL A CA 1
ATOM 3810 C C . VAL A 1 514 ? -3.600 -24.488 28.253 1.00 87.69 514 VAL A C 1
ATOM 3812 O O . VAL A 1 514 ? -3.364 -23.317 27.967 1.00 87.69 514 VAL A O 1
ATOM 3815 N N . GLY A 1 515 ? -4.164 -25.335 27.393 1.00 84.94 515 GLY A N 1
ATOM 3816 C CA . GLY A 1 515 ? -4.540 -25.003 26.022 1.00 84.94 515 GLY A CA 1
ATOM 3817 C C . GLY A 1 515 ? -5.547 -23.858 25.962 1.00 84.94 515 GLY A C 1
ATOM 3818 O O . GLY A 1 515 ? -5.379 -22.929 25.171 1.00 84.94 515 GLY A O 1
ATOM 3819 N N . GLN A 1 516 ? -6.544 -23.855 26.854 1.00 84.31 516 GLN A N 1
ATOM 3820 C CA . GLN A 1 516 ? -7.488 -22.743 26.962 1.00 84.31 516 GLN A CA 1
ATOM 3821 C C . GLN A 1 516 ? -6.789 -21.433 27.357 1.00 84.31 516 GLN A C 1
ATOM 3823 O O . GLN A 1 516 ? -7.031 -20.394 26.742 1.00 84.31 516 GLN A O 1
ATOM 3828 N N . SER A 1 517 ? -5.907 -21.475 28.360 1.00 88.56 517 SER A N 1
ATOM 3829 C CA . SER A 1 517 ? -5.173 -20.292 28.829 1.00 88.56 517 SER A CA 1
ATOM 3830 C C . SER A 1 517 ? -4.195 -19.767 27.776 1.00 88.56 517 SER A C 1
ATOM 3832 O O . SER A 1 517 ? -4.088 -18.557 27.589 1.00 88.56 517 SER A O 1
ATOM 3834 N N . ALA A 1 518 ? -3.525 -20.659 27.044 1.00 89.62 518 ALA A N 1
ATOM 3835 C CA . ALA A 1 518 ? -2.628 -20.306 25.950 1.00 89.62 518 ALA A CA 1
ATOM 3836 C C . ALA A 1 518 ? -3.389 -19.646 24.793 1.00 89.62 518 ALA A C 1
ATOM 3838 O O . ALA A 1 518 ? -3.000 -18.574 24.334 1.00 89.62 518 ALA A O 1
ATOM 3839 N N . ALA A 1 519 ? -4.510 -20.231 24.360 1.00 89.12 519 ALA A N 1
ATOM 3840 C CA . ALA A 1 519 ? -5.339 -19.657 23.305 1.00 89.12 519 ALA A CA 1
ATOM 3841 C C . ALA A 1 519 ? -5.879 -18.273 23.704 1.00 89.12 519 ALA A C 1
ATOM 3843 O O . ALA A 1 519 ? -5.844 -17.333 22.907 1.00 89.12 519 ALA A O 1
ATOM 3844 N N . LEU A 1 520 ? -6.299 -18.122 24.964 1.00 90.69 520 LEU A N 1
ATOM 3845 C CA . LEU A 1 520 ? -6.740 -16.849 25.521 1.00 90.69 520 LEU A CA 1
ATOM 3846 C C . LEU A 1 520 ? -5.628 -15.797 25.530 1.00 90.69 520 LEU A C 1
ATOM 3848 O O . LEU A 1 520 ? -5.842 -14.663 25.097 1.00 90.69 520 LEU A O 1
ATOM 3852 N N . PHE A 1 521 ? -4.440 -16.178 26.001 1.00 90.94 521 PHE A N 1
ATOM 3853 C CA . PHE A 1 521 ? -3.272 -15.308 26.031 1.00 90.94 521 PHE A CA 1
ATOM 3854 C C . PHE A 1 521 ? -2.918 -14.818 24.626 1.00 90.94 521 PHE A C 1
ATOM 3856 O O . PHE A 1 521 ? -2.803 -13.613 24.412 1.00 90.94 521 PHE A O 1
ATOM 3863 N N . VAL A 1 522 ? -2.829 -15.730 23.652 1.00 88.94 522 VAL A N 1
ATOM 3864 C CA . VAL A 1 522 ? -2.526 -15.375 22.260 1.00 88.94 522 VAL A CA 1
ATOM 3865 C C . VAL A 1 522 ? -3.620 -14.478 21.677 1.00 88.94 522 VAL A C 1
ATOM 3867 O O . VAL A 1 522 ? -3.294 -13.468 21.058 1.00 88.94 522 VAL A O 1
ATOM 3870 N N . SER A 1 523 ? -4.903 -14.773 21.921 1.00 89.44 523 SER A N 1
ATOM 3871 C CA . S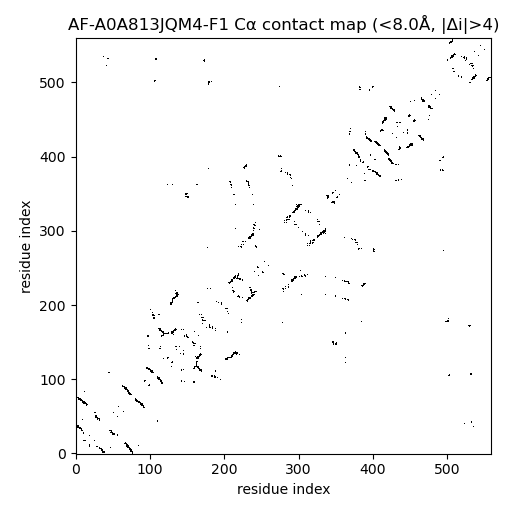ER A 1 523 ? -6.018 -13.936 21.451 1.00 89.44 523 SER A CA 1
ATOM 3872 C C . SER A 1 523 ? -5.927 -12.510 21.982 1.00 89.44 523 SER A C 1
ATOM 3874 O O . SER A 1 523 ? -6.023 -11.550 21.216 1.00 89.44 523 SER A O 1
ATOM 3876 N N . ASN A 1 524 ? -5.724 -12.358 23.290 1.00 90.56 524 ASN A N 1
ATOM 3877 C CA . ASN A 1 524 ? -5.643 -11.045 23.916 1.00 90.56 524 ASN A CA 1
ATOM 3878 C C . ASN A 1 524 ? -4.373 -10.296 23.479 1.00 90.56 524 ASN A C 1
ATOM 3880 O O . ASN A 1 524 ? -4.437 -9.095 23.225 1.00 90.56 524 ASN A O 1
ATOM 3884 N N . MET A 1 525 ? -3.242 -10.988 23.305 1.00 86.81 525 MET A N 1
ATOM 3885 C CA . MET A 1 525 ? -2.009 -10.393 22.777 1.00 86.81 525 MET A CA 1
ATOM 3886 C C . MET A 1 525 ? -2.156 -9.930 21.324 1.00 86.81 525 MET A C 1
ATOM 3888 O O . MET A 1 525 ? -1.725 -8.826 20.990 1.00 86.81 525 MET A O 1
ATOM 3892 N N . MET A 1 526 ? -2.804 -10.719 20.460 1.00 83.19 526 MET A N 1
ATOM 3893 C CA . MET A 1 526 ? -3.080 -10.316 19.074 1.00 83.19 526 MET A CA 1
ATOM 3894 C C . MET A 1 526 ? -3.962 -9.068 19.015 1.00 83.19 526 MET A C 1
ATOM 3896 O O . MET A 1 526 ? -3.693 -8.170 18.215 1.00 83.19 526 MET A O 1
ATOM 3900 N N . LEU A 1 527 ? -4.957 -8.964 19.897 1.00 84.75 527 LEU A N 1
ATOM 3901 C CA . LEU A 1 527 ? -5.777 -7.763 19.998 1.00 84.75 527 LEU A CA 1
ATOM 3902 C C . LEU A 1 527 ? -4.969 -6.552 20.492 1.00 84.75 527 LEU A C 1
ATOM 3904 O O . LEU A 1 527 ? -5.028 -5.485 19.879 1.00 84.75 527 LEU A O 1
ATOM 3908 N N . MET A 1 528 ? -4.222 -6.713 21.587 1.00 81.31 528 MET A N 1
ATOM 3909 C CA . MET A 1 528 ? -3.512 -5.619 22.260 1.00 81.31 528 MET A CA 1
ATOM 3910 C C . MET A 1 528 ? -2.330 -5.083 21.449 1.00 81.31 528 MET A C 1
ATOM 3912 O O . MET A 1 528 ? -2.125 -3.875 21.389 1.00 81.31 528 MET A O 1
ATOM 3916 N N . SER A 1 529 ? -1.548 -5.966 20.829 1.00 72.25 529 SER A N 1
ATOM 3917 C CA . SER A 1 529 ? -0.316 -5.594 20.122 1.00 72.25 529 SER A CA 1
ATOM 3918 C C . SER A 1 529 ? -0.493 -5.522 18.606 1.00 72.25 529 SER A C 1
ATOM 3920 O O . SER A 1 529 ? 0.161 -4.721 17.939 1.00 72.25 529 SER A O 1
ATOM 3922 N N . GLY A 1 530 ? -1.363 -6.367 18.051 1.00 68.00 530 GLY A N 1
ATOM 3923 C CA . GLY A 1 530 ? -1.555 -6.506 16.608 1.00 68.00 530 GLY A CA 1
ATOM 3924 C C . GLY A 1 530 ? -2.788 -5.793 16.066 1.00 68.00 530 GLY A C 1
ATOM 3925 O O . GLY A 1 530 ? -2.882 -5.625 14.861 1.00 68.00 530 GLY A O 1
ATOM 3926 N N . HIS A 1 531 ? -3.724 -5.367 16.926 1.00 75.12 531 HIS A N 1
ATOM 3927 C CA . HIS A 1 531 ? -5.053 -4.879 16.527 1.00 75.12 531 HIS A CA 1
ATOM 3928 C C . HIS A 1 531 ? -5.889 -5.913 15.744 1.00 75.12 531 HIS A C 1
ATOM 3930 O O . HIS A 1 531 ? -6.929 -5.547 15.191 1.00 75.12 531 HIS A O 1
ATOM 3936 N N . GLY A 1 532 ? -5.443 -7.172 15.705 1.00 77.50 532 GLY A N 1
ATOM 3937 C CA . GLY A 1 532 ? -6.099 -8.276 15.014 1.00 77.50 532 GLY A CA 1
ATOM 3938 C C . GLY A 1 532 ? -7.142 -8.965 15.891 1.00 77.50 532 GLY A C 1
ATOM 3939 O O . GLY A 1 532 ? -7.361 -8.596 17.050 1.00 77.50 532 GLY A O 1
ATOM 3940 N N . HIS A 1 533 ? -7.786 -9.990 15.342 1.00 79.00 533 HIS A N 1
ATOM 3941 C CA . HIS A 1 533 ? -8.798 -10.774 16.045 1.00 79.00 533 HIS A CA 1
ATOM 3942 C C . HIS A 1 533 ? -8.527 -12.274 15.893 1.00 79.00 533 HIS A C 1
ATOM 3944 O O . HIS A 1 533 ? -8.465 -12.787 14.779 1.00 79.00 533 HIS A O 1
ATOM 3950 N N . LEU A 1 534 ? -8.409 -12.991 17.015 1.00 85.56 534 LEU A N 1
ATOM 3951 C CA . LEU A 1 534 ? -8.267 -14.447 17.027 1.00 85.56 534 LEU A CA 1
ATOM 3952 C C . LEU A 1 534 ? -9.548 -15.083 17.554 1.00 85.56 534 LEU A C 1
ATOM 3954 O O . LEU A 1 534 ? -9.879 -14.974 18.736 1.00 85.56 534 LEU A O 1
ATOM 3958 N N . ARG A 1 535 ? -10.264 -15.792 16.682 1.00 84.81 535 ARG A N 1
ATOM 3959 C CA . ARG A 1 535 ? -11.445 -16.543 17.107 1.00 84.81 535 ARG A CA 1
ATOM 3960 C C . ARG A 1 535 ? -11.014 -17.776 17.898 1.00 84.81 535 ARG A C 1
ATOM 3962 O O . ARG A 1 535 ? -10.222 -18.577 17.407 1.00 84.81 535 ARG A O 1
ATOM 3969 N N . LEU A 1 536 ? -11.574 -17.948 19.091 1.00 86.88 536 LEU A N 1
ATOM 3970 C CA . LEU A 1 536 ? -11.377 -19.141 19.909 1.00 86.88 536 LEU A CA 1
ATOM 3971 C C . LEU A 1 536 ? -12.476 -20.159 19.599 1.00 86.88 536 LEU A C 1
ATOM 3973 O O . LEU A 1 536 ? -13.651 -19.799 19.549 1.00 86.88 536 LEU A O 1
ATOM 3977 N N . VAL A 1 537 ? -12.098 -21.417 19.371 1.00 83.12 537 VAL A N 1
ATOM 3978 C CA . VAL A 1 537 ? -13.032 -22.512 19.073 1.00 83.12 537 VAL A CA 1
ATOM 3979 C C . VAL A 1 537 ? -12.677 -23.723 19.945 1.00 83.12 537 VAL A C 1
ATOM 3981 O O . VAL A 1 537 ? -11.591 -24.284 19.788 1.00 83.12 537 VAL A O 1
ATOM 3984 N N . PRO A 1 538 ? -13.554 -24.158 20.867 1.00 80.31 538 PRO A N 1
ATOM 3985 C CA . PRO A 1 538 ? -13.347 -25.400 21.605 1.00 80.31 538 PRO A CA 1
ATOM 3986 C C . PRO A 1 538 ? -13.291 -26.598 20.649 1.00 80.31 538 PRO A C 1
ATOM 3988 O O . PRO A 1 538 ? -14.088 -26.686 19.716 1.00 80.31 538 PRO A O 1
ATOM 3991 N N . ALA A 1 539 ? -12.412 -27.570 20.896 1.00 78.69 539 ALA A N 1
ATOM 3992 C CA . ALA A 1 539 ? -12.290 -28.763 20.051 1.00 78.69 539 ALA A CA 1
ATOM 3993 C C . ALA A 1 539 ? -13.608 -29.553 19.926 1.00 78.69 539 ALA A C 1
ATOM 3995 O O . ALA A 1 539 ? -13.872 -30.143 18.880 1.00 78.69 539 ALA A O 1
ATOM 3996 N N . SER A 1 540 ? -14.470 -29.502 20.948 1.00 72.56 540 SER A N 1
ATOM 3997 C CA . SER A 1 540 ? -15.824 -30.075 20.923 1.00 72.56 540 SER A CA 1
ATOM 3998 C C . SER A 1 540 ? -16.745 -29.441 19.873 1.00 72.56 540 SER A C 1
ATOM 4000 O O . SER A 1 540 ? -17.659 -30.099 19.391 1.00 72.56 540 SER A O 1
ATOM 4002 N N . GLU A 1 541 ? -16.510 -28.176 19.516 1.00 69.69 541 GLU A N 1
ATOM 4003 C CA . GLU A 1 541 ? -17.209 -27.449 18.446 1.00 69.69 541 GLU A CA 1
ATOM 4004 C C . GLU A 1 541 ? -16.438 -27.544 17.104 1.00 69.69 541 GLU A C 1
ATOM 4006 O O . GLU A 1 541 ? -16.997 -27.319 16.031 1.00 69.69 541 GLU A O 1
ATOM 4011 N N . GLY A 1 542 ? -15.150 -27.913 17.153 1.00 54.31 542 GLY A N 1
ATOM 4012 C CA . GLY A 1 542 ? -14.200 -27.892 16.035 1.00 54.31 542 GLY A CA 1
ATOM 4013 C C . GLY A 1 542 ? -14.243 -29.083 15.071 1.00 54.31 542 GLY A C 1
ATOM 4014 O O . GLY A 1 542 ? -13.613 -29.011 14.018 1.00 54.31 542 GLY A O 1
ATOM 4015 N N . ALA A 1 543 ? -15.005 -30.148 15.355 1.00 46.38 543 ALA A N 1
ATOM 4016 C CA . ALA A 1 543 ? -15.154 -31.301 14.448 1.00 46.38 543 ALA A CA 1
ATOM 4017 C C . ALA A 1 543 ? -15.730 -30.930 13.057 1.00 46.38 543 ALA A C 1
ATOM 4019 O O . ALA A 1 543 ? -15.612 -31.703 12.109 1.00 46.38 543 ALA A O 1
ATOM 4020 N N . LEU A 1 544 ? -16.308 -29.729 12.917 1.00 45.53 544 LEU A N 1
ATOM 4021 C CA . LEU A 1 544 ? -16.833 -29.166 11.665 1.00 45.53 544 LEU A CA 1
ATOM 4022 C C . LEU A 1 544 ? -15.781 -28.433 10.806 1.00 45.53 544 LEU A C 1
ATOM 4024 O O . LEU A 1 544 ? -16.063 -28.080 9.661 1.00 45.53 544 LEU A O 1
ATOM 4028 N N . LEU A 1 545 ? -14.567 -28.224 11.319 1.00 46.28 545 LEU A N 1
ATOM 4029 C CA . LEU A 1 545 ? -13.468 -27.567 10.609 1.00 46.28 545 LEU A CA 1
ATOM 4030 C C . LEU A 1 545 ? -12.400 -28.612 10.247 1.00 46.28 545 LEU A C 1
ATOM 4032 O O . LEU A 1 545 ? -11.281 -28.595 10.752 1.00 46.28 545 LEU A O 1
ATOM 4036 N N . HIS A 1 546 ? -12.748 -29.578 9.394 1.00 37.97 546 HIS A N 1
ATOM 4037 C CA . HIS A 1 546 ? -11.752 -30.496 8.843 1.00 37.97 546 HIS A CA 1
ATOM 4038 C C . HIS A 1 546 ? -10.837 -29.712 7.876 1.00 37.97 546 HIS A C 1
ATOM 4040 O O . HIS A 1 546 ? -11.346 -28.939 7.060 1.00 37.97 546 HIS A O 1
ATOM 4046 N N . PRO A 1 547 ? -9.506 -29.918 7.869 1.00 41.41 547 PRO A N 1
ATOM 4047 C CA . PRO A 1 547 ? -8.594 -29.201 6.967 1.00 41.41 547 PRO A CA 1
ATOM 4048 C C . PRO A 1 547 ? -8.962 -29.321 5.478 1.00 41.41 547 PRO A C 1
ATOM 4050 O O . PRO A 1 547 ? -8.608 -28.465 4.678 1.00 41.41 547 PRO A O 1
ATOM 4053 N N . GLN A 1 548 ? -9.700 -30.375 5.110 1.00 37.12 548 GLN A N 1
ATOM 4054 C CA . GLN A 1 548 ? -10.170 -30.623 3.744 1.00 37.12 548 GLN A CA 1
ATOM 4055 C C . GLN A 1 548 ? -11.497 -29.920 3.391 1.00 37.12 548 GLN A C 1
ATOM 4057 O O . GLN A 1 548 ? -11.781 -29.749 2.206 1.00 37.12 548 GLN A O 1
ATOM 4062 N N . SER A 1 549 ? -12.309 -29.499 4.371 1.00 33.75 549 SER A N 1
ATOM 4063 C CA . SER A 1 549 ? -13.555 -28.748 4.126 1.00 33.75 549 SER A CA 1
ATOM 4064 C C . SER A 1 549 ? -13.333 -27.232 4.077 1.00 33.75 549 SER A C 1
ATOM 4066 O O . SER A 1 549 ? -14.115 -26.515 3.452 1.00 33.75 549 SER A O 1
ATOM 4068 N N . ALA A 1 550 ? -12.229 -26.736 4.642 1.00 36.66 550 ALA A N 1
ATOM 4069 C CA . ALA A 1 550 ? -11.800 -25.346 4.526 1.00 36.66 550 ALA A CA 1
ATOM 4070 C C . ALA A 1 550 ? -11.047 -25.107 3.202 1.00 36.66 550 ALA A C 1
ATOM 4072 O O . ALA A 1 550 ? -9.830 -24.959 3.172 1.00 36.66 550 ALA A O 1
ATOM 4073 N N . ARG A 1 551 ? -11.783 -24.999 2.085 1.00 35.44 551 ARG A N 1
ATOM 4074 C CA . ARG A 1 551 ? -11.255 -24.474 0.801 1.00 35.44 551 ARG A CA 1
ATOM 4075 C C . ARG A 1 551 ? -10.850 -22.985 0.866 1.00 35.44 551 ARG A C 1
ATOM 4077 O O . ARG A 1 551 ? -10.506 -22.389 -0.149 1.00 35.44 551 ARG A O 1
ATOM 4084 N N . THR A 1 552 ? -10.899 -22.374 2.046 1.00 34.94 552 THR A N 1
ATOM 4085 C CA . THR A 1 552 ? -10.652 -20.955 2.302 1.00 34.94 552 THR A CA 1
ATOM 4086 C C . THR A 1 552 ? -9.486 -20.804 3.271 1.00 34.94 552 THR A C 1
ATOM 4088 O O . THR A 1 552 ? -9.623 -21.230 4.411 1.00 34.94 552 THR A O 1
ATOM 4091 N N . SER A 1 553 ? -8.369 -20.240 2.791 1.00 36.78 553 SER A N 1
ATOM 4092 C CA . SER A 1 553 ? -7.429 -19.281 3.432 1.00 36.78 553 SER A CA 1
ATOM 4093 C C . SER A 1 553 ? -7.145 -19.296 4.955 1.00 36.78 553 SER A C 1
ATOM 4095 O O . SER A 1 553 ? -6.542 -18.351 5.457 1.00 36.78 553 SER A O 1
ATOM 4097 N N . LEU A 1 554 ? -7.509 -20.339 5.695 1.00 38.53 554 LEU A N 1
ATOM 4098 C CA . LEU A 1 554 ? -7.346 -20.451 7.140 1.00 38.53 554 LEU A CA 1
ATOM 4099 C C . LEU A 1 554 ? -6.001 -21.095 7.457 1.00 38.53 554 LEU A C 1
ATOM 4101 O O . LEU A 1 554 ? -5.686 -22.193 6.988 1.00 38.53 554 LEU A O 1
ATOM 4105 N N . TRP A 1 555 ? -5.210 -20.406 8.270 1.00 40.88 555 TRP A N 1
ATOM 4106 C CA . TRP A 1 555 ? -3.957 -20.936 8.780 1.00 40.88 555 TRP A CA 1
ATOM 4107 C C . TRP A 1 555 ? -4.166 -21.641 10.118 1.00 40.88 555 TRP A C 1
ATOM 4109 O O . TRP A 1 555 ? -4.892 -21.158 10.985 1.00 40.88 555 TRP A O 1
ATOM 4119 N N . TRP A 1 556 ? -3.486 -22.773 10.291 1.00 38.75 556 TRP A N 1
ATOM 4120 C CA . TRP A 1 556 ? -3.603 -23.631 11.465 1.00 38.75 556 TRP A CA 1
ATOM 4121 C C . TRP A 1 556 ? -2.347 -23.525 12.327 1.00 38.75 556 TRP A C 1
ATOM 4123 O O . TRP A 1 556 ? -1.247 -23.808 11.854 1.00 38.75 556 TRP A O 1
ATOM 4133 N N . ALA A 1 557 ? -2.509 -23.172 13.601 1.00 38.72 557 ALA A N 1
ATOM 4134 C CA . ALA A 1 557 ? -1.471 -23.322 14.614 1.00 38.72 557 ALA A CA 1
ATOM 4135 C C . ALA A 1 557 ? -1.981 -24.301 15.675 1.00 38.72 557 ALA A C 1
ATOM 4137 O O . ALA A 1 557 ? -2.957 -24.020 16.370 1.00 38.72 557 ALA A O 1
ATOM 4138 N N . ARG A 1 558 ? -1.347 -25.472 15.780 1.00 30.92 558 ARG A N 1
ATOM 4139 C CA . ARG A 1 558 ? -1.628 -26.416 16.862 1.00 30.92 558 ARG A CA 1
ATOM 4140 C C . ARG A 1 558 ? -0.805 -25.981 18.072 1.00 30.92 558 ARG A C 1
ATOM 4142 O O . ARG A 1 558 ? 0.406 -26.165 18.082 1.00 30.92 558 ARG A O 1
ATOM 4149 N N . LEU A 1 559 ? -1.460 -25.367 19.052 1.00 32.31 559 LEU A N 1
ATOM 4150 C CA . LEU A 1 559 ? -0.874 -25.119 20.366 1.00 32.31 559 LEU A CA 1
ATOM 4151 C C . LEU A 1 559 ? -1.025 -26.422 21.162 1.00 32.31 559 LEU A C 1
ATOM 4153 O O . LEU A 1 559 ? -2.118 -26.722 21.637 1.00 32.31 559 LEU A O 1
ATOM 4157 N N . THR A 1 560 ? 0.024 -27.243 21.191 1.00 28.08 560 THR A N 1
ATOM 4158 C CA . THR A 1 560 ? 0.152 -28.388 22.113 1.00 28.08 560 THR A CA 1
ATOM 4159 C C . THR A 1 560 ? 1.116 -28.044 23.217 1.00 28.08 560 THR A C 1
ATOM 4161 O O . THR A 1 560 ? 2.212 -27.558 22.851 1.00 28.08 560 THR A O 1
#

Foldseek 3Di:
DQKWWQKDKDWQDKQPHGPVPDPPQQKDWDDFDGDIADVLFDDDGDTHIGRNDPQNQPPDPDWGKMKIWMKMWTAGVNDIDIDHIDIDIDTDDDLQAKDKDWFQFQQRFIFMAIKHDADDAPPLQVVFFEEEQEEEDPPADRRNRQVLQWFDDDPDIGTDAHRHMYMRTDQFFPDQCPQQRVRRSVRSLVCQQVVCVVVVHGGHDSLAYAYEYAESRLLNSLLNCQQSVQSYLAYERELYAQAQLVFDPVRVPLPPPPCSVVDDPVVVVVVVLLCLSSRSLLSLLSCAFQHAYEYEYACAAPRRHCVRVVVSQVSNVVSPHDPVRYYYYHQYPDYRFDCDRDDHRQSGRQHHPVNSVVCVVSSPDHGALLRGDQKGKRKDQAQLSGHDHLQKGQWDFQDHSDIKMWIWGEDQLEIEIEIDRGFKMKGFLQSVQCNNPNPVGDPDDHRFYAYNNDTDDDDPDDRMWMWGDDPPDDIDTDDDLLPDDPVDDTSLRDHDPSSSLNHHEEQEAEPDPVRVVVRSVVQNCCCVRRVGGYHYDYVVRCPVPDVVVCSDGYDDDDDD

Sequence (560 aa):
DSWVRSVRPVLISVDGASTSSSNNNNIALGSAIPMDIAPGQAVRLPVPLAVTGAGGCGGTSGVAERTLELAVEGLLKGKLIRSPSIRVSIRCRTGRQNFVFTFEDDDGSLQHAAAVMPLGSGGVCEGGCPVLLTLHGTSISASDSADSYKAKLDTDYRFGVESAWLLAPTRHGAHNWEGPGHAAALAALRALPKVAAKLGVQEPDIGRVLVAGHSMGGHGSWLLASALRDQALGLASSASWLRKDQYADSNKVMLHDIAAADVELALLALMRSAEAEFEVESQAPTLAGGLPIMMRVGSRDQTVHPWFSRRMFRTLLAAGASSADVTLTEIKGKEHWWWDTETSNDGGVVNDEQLRAFFRKCLARASGPAALSESWRLVVFNPAFSGAKGGARILQQMQPHRRSELSVQVSAAKVEVHTSNVRRLEWDLHALSVLACGSGGCASARPKLMLDGQLQVLGMEGKSACWCLLGSASWAECEAEAALPPTERGPRQVGPMRRLFSAPVCAIFGSDAVGQSAALFVSNMMLMSGHGHLRLVPASEGALLHPQSARTSLWWARLT

Mean predicted aligned error: 8.02 Å

Secondary structure (DSSP, 8-state):
---EEEEEEEEEEETTEETTS-TT--EEE--PPPEEE-TT--------EEE-STTTT-SSSS--EEEEEEEEEEEETTEEEEPPPEEEEEE---TTS-EEEEEE-TTS-EEEEEEE--BS--GGGTTSEEEEEEE--TT--HHHHHHTTEEEETTEEEESBBTBEEEEEPPPSSS-SSTHHHHHHHHHHHHHHHHHHHHT-PPEEEEEEEEEEETHHHHHHHHHHHHTTTTEEEEEEES--SSGGGSSGGG-TTTS-GGGGGS-HHHHHHHHHTTGGG-GGGGHHHH-SS--EEEEEETT-SSS-THHHHHHHHHHHHTT--TTTEEEEEETT--S--S-SSSTTS-HHHHSHHHHHHHHHHHTS--GGGG--SEEEEEES-TTT---BTTEEEEEESSTTS-EEEEEEEETTEEEEEEESEEEEEEEHHHHHHHHH-TT--SS---EEEETTEEEPPPSS-SEEEEEEETTTEEEE---GGG--TTS--TTT-S-GGGGGGS-EEEEE-SSHHHHHHHHHHHHHHHHHH---EEEEEHHHHTT--TTT--S--B-----

Radius of gyration: 25.46 Å; Cα contacts (8 Å, |Δi|>4): 1235; chains: 1; bounding box: 66×65×68 Å

Nearest PDB structures (foldseek):
  3s8y-assembly1_A  TM=5.812E-01  e=2.445E-10  Oleispira antarctica
  3fcx-assembly2_A-2  TM=5.936E-01  e=2.045E-09  Homo sapiens
  3ddu-assembly1_A  TM=4.789E-01  e=2.038E-07  Homo sapiens
  7obm-assembly1_A  TM=4.659E-01  e=5.557E-07  Homo sapiens
  8rfb-assembly1_A  TM=4.616E-01  e=2.429E-06  Homo sapiens

pLDDT: mean 86.08, std 13.96, range [28.08, 98.75]

Solvent-accessible surface area (backbone atoms only — not comparable to full-atom values): 29806 Å² total; per-residue (Å²): 122,75,39,34,36,61,30,39,72,43,74,56,24,51,72,84,42,47,62,91,74,53,100,75,64,33,62,45,78,44,89,62,80,62,41,72,40,53,76,92,52,68,81,89,78,79,74,45,73,38,77,75,50,100,64,71,56,57,101,59,103,59,86,36,70,47,42,35,32,36,31,40,36,27,26,47,78,85,39,83,45,71,54,77,74,45,82,47,78,46,74,53,65,56,67,71,36,62,46,77,49,75,45,68,30,73,28,70,25,80,45,47,28,9,35,20,47,46,43,62,80,54,79,60,31,68,97,26,20,29,29,38,43,38,33,51,36,86,96,56,50,20,58,56,45,34,57,47,29,30,26,55,61,91,93,46,78,46,47,38,41,73,40,17,31,30,36,11,37,36,64,39,35,76,48,58,48,45,73,35,9,40,48,29,42,53,33,46,56,71,43,44,41,62,51,25,57,75,70,73,47,85,41,56,28,77,63,35,26,33,26,23,19,35,34,56,6,8,32,24,23,53,51,50,38,43,31,34,36,30,21,27,28,24,36,36,30,19,32,30,52,48,38,65,47,81,47,61,88,93,40,35,76,59,74,79,42,82,65,45,82,77,50,54,68,70,59,52,50,53,59,52,31,66,50,46,71,60,36,45,70,75,36,23,32,38,49,21,27,64,42,40,33,40,35,37,29,21,63,58,12,80,80,41,46,50,64,42,53,56,48,48,54,53,47,24,46,75,44,58,26,51,76,90,33,50,45,80,47,68,42,81,84,33,40,75,74,52,58,49,73,90,48,85,44,38,11,17,75,76,33,17,69,70,49,48,53,50,47,57,61,25,66,72,49,68,38,30,29,81,32,46,49,57,55,42,36,44,55,41,32,42,43,61,68,48,39,34,51,46,41,36,31,64,42,35,51,69,50,78,43,40,78,18,38,42,42,38,41,48,45,94,39,30,38,40,34,44,70,38,50,61,30,25,37,36,32,30,50,62,32,48,34,24,54,28,47,36,91,85,41,56,96,83,60,80,61,44,37,25,54,71,85,41,80,53,86,79,76,96,72,74,67,56,51,30,38,30,49,50,84,91,83,44,77,40,81,44,78,51,80,93,66,59,54,91,90,56,66,44,30,90,69,54,78,55,79,72,54,60,69,50,28,40,39,51,38,58,26,59,97,47,70,63,38,45,49,50,48,44,50,52,23,39,46,35,35,75,55,40,60,40,58,52,46,78,38,50,46,92,72,40,79,80,66,44,82,85,75,52,89,55,85,63,57,86,60,85,74,126